Protein AF-A0A2D9HSD1-F1 (afdb_monomer)

Secondary structure (DSSP, 8-state):
-EEEE-SSTTSEEEESSTT---SEE--HHHHHHTHHHHS-EEEE-TTSEEEEE--S-EEE-HHHHSS-SEEE---TTSSS-S-EEEEEETTEEEEESTT--SS-TTEETTEE-SSGGG--SEEEEEEEEE-SS-EEEEEE-SSSEEEEEEEETT-PPPEEEEEEEEE-TTSPPPTT-EEEEETTTEEEEEEE-B-SSSSSEEEEEEEEETT--EEEEEEES-SSTT-GGGBPP-TT-TTEETTTTTEEEEPP-SS-EEEEEETTS--SSS--PPPPPEEEEEEEEE-TT--S--S-EEEEEGGGTT-TTTSEEB-SSSSSEEEEEEEEESEEEEEEEEETTTTEE----S--TTEEEETTEEEEEEEE-SSEE---EETT-SSPP-S-------EEEEEEEE-TTSPPPTT-EEEESGGG-STTSEE-B-SSSSSEEEEEEEE-TTEEEEEEEEES-SSTT-GGGB---TTSTTEETTTTTEEEEEEE-S-EEEEEETTS--SBSPPPPPPPEEEEEEEEE-TT--S--S-EEEEEGGGTT-SSSSEEB-SSSSSEEEEEEEEESEEEEEEEEETTTTEE----S-STTEEEETTEEEEEEEESS-EEPPPEETT-SS----PPP-BSB--TTBTTB-TT-SB--S---SB--BS---TTSTT--TT-SB--S-------S--S-TT--S-SSS--HHHHHHHHHHTT----

Nearest PDB structures (foldseek):
  5e70-assembly4_D  TM=7.218E-01  e=6.177E-03  Escherichia coli O139:H28 str. E24377A
  5e6z-assembly2_B  TM=7.765E-01  e=8.114E-03  Escherichia coli O139:H28 str. E24377A
  5e70-assembly2_B  TM=7.273E-01  e=8.114E-03  Escherichia coli O139:H28 str. E24377A
  8sdb-assembly2_B  TM=6.905E-01  e=9.557E-03  Escherichia coli
  4lq1-assembly3_C  TM=7.064E-01  e=5.186E-02  Escherichia coli

Radius of gyration: 46.59 Å; Cα contacts (8 Å, |Δi|>4): 1641; chains: 1; bounding box: 74×150×89 Å

Mean predicted aligned error: 21.26 Å

Structure (mmCIF, N/CA/C/O backbone):
data_AF-A0A2D9HSD1-F1
#
_entry.id   AF-A0A2D9HSD1-F1
#
loop_
_atom_site.group_PDB
_atom_site.id
_atom_site.type_symbol
_atom_site.label_atom_id
_atom_site.label_alt_id
_atom_site.label_comp_id
_atom_site.label_asym_id
_atom_site.label_entity_id
_atom_site.label_seq_id
_atom_site.pdbx_PDB_ins_code
_atom_site.Cartn_x
_atom_site.Cartn_y
_atom_site.Cartn_z
_atom_site.occupancy
_atom_site.B_iso_or_equiv
_atom_site.auth_seq_id
_atom_site.auth_comp_id
_atom_site.auth_asym_id
_atom_site.auth_atom_id
_atom_site.pdbx_PDB_model_num
ATOM 1 N N . THR A 1 1 ? 32.152 8.184 -34.944 1.00 89.69 1 THR A N 1
ATOM 2 C CA . THR A 1 1 ? 30.687 8.361 -34.969 1.00 89.69 1 THR A CA 1
ATOM 3 C C . THR A 1 1 ? 30.385 9.836 -35.128 1.00 89.69 1 THR A C 1
ATOM 5 O O . THR A 1 1 ? 31.214 10.651 -34.737 1.00 89.69 1 THR A O 1
ATOM 8 N N . GLN A 1 2 ? 29.280 10.183 -35.784 1.00 95.25 2 GLN A N 1
ATOM 9 C CA . GLN A 1 2 ? 28.873 11.572 -36.008 1.00 95.25 2 GLN A CA 1
ATOM 10 C C . GLN A 1 2 ? 27.472 11.755 -35.446 1.00 95.25 2 GLN A C 1
ATOM 12 O O . GLN A 1 2 ? 26.580 10.975 -35.777 1.00 95.25 2 GLN A O 1
ATOM 17 N N . TRP A 1 3 ? 27.314 12.775 -34.617 1.00 96.62 3 TRP A N 1
ATOM 18 C CA . TRP A 1 3 ? 26.069 13.106 -33.940 1.00 96.62 3 TRP A CA 1
ATOM 19 C C . TRP A 1 3 ? 25.623 14.505 -34.337 1.00 96.62 3 TRP A C 1
ATOM 21 O O . TRP A 1 3 ? 26.462 15.348 -34.635 1.00 96.62 3 TRP A O 1
ATOM 31 N N . GLN A 1 4 ? 24.323 14.745 -34.305 1.00 95.06 4 GLN A N 1
ATOM 32 C CA . GLN A 1 4 ? 23.706 16.066 -34.410 1.00 95.06 4 GLN A CA 1
ATOM 33 C C . GLN A 1 4 ? 22.711 16.220 -33.260 1.00 95.06 4 GLN A C 1
ATOM 35 O O . GLN A 1 4 ? 22.277 15.211 -32.691 1.00 95.06 4 GLN A O 1
ATOM 40 N N . LEU A 1 5 ? 22.361 17.453 -32.890 1.00 94.31 5 LEU A N 1
ATOM 41 C CA . LEU A 1 5 ? 21.257 17.662 -31.951 1.00 94.31 5 LEU A CA 1
ATOM 42 C C . LEU A 1 5 ? 19.981 17.030 -32.517 1.00 94.31 5 LEU A C 1
ATOM 44 O O . LEU A 1 5 ? 19.735 17.080 -33.721 1.00 94.31 5 LEU A O 1
ATOM 48 N N . TYR A 1 6 ? 19.176 16.423 -31.647 1.00 90.56 6 TYR A N 1
ATOM 49 C CA . TYR A 1 6 ? 17.875 15.887 -32.030 1.00 90.56 6 TYR A CA 1
ATOM 50 C C . TYR A 1 6 ? 17.036 17.004 -32.689 1.00 90.56 6 TYR A C 1
ATOM 52 O O . TYR A 1 6 ? 16.837 18.039 -32.059 1.00 90.56 6 TYR A O 1
ATOM 60 N N . PRO A 1 7 ? 16.556 16.860 -33.939 1.00 87.62 7 PRO A N 1
ATOM 61 C CA . PRO A 1 7 ? 15.889 17.947 -34.660 1.00 87.62 7 PRO A CA 1
ATOM 62 C C . PRO A 1 7 ? 14.401 18.085 -34.279 1.00 87.62 7 PRO A C 1
ATOM 64 O O . PRO A 1 7 ? 13.531 18.138 -35.145 1.00 87.62 7 PRO A O 1
ATOM 67 N N . GLY A 1 8 ? 14.099 18.145 -32.980 1.00 83.25 8 GLY A N 1
ATOM 68 C CA . GLY A 1 8 ? 12.735 18.252 -32.456 1.00 83.25 8 GLY A CA 1
ATOM 69 C C . GLY A 1 8 ? 12.652 18.989 -31.118 1.00 83.25 8 GLY A C 1
ATOM 70 O O . GLY A 1 8 ? 13.670 19.370 -30.529 1.00 83.25 8 GLY A O 1
ATOM 71 N N . ALA A 1 9 ? 11.429 19.220 -30.637 1.00 81.75 9 ALA A N 1
ATOM 72 C CA . ALA A 1 9 ? 11.192 19.760 -29.299 1.00 81.75 9 ALA A CA 1
ATOM 73 C C . ALA A 1 9 ? 11.883 18.922 -28.203 1.00 81.75 9 ALA A C 1
ATOM 75 O O . ALA A 1 9 ? 11.996 17.699 -28.302 1.00 81.75 9 ALA A O 1
ATOM 76 N N . GLY A 1 10 ? 12.361 19.581 -27.146 1.00 82.94 10 GLY A N 1
ATOM 77 C CA . GLY A 1 10 ? 13.025 18.912 -26.023 1.00 82.94 10 GLY A CA 1
ATOM 78 C C . GLY A 1 10 ? 14.460 18.444 -26.290 1.00 82.94 10 GLY A C 1
ATOM 79 O O . GLY A 1 10 ? 15.041 17.750 -25.457 1.00 82.94 10 GLY A O 1
ATOM 80 N N . ALA A 1 11 ? 15.047 18.790 -27.435 1.00 89.81 11 ALA A N 1
ATOM 81 C CA . ALA A 1 11 ? 16.431 18.484 -27.781 1.00 89.81 11 ALA A CA 1
ATOM 82 C C . ALA A 1 11 ? 17.465 19.171 -26.882 1.00 89.81 11 ALA A C 1
ATOM 84 O O . ALA A 1 11 ? 18.555 18.639 -26.678 1.00 89.81 11 ALA A O 1
ATOM 85 N N . LEU A 1 12 ? 17.141 20.347 -26.352 1.00 93.44 12 LEU A N 1
ATOM 86 C CA . LEU A 1 12 ? 17.951 21.064 -25.383 1.00 93.44 12 LEU A CA 1
ATOM 87 C C . LEU A 1 12 ? 17.064 21.764 -24.353 1.00 93.44 12 LEU A C 1
ATOM 89 O O . LEU A 1 12 ? 15.993 22.287 -24.673 1.00 93.44 12 LEU A O 1
ATOM 93 N N . GLY A 1 13 ? 17.519 21.798 -23.107 1.00 92.00 13 GLY A N 1
ATOM 94 C CA . GLY A 1 13 ? 16.798 22.468 -22.034 1.00 92.00 13 GLY A CA 1
ATOM 95 C C . GLY A 1 13 ? 17.646 22.681 -20.794 1.00 92.00 13 GLY A C 1
ATOM 96 O O . GLY A 1 13 ? 18.751 22.151 -20.685 1.00 92.00 13 GLY A O 1
ATOM 97 N N . VAL A 1 14 ? 17.128 23.494 -19.883 1.00 93.81 14 VAL A N 1
ATOM 98 C CA . VAL A 1 14 ? 17.807 23.910 -18.660 1.00 93.81 14 VAL A CA 1
ATOM 99 C C . VAL A 1 14 ? 16.863 23.801 -17.469 1.00 93.81 14 VAL A C 1
ATOM 101 O O . VAL A 1 14 ? 15.684 24.145 -17.574 1.00 93.81 14 VAL A O 1
ATOM 104 N N . GLY A 1 15 ? 17.386 23.341 -16.337 1.00 88.31 15 GLY A N 1
ATOM 105 C CA . GLY A 1 15 ? 16.628 23.151 -15.106 1.00 88.31 15 GLY A CA 1
ATOM 106 C C . GLY A 1 15 ? 17.496 23.215 -13.844 1.00 88.31 15 GLY A C 1
ATOM 107 O O . GLY A 1 15 ? 18.726 23.317 -13.925 1.00 88.31 15 GLY A O 1
ATOM 108 N N . PRO A 1 16 ? 16.866 23.193 -12.657 1.00 83.81 16 PRO A N 1
ATOM 109 C CA . PRO A 1 16 ? 17.561 23.269 -11.374 1.00 83.81 16 PRO A CA 1
ATOM 110 C C . PRO A 1 16 ? 18.386 22.013 -11.051 1.00 83.81 16 PRO A C 1
ATOM 112 O O . PRO A 1 16 ? 19.430 22.128 -10.408 1.00 83.81 16 PRO A O 1
ATOM 115 N N . ASN A 1 17 ? 17.960 20.833 -11.516 1.00 86.69 17 ASN A N 1
ATOM 116 C CA . ASN A 1 17 ? 18.566 19.537 -11.195 1.00 86.69 17 ASN A CA 1
ATOM 117 C C . ASN A 1 17 ? 19.080 18.801 -12.437 1.00 86.69 17 ASN A C 1
ATOM 119 O O . ASN A 1 17 ? 18.717 19.123 -13.566 1.00 86.69 17 ASN A O 1
ATOM 123 N N . GLN A 1 18 ? 19.932 17.795 -12.222 1.00 86.62 18 GLN A N 1
ATOM 124 C CA . GLN A 1 18 ? 20.390 16.922 -13.297 1.00 86.62 18 GLN A CA 1
ATOM 125 C C . GLN A 1 18 ? 19.183 16.221 -13.917 1.00 86.62 18 GLN A C 1
ATOM 127 O O . GLN A 1 18 ? 18.313 15.714 -13.215 1.00 86.62 18 GLN A O 1
ATOM 132 N N . GLY A 1 19 ? 19.128 16.246 -15.238 1.00 80.75 19 GLY A N 1
ATOM 133 C CA . GLY A 1 19 ? 18.027 15.746 -16.035 1.00 80.75 19 GLY A CA 1
ATOM 134 C C . GLY A 1 19 ? 16.763 16.591 -16.131 1.00 80.75 19 GLY A C 1
ATOM 135 O O . GLY A 1 19 ? 15.842 16.204 -16.854 1.00 80.75 19 GLY A O 1
ATOM 136 N N . ASP A 1 20 ? 16.746 17.753 -15.488 1.00 75.69 20 ASP A N 1
ATOM 137 C CA . ASP A 1 20 ? 15.633 18.695 -15.498 1.00 75.69 20 ASP A CA 1
ATOM 138 C C . ASP A 1 20 ? 15.766 19.708 -16.658 1.00 75.69 20 ASP A C 1
ATOM 140 O O . ASP A 1 20 ? 16.851 20.216 -16.951 1.00 75.69 20 ASP A O 1
ATOM 144 N N . ILE A 1 21 ? 14.645 20.013 -17.318 1.00 81.31 21 ILE A N 1
ATOM 145 C CA . ILE A 1 21 ? 14.522 21.009 -18.401 1.00 81.31 21 ILE A CA 1
ATOM 146 C C . ILE A 1 21 ? 13.423 22.057 -18.127 1.00 81.31 21 ILE A C 1
ATOM 148 O O . ILE A 1 21 ? 12.955 22.740 -19.038 1.00 81.31 21 ILE A O 1
ATOM 152 N N . GLY A 1 22 ? 12.980 22.169 -16.876 1.00 71.94 22 GLY A N 1
ATOM 153 C CA . GLY A 1 22 ? 11.792 22.900 -16.445 1.00 71.94 22 GLY A CA 1
ATOM 154 C C . GLY A 1 22 ? 11.944 24.418 -16.362 1.00 71.94 22 GLY A C 1
ATOM 155 O O . GLY A 1 22 ? 10.933 25.116 -16.345 1.00 71.94 22 GLY A O 1
ATOM 156 N N . TRP A 1 23 ? 13.163 24.974 -16.351 1.00 83.38 23 TRP A N 1
ATOM 157 C CA . TRP A 1 23 ? 13.321 26.430 -16.491 1.00 83.38 23 TRP A CA 1
ATOM 158 C C . TRP A 1 23 ? 13.066 26.883 -17.925 1.00 83.38 23 TRP A C 1
ATOM 160 O O . TRP A 1 23 ? 12.459 27.934 -18.134 1.00 83.38 23 TRP A O 1
ATOM 170 N N . TRP A 1 24 ? 13.540 26.115 -18.908 1.00 89.88 24 TRP A N 1
ATOM 171 C CA . TRP A 1 24 ? 13.263 26.337 -20.325 1.00 89.88 24 TRP A CA 1
ATOM 172 C C . TRP A 1 24 ? 13.675 25.120 -21.161 1.00 89.88 24 TRP A C 1
ATOM 174 O O . TRP A 1 24 ? 14.740 24.547 -20.937 1.00 89.88 24 TRP A O 1
ATOM 184 N N . SER A 1 25 ? 12.902 24.799 -22.199 1.00 86.56 25 SER A N 1
ATOM 185 C CA . SER A 1 25 ? 13.274 23.827 -23.228 1.00 86.56 25 SER A CA 1
ATOM 186 C C . SER A 1 25 ? 12.844 24.300 -24.615 1.00 86.56 25 SER A C 1
ATOM 188 O O . SER A 1 25 ? 11.896 25.078 -24.745 1.00 86.56 25 SER A O 1
ATOM 190 N N . ASN A 1 26 ? 13.551 23.852 -25.655 1.00 89.00 26 ASN A N 1
ATOM 191 C CA . ASN A 1 26 ? 13.215 24.213 -27.026 1.00 89.00 26 ASN A CA 1
ATOM 192 C C . ASN A 1 26 ? 11.896 23.562 -27.474 1.00 89.00 26 ASN A C 1
ATOM 194 O O . ASN A 1 26 ? 11.638 22.390 -27.203 1.00 89.00 26 ASN A O 1
ATOM 198 N N . ASN A 1 27 ? 11.104 24.304 -28.244 1.00 81.12 27 ASN A N 1
ATOM 199 C CA . ASN A 1 27 ? 9.927 23.792 -28.950 1.00 81.12 27 ASN A CA 1
ATOM 200 C C . ASN A 1 27 ? 10.206 23.622 -30.458 1.00 81.12 27 ASN A C 1
ATOM 202 O O . ASN A 1 27 ? 11.275 23.983 -30.954 1.00 81.12 27 ASN A O 1
ATOM 206 N N . ASP A 1 28 ? 9.231 23.115 -31.216 1.00 79.31 28 ASP A N 1
ATOM 207 C CA . ASP A 1 28 ? 9.358 22.928 -32.673 1.00 79.31 28 ASP A CA 1
ATOM 208 C C . ASP A 1 28 ? 9.589 24.243 -33.442 1.00 79.31 28 ASP A C 1
ATOM 210 O O . ASP A 1 28 ? 10.241 24.271 -34.489 1.00 79.31 28 ASP A O 1
ATOM 214 N N . GLY A 1 29 ? 9.088 25.367 -32.922 1.00 83.06 29 GLY A N 1
ATOM 215 C CA . GLY A 1 29 ? 9.357 26.696 -33.471 1.00 83.06 29 GLY A CA 1
ATOM 216 C C . GLY A 1 29 ? 10.818 27.120 -33.292 1.00 83.06 29 GLY A C 1
ATOM 217 O O . GLY A 1 29 ? 11.398 27.742 -34.188 1.00 83.06 29 GLY A O 1
ATOM 218 N N . ASP A 1 30 ? 11.442 26.743 -32.177 1.00 90.25 30 ASP A N 1
ATOM 219 C CA . ASP A 1 30 ? 12.869 26.967 -31.940 1.00 90.25 30 ASP A CA 1
ATOM 220 C C . ASP A 1 30 ? 13.730 26.146 -32.905 1.00 90.25 30 ASP A C 1
ATOM 222 O O . ASP A 1 30 ? 14.718 26.664 -33.421 1.00 90.25 30 ASP A O 1
ATOM 226 N N . VAL A 1 31 ? 13.323 24.914 -33.234 1.00 89.19 31 VAL A N 1
ATOM 227 C CA . VAL A 1 31 ? 14.009 24.090 -34.249 1.00 89.19 31 VAL A CA 1
ATOM 228 C C . VAL A 1 31 ? 14.040 24.807 -35.599 1.00 89.19 31 VAL A C 1
ATOM 230 O O . VAL A 1 31 ? 15.085 24.902 -36.241 1.00 89.19 31 VAL A O 1
ATOM 233 N N . ALA A 1 32 ? 12.913 25.394 -36.009 1.00 87.81 32 ALA A N 1
ATOM 234 C CA . ALA A 1 32 ? 12.827 26.130 -37.266 1.00 87.81 32 ALA A CA 1
ATOM 235 C C . ALA A 1 32 ? 13.625 27.446 -37.253 1.00 87.81 32 ALA A C 1
ATOM 237 O O . ALA A 1 32 ? 14.250 27.807 -38.251 1.00 87.81 32 ALA A O 1
ATOM 238 N N . THR A 1 33 ? 13.595 28.191 -36.144 1.00 91.75 33 THR A N 1
ATOM 239 C CA . THR A 1 33 ? 14.277 29.495 -36.042 1.00 91.75 33 THR A CA 1
ATOM 240 C C . THR A 1 33 ? 15.782 29.371 -35.819 1.00 91.75 33 THR A C 1
ATOM 242 O O . THR A 1 33 ? 16.523 30.272 -36.213 1.00 91.75 33 THR A O 1
ATOM 245 N N . ARG A 1 34 ? 16.239 28.249 -35.253 1.00 94.19 34 ARG A N 1
ATOM 246 C CA . ARG A 1 34 ? 17.646 27.937 -34.975 1.00 94.19 34 ARG A CA 1
ATOM 247 C C . ARG A 1 34 ? 18.162 26.793 -35.845 1.00 94.19 34 ARG A C 1
ATOM 249 O O . ARG A 1 34 ? 18.997 26.025 -35.393 1.00 94.19 34 ARG A O 1
ATOM 256 N N . ALA A 1 35 ? 17.679 26.660 -37.081 1.00 92.62 35 ALA A N 1
ATOM 257 C CA . ALA A 1 35 ? 17.976 25.505 -37.936 1.00 92.62 35 ALA A CA 1
ATOM 258 C C . ALA A 1 35 ? 19.483 25.196 -38.081 1.00 92.62 35 ALA A C 1
ATOM 260 O O . ALA A 1 35 ? 19.854 24.029 -38.067 1.00 92.62 35 ALA A O 1
ATOM 261 N N . CYS A 1 36 ? 20.331 26.231 -38.126 1.00 94.50 36 CYS A N 1
ATOM 262 C CA . CYS A 1 36 ? 21.797 26.121 -38.171 1.00 94.50 36 CYS A CA 1
ATOM 263 C C . CYS A 1 36 ? 22.452 25.538 -36.898 1.00 94.50 36 CYS A C 1
ATOM 265 O O . CYS A 1 36 ? 23.649 25.316 -36.867 1.00 94.50 36 CYS A O 1
ATOM 267 N N . LEU A 1 37 ? 21.712 25.400 -35.792 1.00 95.88 37 LEU A N 1
ATOM 268 C CA . LEU A 1 37 ? 22.176 24.697 -34.590 1.00 95.88 37 LEU A CA 1
ATOM 269 C C . LEU A 1 37 ? 21.938 23.189 -34.715 1.00 95.88 37 LEU A C 1
ATOM 271 O O . LEU A 1 37 ? 22.661 22.382 -34.142 1.00 95.88 37 LEU A O 1
ATOM 275 N N . PHE A 1 38 ? 20.865 22.812 -35.410 1.00 94.00 38 PHE A N 1
ATOM 276 C CA . PHE A 1 38 ? 20.400 21.430 -35.499 1.00 94.00 38 PHE A CA 1
ATOM 277 C C . PHE A 1 38 ? 21.046 20.659 -36.657 1.00 94.00 38 PHE A C 1
ATOM 279 O O . PHE A 1 38 ? 20.952 19.435 -36.682 1.00 94.00 38 PHE A O 1
ATOM 286 N N . ASP A 1 39 ? 21.717 21.344 -37.589 1.00 92.69 39 ASP A N 1
ATOM 287 C CA . ASP A 1 39 ? 22.549 20.730 -38.631 1.00 92.69 39 ASP A CA 1
ATOM 288 C C . ASP A 1 39 ? 24.050 20.685 -38.278 1.00 92.69 39 ASP A C 1
ATOM 290 O O . ASP A 1 39 ? 24.836 20.095 -39.028 1.00 92.69 39 ASP A O 1
ATOM 294 N N . ASP A 1 40 ? 24.441 21.234 -37.122 1.00 96.56 40 ASP A N 1
ATOM 295 C CA . ASP A 1 40 ? 25.794 21.134 -36.582 1.00 96.56 40 ASP A CA 1
ATOM 296 C C . ASP A 1 40 ? 26.145 19.677 -36.242 1.00 96.56 40 ASP A C 1
ATOM 298 O O . ASP A 1 40 ? 25.386 18.948 -35.592 1.00 96.56 40 ASP A O 1
ATOM 302 N N . ILE A 1 41 ? 27.342 19.247 -36.654 1.00 97.12 41 ILE A N 1
ATOM 303 C CA . ILE A 1 41 ? 27.808 17.869 -36.472 1.00 97.12 41 ILE A CA 1
ATOM 304 C C . ILE A 1 41 ? 28.935 17.804 -35.438 1.00 97.12 41 ILE A C 1
ATOM 306 O O . ILE A 1 41 ? 29.953 18.490 -35.535 1.00 97.12 41 ILE A O 1
ATOM 310 N N . TYR A 1 42 ? 28.801 16.871 -34.501 1.00 97.56 42 TYR A 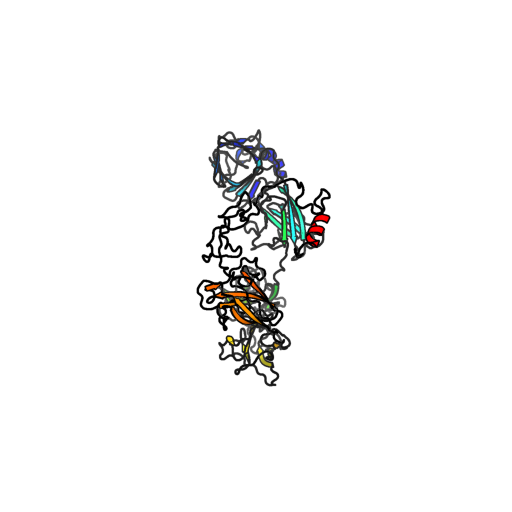N 1
ATOM 311 C CA . TYR A 1 42 ? 29.787 16.536 -33.479 1.00 97.56 42 TYR A CA 1
ATOM 312 C C . TYR A 1 42 ? 30.430 15.188 -33.823 1.00 97.56 42 TYR A C 1
ATOM 314 O O . TYR A 1 42 ? 29.800 14.126 -33.738 1.00 97.56 42 TYR A O 1
ATOM 322 N N . ALA A 1 43 ? 31.684 15.218 -34.276 1.00 97.06 43 ALA A N 1
ATOM 323 C CA . ALA A 1 43 ? 32.379 14.046 -34.798 1.00 97.06 43 ALA A CA 1
ATOM 324 C C . ALA A 1 43 ? 33.409 13.489 -33.806 1.00 97.06 43 ALA A C 1
ATOM 326 O O . ALA A 1 43 ? 34.393 14.144 -33.464 1.00 97.06 43 ALA A O 1
ATOM 327 N N . PHE A 1 44 ? 33.214 12.227 -33.423 1.00 96.81 44 PHE A N 1
ATOM 328 C CA . PHE A 1 44 ? 34.133 11.430 -32.614 1.00 96.81 44 PHE A CA 1
ATOM 329 C C . PHE A 1 44 ? 34.911 10.484 -33.529 1.00 96.81 44 PHE A C 1
ATOM 331 O O . PHE A 1 44 ? 34.369 9.493 -34.038 1.00 96.81 44 PHE A O 1
ATOM 338 N N . ASN A 1 45 ? 36.179 10.791 -33.781 1.00 95.81 45 ASN A N 1
ATOM 339 C CA . ASN A 1 45 ? 37.005 10.014 -34.697 1.00 95.81 45 ASN A CA 1
ATOM 340 C C . ASN A 1 45 ? 37.685 8.842 -33.982 1.00 95.81 45 ASN A C 1
ATOM 342 O O . ASN A 1 45 ? 38.027 8.913 -32.802 1.00 95.81 45 ASN A O 1
ATOM 346 N N . ALA A 1 46 ? 37.918 7.756 -34.724 1.00 92.19 46 ALA A N 1
ATOM 347 C CA . ALA A 1 46 ? 38.530 6.533 -34.198 1.00 92.19 46 ALA A CA 1
ATOM 348 C C . ALA A 1 46 ? 39.993 6.713 -33.746 1.00 92.19 46 ALA A C 1
ATOM 350 O O . ALA A 1 46 ? 40.528 5.858 -33.046 1.00 92.19 46 ALA A O 1
ATOM 351 N N . ASP A 1 47 ? 40.645 7.804 -34.151 1.00 95.06 47 ASP A N 1
ATOM 352 C CA . ASP A 1 47 ? 41.994 8.174 -33.715 1.00 95.06 47 ASP A CA 1
ATOM 353 C C . ASP A 1 47 ? 42.014 8.967 -32.393 1.00 95.06 47 ASP A C 1
ATOM 355 O O . ASP A 1 47 ? 43.087 9.363 -31.940 1.00 95.06 47 ASP A O 1
ATOM 359 N N . GLY A 1 48 ? 40.847 9.182 -31.773 1.00 95.19 48 GLY A N 1
ATOM 360 C CA . GLY A 1 48 ? 40.681 9.935 -30.529 1.00 95.19 48 GLY A CA 1
ATOM 361 C C . GLY A 1 48 ? 40.499 11.442 -30.721 1.00 95.19 48 GLY A C 1
ATOM 362 O O . GLY A 1 48 ? 40.348 12.157 -29.732 1.00 95.19 48 GLY A O 1
ATOM 363 N N . SER A 1 49 ? 40.496 11.948 -31.960 1.00 97.56 49 SER A N 1
ATOM 364 C CA . SER A 1 49 ? 40.204 13.361 -32.229 1.00 97.56 49 SER A CA 1
ATOM 365 C C . SER A 1 49 ? 38.701 13.664 -32.182 1.00 97.56 49 SER A C 1
ATOM 367 O O . SER A 1 49 ? 37.867 12.822 -32.528 1.00 97.56 49 SER A O 1
ATOM 369 N N . PHE A 1 50 ? 38.366 14.881 -31.756 1.00 98.19 50 PHE A N 1
ATOM 370 C CA . PHE A 1 50 ? 37.013 15.436 -31.720 1.00 98.19 50 PHE A CA 1
ATOM 371 C C . PHE A 1 50 ? 36.917 16.657 -32.642 1.00 98.19 50 PHE A C 1
ATOM 373 O O . PHE A 1 50 ? 37.884 17.414 -32.758 1.00 98.19 50 PHE A O 1
ATOM 380 N N . GLN A 1 51 ? 35.773 16.848 -33.303 1.00 97.50 51 GLN A N 1
ATOM 381 C CA . GLN A 1 51 ? 35.526 18.000 -34.177 1.00 97.50 51 GLN A CA 1
ATOM 382 C C . GLN A 1 51 ? 34.083 18.496 -34.065 1.00 97.50 51 GLN A C 1
ATOM 384 O O . GLN A 1 51 ? 33.146 17.709 -34.199 1.00 97.50 51 GLN A O 1
ATOM 389 N N . ASN A 1 52 ? 33.928 19.813 -33.929 1.00 97.88 52 ASN A N 1
ATOM 390 C CA . ASN A 1 52 ? 32.697 20.525 -34.262 1.00 97.88 52 ASN A CA 1
ATOM 391 C C . ASN A 1 52 ? 32.723 20.862 -35.761 1.00 97.88 52 ASN A C 1
ATOM 393 O O . ASN A 1 52 ? 33.638 21.541 -36.227 1.00 97.88 52 ASN A O 1
ATOM 397 N N . ILE A 1 53 ? 31.754 20.372 -36.528 1.00 97.00 53 ILE A N 1
ATOM 398 C CA . ILE A 1 53 ? 31.622 20.603 -37.970 1.00 97.00 53 ILE A CA 1
ATOM 399 C C . ILE A 1 53 ? 30.357 21.441 -38.176 1.00 97.00 53 ILE A C 1
ATOM 401 O O . ILE A 1 53 ? 29.256 20.903 -38.155 1.00 97.00 53 ILE A O 1
ATOM 405 N N . LEU A 1 54 ? 30.544 22.750 -38.359 1.00 95.06 54 LEU A N 1
ATOM 406 C CA . LEU A 1 54 ? 29.495 23.771 -38.204 1.00 95.06 54 LEU A CA 1
ATOM 407 C C . LEU A 1 54 ? 29.013 24.409 -39.524 1.00 95.06 54 LEU A C 1
ATOM 409 O O . LEU A 1 54 ? 28.402 25.469 -39.535 1.00 95.06 54 LEU A O 1
ATOM 413 N N . GLY A 1 55 ? 29.398 23.841 -40.671 1.00 91.44 55 GLY A N 1
ATOM 414 C CA . GLY A 1 55 ? 29.041 24.393 -41.984 1.00 91.44 55 GLY A CA 1
ATOM 415 C C . GLY A 1 55 ? 29.498 25.845 -42.225 1.00 91.44 55 GLY A C 1
ATOM 416 O O . GLY A 1 55 ? 30.561 26.268 -41.764 1.00 91.44 55 GLY A O 1
ATOM 417 N N . ASP A 1 56 ? 28.709 26.584 -43.017 1.00 94.25 56 ASP A N 1
ATOM 418 C CA . ASP A 1 56 ? 28.912 28.018 -43.291 1.00 94.25 56 ASP A CA 1
ATOM 419 C C . ASP A 1 56 ? 28.281 28.915 -42.201 1.00 94.25 56 ASP A C 1
ATOM 421 O O . ASP A 1 56 ? 28.699 30.066 -42.033 1.00 94.25 56 ASP A O 1
ATOM 425 N N . GLU A 1 57 ? 27.285 28.402 -41.469 1.00 96.06 57 GLU A N 1
ATOM 426 C CA . GLU A 1 57 ? 26.541 29.097 -40.417 1.00 96.06 57 GLU A CA 1
ATOM 427 C C . GLU A 1 57 ? 26.248 28.146 -39.248 1.00 96.06 57 GLU A C 1
ATOM 429 O O . GLU A 1 57 ? 25.860 27.013 -39.483 1.00 96.06 57 GLU A O 1
ATOM 434 N N . THR A 1 58 ? 26.351 28.650 -38.018 1.00 96.31 58 THR A N 1
ATOM 435 C CA . THR A 1 58 ? 25.921 28.004 -36.761 1.00 96.31 58 THR A CA 1
ATOM 436 C C . THR A 1 58 ? 25.109 29.006 -35.937 1.00 96.31 58 THR A C 1
ATOM 438 O O . THR A 1 58 ? 25.013 30.187 -36.301 1.00 96.31 58 THR A O 1
ATOM 441 N N . TRP A 1 59 ? 24.523 28.582 -34.818 1.00 96.31 59 TRP A N 1
ATOM 442 C CA . TRP A 1 59 ? 23.860 29.503 -33.899 1.00 96.31 59 TRP A CA 1
ATOM 443 C C . TRP A 1 59 ? 24.879 30.340 -33.132 1.00 96.31 59 TRP A C 1
ATOM 445 O O . TRP A 1 59 ? 25.625 29.844 -32.289 1.00 96.31 59 TRP A O 1
ATOM 455 N N . VAL A 1 60 ? 24.894 31.638 -33.426 1.00 94.88 60 VAL A N 1
ATOM 456 C CA . VAL A 1 60 ? 25.800 32.605 -32.815 1.00 94.88 60 VAL A CA 1
ATOM 457 C C . VAL A 1 60 ? 25.012 33.521 -31.892 1.00 94.88 60 VAL A C 1
ATOM 459 O O . VAL A 1 60 ? 24.025 34.144 -32.288 1.00 94.88 60 VAL A O 1
ATOM 462 N N . GLU A 1 61 ? 25.485 33.652 -30.657 1.00 94.69 61 GLU A N 1
ATOM 463 C CA . GLU A 1 61 ? 24.883 34.514 -29.641 1.00 94.69 61 GLU A CA 1
ATOM 464 C C . GLU A 1 61 ? 25.671 35.826 -29.469 1.00 94.69 61 GLU A C 1
ATOM 466 O O . GLU A 1 61 ? 26.830 35.979 -29.879 1.00 94.69 61 GLU A O 1
ATOM 471 N N . GLY A 1 62 ? 25.053 36.809 -28.809 1.00 92.94 62 GLY A N 1
ATOM 472 C CA . GLY A 1 62 ? 25.646 38.140 -28.667 1.00 92.94 62 GLY A CA 1
ATOM 473 C C . GLY A 1 62 ? 26.925 38.201 -27.841 1.00 92.94 62 GLY A C 1
ATOM 474 O O . GLY A 1 62 ? 27.725 39.116 -28.035 1.00 92.94 62 GLY A O 1
ATOM 475 N N . TRP A 1 63 ? 27.184 37.214 -26.985 1.00 94.19 63 TRP A N 1
ATOM 476 C CA . TRP A 1 63 ? 28.453 37.123 -26.263 1.00 94.19 63 TRP A CA 1
ATOM 477 C C . TRP A 1 63 ? 29.641 36.836 -27.201 1.00 94.19 63 TRP A C 1
ATOM 479 O O . TRP A 1 63 ? 30.760 37.237 -26.889 1.00 94.19 63 TRP A O 1
ATOM 489 N N . GLN A 1 64 ? 29.415 36.225 -28.374 1.00 94.75 64 GLN A N 1
ATOM 490 C CA . GLN A 1 64 ? 30.472 35.926 -29.351 1.00 94.75 64 GLN A CA 1
ATOM 491 C C . GLN A 1 64 ? 30.811 37.117 -30.250 1.00 94.75 64 GLN A C 1
ATOM 493 O O . GLN A 1 64 ? 31.981 37.361 -30.545 1.00 94.75 64 GLN A O 1
ATOM 498 N N . THR A 1 65 ? 29.797 37.853 -30.714 1.00 89.94 65 THR A N 1
ATOM 499 C CA . THR A 1 65 ? 29.961 38.863 -31.781 1.00 89.94 65 THR A CA 1
ATOM 500 C C . THR A 1 65 ? 29.526 40.273 -31.394 1.00 89.94 65 THR A C 1
ATOM 502 O O . THR A 1 65 ? 29.809 41.225 -32.123 1.00 89.94 65 THR A O 1
ATOM 505 N N . GLY A 1 66 ? 28.818 40.433 -30.274 1.00 84.00 66 GLY A N 1
ATOM 506 C CA . GLY A 1 66 ? 28.125 41.668 -29.907 1.00 84.00 66 GLY A CA 1
ATOM 507 C C . GLY A 1 66 ? 26.866 41.961 -30.738 1.00 84.00 66 GLY A C 1
ATOM 508 O O . GLY A 1 66 ? 26.238 42.998 -30.518 1.00 84.00 66 GLY A O 1
ATOM 509 N N . ALA A 1 67 ? 26.504 41.095 -31.692 1.00 81.50 67 ALA A N 1
ATOM 510 C CA . ALA A 1 67 ? 25.244 41.159 -32.433 1.00 81.50 67 ALA A CA 1
ATOM 511 C C . ALA A 1 67 ? 24.111 40.439 -31.668 1.00 81.50 67 ALA A C 1
ATOM 513 O O . ALA A 1 67 ? 24.342 39.863 -30.614 1.00 81.50 67 ALA A O 1
ATOM 514 N N . GLY A 1 68 ? 22.870 40.509 -32.154 1.00 87.12 68 GLY A N 1
ATOM 515 C CA . GLY A 1 68 ? 21.784 39.682 -31.605 1.00 87.12 68 GLY A CA 1
ATOM 516 C C . GLY A 1 68 ? 21.974 38.195 -31.932 1.00 87.12 68 GLY A C 1
ATOM 517 O O . GLY A 1 68 ? 22.822 37.854 -32.753 1.00 87.12 68 GLY A O 1
ATOM 518 N N . GLU A 1 69 ? 21.177 37.328 -31.309 1.00 93.44 69 GLU A N 1
ATOM 519 C CA . GLU A 1 69 ? 21.206 35.882 -31.564 1.00 93.44 69 GLU A CA 1
ATOM 520 C C . GLU A 1 69 ? 20.668 35.554 -32.964 1.00 93.44 69 GLU A C 1
ATOM 522 O O . GLU A 1 69 ? 19.585 36.016 -33.339 1.00 93.44 69 GLU A O 1
ATOM 527 N N . MET A 1 70 ? 21.436 34.799 -33.751 1.00 94.38 70 MET A N 1
ATOM 528 C CA . MET A 1 70 ? 21.068 34.416 -35.115 1.00 94.38 70 MET A CA 1
ATOM 529 C C . MET A 1 70 ? 21.935 33.271 -35.644 1.00 94.38 70 MET A C 1
ATOM 531 O O . MET A 1 70 ? 23.037 33.033 -35.156 1.00 94.38 70 MET A O 1
ATOM 535 N N . CYS A 1 71 ? 21.482 32.642 -36.728 1.00 96.25 71 CYS A N 1
ATOM 536 C CA . CYS A 1 71 ? 22.375 31.879 -37.593 1.00 96.25 71 CYS A CA 1
ATOM 537 C C . CYS A 1 71 ? 23.412 32.806 -38.237 1.00 96.25 71 CYS A C 1
ATOM 539 O O . CYS A 1 71 ? 23.058 33.850 -38.794 1.00 96.25 71 CYS A O 1
ATOM 541 N N . GLY A 1 72 ? 24.689 32.447 -38.137 1.00 95.56 72 GLY A N 1
ATOM 542 C CA . GLY A 1 72 ? 25.785 33.232 -38.690 1.00 95.56 72 GLY A CA 1
ATOM 543 C C . GLY A 1 72 ? 27.113 32.483 -38.693 1.00 95.56 72 GLY A C 1
ATOM 544 O O . GLY A 1 72 ? 27.217 31.369 -38.194 1.00 95.56 72 GLY A O 1
ATOM 545 N N . ALA A 1 73 ? 28.144 33.104 -39.269 1.00 96.31 73 ALA A N 1
ATOM 546 C CA . ALA A 1 73 ? 29.450 32.468 -39.432 1.00 96.31 73 ALA A CA 1
ATOM 547 C C . ALA A 1 73 ? 30.061 32.038 -38.077 1.00 96.31 73 ALA A C 1
ATOM 549 O O . ALA A 1 73 ? 30.093 32.867 -37.158 1.00 96.31 73 ALA A O 1
ATOM 550 N N . PRO A 1 74 ? 30.602 30.808 -37.960 1.00 96.75 74 PRO A N 1
ATOM 551 C CA . PRO A 1 74 ? 31.221 30.324 -36.728 1.00 96.75 74 PRO A CA 1
ATOM 552 C C . PRO A 1 74 ? 32.350 31.232 -36.209 1.00 96.75 74 PRO A C 1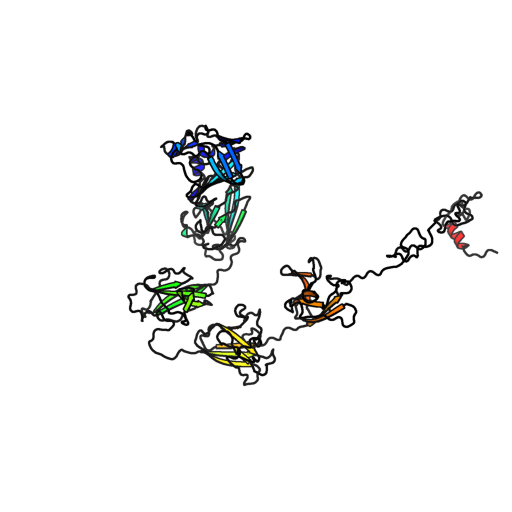
ATOM 554 O O . PRO A 1 74 ? 33.111 31.819 -36.984 1.00 96.75 74 PRO A O 1
ATOM 557 N N . VAL A 1 75 ? 32.468 31.353 -34.880 1.00 95.81 75 VAL A N 1
ATOM 558 C CA . VAL A 1 75 ? 33.370 32.313 -34.215 1.00 95.81 75 VAL A CA 1
ATOM 559 C C . VAL A 1 75 ? 34.395 31.603 -33.335 1.00 95.81 75 VAL A C 1
ATOM 561 O O . VAL A 1 75 ? 34.034 30.939 -32.363 1.00 95.81 75 VAL A O 1
ATOM 564 N N . ALA A 1 76 ? 35.683 31.812 -33.627 1.00 95.38 76 ALA A N 1
ATOM 565 C CA . ALA A 1 76 ? 36.788 31.289 -32.826 1.00 95.38 76 ALA A CA 1
ATOM 566 C C . ALA A 1 76 ? 36.677 31.707 -31.338 1.00 95.38 76 ALA A C 1
ATOM 568 O O . ALA A 1 76 ? 36.386 32.874 -31.054 1.00 95.38 76 ALA A O 1
ATOM 569 N N . PRO A 1 77 ? 36.959 30.805 -30.377 1.00 95.75 77 PRO A N 1
ATOM 570 C CA . PRO A 1 77 ? 37.512 29.461 -30.572 1.00 95.75 77 PRO A CA 1
ATOM 571 C C . PRO A 1 77 ? 36.469 28.359 -30.839 1.00 95.75 77 PRO A C 1
ATOM 573 O O . PRO A 1 77 ? 36.857 27.218 -31.050 1.00 95.75 77 PRO A O 1
ATOM 576 N N . HIS A 1 78 ? 35.174 28.680 -30.871 1.00 96.75 78 HIS A N 1
ATOM 577 C CA . HIS A 1 78 ? 34.075 27.723 -31.069 1.00 96.75 78 HIS A CA 1
ATOM 578 C C . HIS A 1 78 ? 33.719 27.521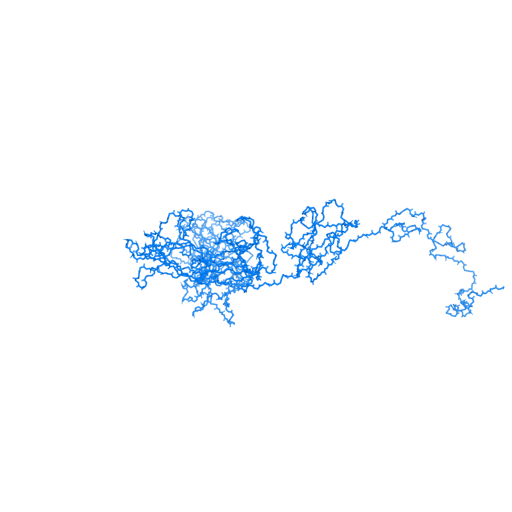 -32.551 1.00 96.75 78 HIS A C 1
ATOM 580 O O . HIS A 1 78 ? 32.592 27.174 -32.877 1.00 96.75 78 HIS A O 1
ATOM 586 N N . ASP A 1 79 ? 34.654 27.778 -33.468 1.00 95.69 79 ASP A N 1
ATOM 587 C CA . ASP A 1 79 ? 34.447 27.664 -34.919 1.00 95.69 79 ASP A CA 1
ATOM 588 C C . ASP A 1 79 ? 34.831 26.289 -35.488 1.00 95.69 79 ASP A C 1
ATOM 590 O O . ASP A 1 79 ? 34.885 26.108 -36.704 1.00 95.69 79 ASP A O 1
ATOM 594 N N . GLY A 1 80 ? 35.155 25.330 -34.615 1.00 93.88 80 GLY A N 1
ATOM 595 C CA . GLY A 1 80 ? 35.620 23.998 -35.000 1.00 93.88 80 GLY A CA 1
ATOM 596 C C . GLY A 1 80 ? 37.047 23.958 -35.558 1.00 93.88 80 GLY A C 1
ATOM 597 O O . GLY A 1 80 ? 37.508 22.897 -35.978 1.00 93.88 80 GLY A O 1
ATOM 598 N N . SER A 1 81 ? 37.778 25.082 -35.568 1.00 93.44 81 SER A N 1
ATOM 599 C CA . SER A 1 81 ? 39.143 25.131 -36.112 1.00 93.44 81 SER A CA 1
ATOM 600 C C . SER A 1 81 ? 40.218 24.633 -35.136 1.00 93.44 81 SER A C 1
ATOM 602 O O . SER A 1 81 ? 41.328 24.284 -35.558 1.00 93.44 81 SER A O 1
ATOM 604 N N . ALA A 1 82 ? 39.913 24.604 -33.835 1.00 90.44 82 ALA A N 1
ATOM 605 C CA . ALA A 1 82 ? 40.824 24.147 -32.794 1.00 90.44 82 ALA A CA 1
ATOM 606 C C . ALA A 1 82 ? 40.969 22.617 -32.797 1.00 90.44 82 ALA A C 1
ATOM 608 O O . ALA A 1 82 ? 40.008 21.877 -32.993 1.00 90.44 82 ALA A O 1
ATOM 609 N N . ALA A 1 83 ? 42.187 22.127 -32.547 1.00 94.44 83 ALA A N 1
ATOM 610 C CA . ALA A 1 83 ? 42.409 20.699 -32.355 1.00 94.44 83 ALA A CA 1
ATOM 611 C C . ALA A 1 83 ? 41.824 20.263 -31.005 1.00 94.44 83 ALA A C 1
ATOM 613 O O . ALA A 1 83 ? 42.205 20.821 -29.973 1.00 94.44 83 ALA A O 1
ATOM 614 N N . ALA A 1 84 ? 40.956 19.253 -31.028 1.00 97.75 84 ALA A N 1
ATOM 615 C CA . ALA A 1 84 ? 40.352 18.676 -29.838 1.00 97.75 84 ALA A CA 1
ATOM 616 C C . ALA A 1 84 ? 40.428 17.142 -29.841 1.00 97.75 84 ALA A C 1
ATOM 618 O O . ALA A 1 84 ? 40.571 16.503 -30.889 1.00 97.75 84 ALA A O 1
ATOM 619 N N . SER A 1 85 ? 40.328 16.550 -28.659 1.00 98.06 85 SER A N 1
ATOM 620 C CA . SER A 1 85 ? 40.226 15.109 -28.426 1.00 98.06 85 SER A CA 1
ATOM 621 C C . SER A 1 85 ? 39.088 14.798 -27.468 1.00 98.06 85 SER A C 1
ATOM 623 O O . SER A 1 85 ? 38.594 15.686 -26.779 1.00 98.06 85 SER A O 1
ATOM 625 N N . TRP A 1 86 ? 38.682 13.534 -27.412 1.00 97.94 86 TRP A N 1
ATOM 626 C CA . TRP A 1 86 ? 37.632 13.076 -26.508 1.00 97.94 86 TRP A CA 1
ATOM 627 C C . TRP A 1 86 ? 38.073 11.844 -25.720 1.00 97.94 86 TRP A C 1
ATOM 629 O O . TRP A 1 86 ? 38.894 11.047 -26.182 1.00 97.94 86 TRP A O 1
ATOM 639 N N . SER A 1 87 ? 37.506 11.672 -24.530 1.00 96.69 87 SER A N 1
ATOM 640 C CA . SER A 1 87 ? 37.644 10.453 -23.734 1.00 96.69 87 SER A CA 1
ATOM 641 C C . SER A 1 87 ? 36.372 10.175 -22.939 1.00 96.69 87 SER A C 1
ATOM 643 O O . SER A 1 87 ? 35.611 11.092 -22.642 1.00 96.69 87 SER A O 1
ATOM 645 N N . VAL A 1 88 ? 36.132 8.901 -22.622 1.00 96.00 88 VAL A N 1
ATOM 646 C CA . VAL A 1 88 ? 35.002 8.470 -21.790 1.00 96.00 88 VAL A CA 1
ATOM 647 C C . VAL A 1 88 ? 35.538 7.689 -20.598 1.00 96.00 88 VAL A C 1
ATOM 649 O O . VAL A 1 88 ? 36.326 6.754 -20.772 1.00 96.00 88 VAL A O 1
ATOM 652 N N . ALA A 1 89 ? 35.105 8.060 -19.396 1.00 95.56 89 ALA A N 1
ATOM 653 C CA . ALA A 1 89 ? 35.429 7.375 -18.152 1.00 95.56 89 ALA A CA 1
ATOM 654 C C . ALA A 1 89 ? 34.151 7.179 -17.325 1.00 95.56 89 ALA A C 1
ATOM 656 O O . ALA A 1 89 ? 33.595 8.128 -16.786 1.00 95.56 89 ALA A O 1
ATOM 657 N N . GLY A 1 90 ? 33.667 5.936 -17.221 1.00 93.94 90 GLY A N 1
ATOM 658 C CA . GLY A 1 90 ? 32.380 5.666 -16.574 1.00 93.94 90 GLY A CA 1
ATOM 659 C C . GLY A 1 90 ? 31.233 6.348 -17.325 1.00 93.94 90 GLY A C 1
ATOM 660 O O . GLY A 1 90 ? 31.065 6.107 -18.518 1.00 93.94 90 GLY A O 1
ATOM 661 N N . SER A 1 91 ? 30.477 7.193 -16.626 1.00 94.38 91 SER A N 1
ATOM 662 C CA . SER A 1 91 ? 29.394 8.016 -17.177 1.00 94.38 91 SER A CA 1
ATOM 663 C C . SER A 1 91 ? 29.843 9.437 -17.538 1.00 94.38 91 SER A C 1
ATOM 665 O O . SER A 1 91 ? 29.000 10.308 -17.685 1.00 94.38 91 SER A O 1
ATOM 667 N N . GLU A 1 92 ? 31.144 9.714 -17.652 1.00 97.56 92 GLU A N 1
ATOM 668 C CA . GLU A 1 92 ? 31.650 11.043 -18.013 1.00 97.56 92 GLU A CA 1
ATOM 669 C C . GLU A 1 92 ? 32.245 11.045 -19.425 1.00 97.56 92 GLU A C 1
ATOM 671 O O . GLU A 1 92 ? 33.118 10.232 -19.744 1.00 97.56 92 GLU A O 1
ATOM 676 N N . LEU A 1 93 ? 31.793 11.984 -20.259 1.00 98.00 93 LEU A N 1
ATOM 677 C CA . LEU A 1 93 ? 32.391 12.333 -21.547 1.00 98.00 93 LEU A CA 1
ATOM 678 C C . LEU A 1 93 ? 33.213 13.613 -21.385 1.00 98.00 93 LEU A C 1
ATOM 680 O O . LEU A 1 93 ? 32.648 14.671 -21.124 1.00 98.00 93 LEU A O 1
ATOM 684 N N . THR A 1 94 ? 34.523 13.551 -21.615 1.00 98.25 94 THR A N 1
ATOM 685 C CA . THR A 1 94 ? 35.409 14.724 -21.579 1.00 98.25 94 THR A CA 1
ATOM 686 C C . THR A 1 94 ? 35.874 15.098 -22.979 1.00 98.25 94 THR A C 1
ATOM 688 O O . THR A 1 94 ? 36.373 14.249 -23.722 1.00 98.25 94 THR A O 1
ATOM 691 N N . LEU A 1 95 ? 35.744 16.381 -23.319 1.00 98.38 95 LEU A N 1
ATOM 692 C CA . LEU A 1 95 ? 36.305 17.007 -24.510 1.00 98.38 95 LEU A CA 1
ATOM 693 C C . LEU A 1 95 ? 37.497 17.880 -24.115 1.00 98.38 95 LEU A C 1
ATOM 695 O O . LEU A 1 95 ? 37.338 18.843 -23.372 1.00 98.38 95 LEU A O 1
ATOM 699 N N . ASP A 1 96 ? 38.678 17.574 -24.646 1.00 97.81 96 ASP A N 1
ATOM 700 C CA . ASP A 1 96 ? 39.906 18.341 -24.429 1.00 97.81 96 ASP A CA 1
ATOM 701 C C . ASP A 1 96 ? 40.247 19.150 -25.681 1.00 97.81 96 ASP A C 1
ATOM 703 O O . ASP A 1 96 ? 40.601 18.589 -26.716 1.00 97.81 96 ASP A O 1
ATOM 707 N N . GLY A 1 97 ? 40.168 20.474 -25.586 1.00 97.00 97 GLY A N 1
ATOM 708 C CA . GLY A 1 97 ? 40.412 21.409 -26.681 1.00 97.00 97 GLY A CA 1
ATOM 709 C C . GLY A 1 97 ? 39.670 22.724 -26.454 1.00 97.00 97 GLY A C 1
ATOM 710 O O . GLY A 1 97 ? 38.464 22.729 -26.225 1.00 97.00 97 GLY A O 1
ATOM 711 N N . VAL A 1 98 ? 40.382 23.855 -26.521 1.00 97.00 98 VAL A N 1
ATOM 712 C CA . VAL A 1 98 ? 39.769 25.178 -26.313 1.00 97.00 98 VAL A CA 1
ATOM 713 C C . VAL A 1 98 ? 38.716 25.432 -27.389 1.00 97.00 98 VAL A C 1
ATOM 715 O O . VAL A 1 98 ? 39.054 25.481 -28.571 1.00 97.00 98 VAL A O 1
ATOM 718 N N . GLY A 1 99 ? 37.470 25.628 -26.959 1.00 95.38 99 GLY A N 1
ATOM 719 C CA . GLY A 1 99 ? 36.328 25.882 -27.835 1.00 95.38 99 GLY A CA 1
ATOM 720 C C . GLY A 1 99 ? 35.618 24.633 -28.366 1.00 95.38 99 GLY A C 1
ATOM 721 O O . GLY A 1 99 ? 34.706 24.782 -29.173 1.00 95.38 99 GLY A O 1
ATOM 722 N N . ALA A 1 100 ? 35.997 23.427 -27.928 1.00 97.69 100 ALA A N 1
ATOM 723 C CA . ALA A 1 100 ? 35.234 22.208 -28.197 1.00 97.69 100 ALA A CA 1
ATOM 724 C C . ALA A 1 100 ? 33.987 22.138 -27.302 1.00 97.69 100 ALA A C 1
ATOM 726 O O . ALA A 1 100 ? 34.080 22.397 -26.104 1.00 97.69 100 ALA A O 1
ATOM 727 N N . PHE A 1 101 ? 32.836 21.767 -27.866 1.00 97.62 101 PHE A N 1
ATOM 728 C CA . PHE A 1 101 ? 31.568 21.688 -27.129 1.00 97.62 101 PHE A CA 1
ATOM 729 C C . PHE A 1 101 ? 30.612 20.645 -27.720 1.00 97.62 101 PHE A C 1
ATOM 731 O O . PHE A 1 101 ? 30.733 20.269 -28.885 1.00 97.62 101 PHE A O 1
ATOM 738 N N . MET A 1 102 ? 29.627 20.227 -26.927 1.00 97.12 102 MET A N 1
ATOM 739 C CA . MET A 1 102 ? 28.419 19.513 -27.354 1.00 97.12 102 MET A CA 1
ATOM 740 C C . MET A 1 102 ? 27.199 20.405 -27.098 1.00 97.12 102 MET A C 1
ATOM 742 O O . MET A 1 102 ? 27.070 20.976 -26.014 1.00 97.12 102 MET A O 1
ATOM 746 N N . GLY A 1 103 ? 26.296 20.520 -28.074 1.00 95.69 103 GLY A N 1
ATOM 747 C CA . GLY A 1 103 ? 25.079 21.324 -27.946 1.00 95.69 103 GLY A CA 1
ATOM 748 C C . GLY A 1 103 ? 25.358 22.821 -28.080 1.00 95.69 103 GLY A C 1
ATOM 749 O O . GLY A 1 103 ? 25.525 23.319 -29.187 1.00 95.69 103 GLY A O 1
ATOM 750 N N . LEU A 1 104 ? 25.427 23.550 -26.963 1.00 96.25 104 LEU A N 1
ATOM 751 C CA . LEU A 1 104 ? 25.634 25.004 -26.957 1.00 96.25 104 LEU A CA 1
ATOM 752 C C . LEU A 1 104 ? 27.081 25.397 -26.638 1.00 96.25 104 LEU A C 1
ATOM 754 O O . LEU A 1 104 ? 27.632 24.997 -25.615 1.00 96.25 104 LEU A O 1
ATOM 758 N N . ALA A 1 105 ? 27.653 26.288 -27.453 1.00 95.94 105 ALA A N 1
ATOM 759 C CA . ALA A 1 105 ? 29.033 26.764 -27.310 1.00 95.94 105 ALA A CA 1
ATOM 760 C C . ALA A 1 105 ? 29.309 27.543 -26.011 1.00 95.94 105 ALA A C 1
ATOM 762 O O . ALA A 1 105 ? 30.455 27.640 -25.583 1.00 95.94 105 ALA A O 1
ATOM 763 N N . LYS A 1 106 ? 28.281 28.123 -25.380 1.00 95.44 106 LYS A N 1
ATOM 764 C CA . LYS A 1 106 ? 28.455 28.930 -24.164 1.00 95.44 106 LYS A CA 1
ATOM 765 C C . LYS A 1 106 ? 28.641 28.106 -22.893 1.00 95.44 106 LYS A C 1
ATOM 767 O O . LYS A 1 106 ? 29.133 28.649 -21.909 1.00 95.44 106 LYS A O 1
ATOM 772 N N . VAL A 1 107 ? 28.185 26.855 -22.866 1.00 97.12 107 VAL A N 1
ATOM 773 C CA . VAL A 1 107 ? 27.994 26.113 -21.612 1.00 97.12 107 VAL A CA 1
ATOM 774 C C . VAL A 1 107 ? 29.266 25.354 -21.247 1.00 97.12 107 VAL A C 1
ATOM 776 O O . VAL A 1 107 ? 29.812 24.623 -22.070 1.00 97.12 107 VAL A O 1
ATOM 779 N N . PHE A 1 108 ? 29.732 25.500 -20.006 1.00 97.31 108 PHE A N 1
ATOM 780 C CA . PHE A 1 108 ? 30.881 24.760 -19.482 1.00 97.31 108 PHE A CA 1
ATOM 781 C C . PHE A 1 108 ? 30.682 24.366 -18.012 1.00 97.31 108 PHE A C 1
ATOM 783 O O . PHE A 1 108 ? 29.763 24.837 -17.340 1.00 97.31 108 PHE A O 1
ATOM 790 N N . ASN A 1 109 ? 31.557 23.504 -17.480 1.00 97.69 109 ASN A N 1
ATOM 791 C CA . ASN A 1 109 ? 31.467 23.079 -16.083 1.00 97.69 109 ASN A CA 1
ATOM 792 C C . ASN A 1 109 ? 31.613 24.276 -15.133 1.00 97.69 109 ASN A C 1
ATOM 794 O O . ASN A 1 109 ? 32.694 24.851 -14.996 1.00 97.69 109 ASN A O 1
ATOM 798 N N . GLY A 1 110 ? 30.523 24.620 -14.447 1.00 95.62 110 GLY A N 1
ATOM 799 C CA . GLY A 1 110 ? 30.475 25.715 -13.479 1.00 95.62 110 GLY A CA 1
ATOM 800 C C . GLY A 1 110 ? 30.155 27.105 -14.041 1.00 95.62 110 GLY A C 1
ATOM 801 O O . GLY A 1 110 ? 30.223 28.058 -13.263 1.00 95.62 110 GLY A O 1
ATOM 802 N N . GLY A 1 111 ? 29.799 27.254 -15.326 1.00 96.69 111 GLY A N 1
ATOM 803 C CA . GLY A 1 111 ? 29.313 28.542 -15.834 1.00 96.69 111 GLY A CA 1
ATOM 804 C C . GLY A 1 111 ? 28.809 28.564 -17.280 1.00 96.69 111 GLY A C 1
ATOM 805 O O . GLY A 1 111 ? 28.821 27.566 -17.997 1.00 96.69 111 GLY A O 1
ATOM 806 N N . GLU A 1 112 ? 28.406 29.761 -17.711 1.00 96.75 112 GLU A N 1
ATOM 807 C CA . GLU A 1 112 ? 28.131 30.107 -19.109 1.00 96.75 112 GLU A CA 1
ATOM 808 C C . GLU A 1 112 ? 29.066 31.242 -19.554 1.00 96.75 112 GLU A C 1
ATOM 810 O O . GLU A 1 112 ? 29.333 32.184 -18.800 1.00 96.75 112 GLU A O 1
ATOM 815 N N . LEU A 1 113 ? 29.608 31.148 -20.768 1.00 96.25 113 LEU A N 1
ATOM 816 C CA . LEU A 1 113 ? 30.581 32.100 -21.292 1.00 96.25 113 LEU A CA 1
ATOM 817 C C . LEU A 1 113 ? 29.935 33.453 -21.607 1.00 96.25 113 LEU A C 1
ATOM 819 O O . LEU A 1 113 ? 28.958 33.548 -22.344 1.00 96.25 113 LEU A O 1
ATOM 823 N N . GLY A 1 114 ? 30.558 34.524 -21.112 1.00 94.81 114 GLY A N 1
ATOM 824 C CA . GLY A 1 114 ? 30.261 35.902 -21.521 1.00 94.81 114 GLY A CA 1
ATOM 825 C C . GLY A 1 114 ? 31.235 36.464 -22.563 1.00 94.81 114 GLY A C 1
ATOM 826 O O . GLY A 1 114 ? 31.015 37.561 -23.076 1.00 94.81 114 GLY A O 1
ATOM 827 N N . ASN A 1 115 ? 32.332 35.754 -22.852 1.00 93.25 115 ASN A N 1
ATOM 828 C CA . ASN A 1 115 ? 33.380 36.177 -23.781 1.00 93.25 115 ASN A CA 1
ATOM 829 C C . ASN A 1 115 ? 34.101 34.948 -24.380 1.00 93.25 115 ASN A C 1
ATOM 831 O O . ASN A 1 115 ? 34.521 34.076 -23.618 1.00 93.25 115 ASN A O 1
ATOM 835 N N . PRO A 1 116 ? 34.328 34.882 -25.708 1.00 93.94 116 PRO A N 1
ATOM 836 C CA . PRO A 1 116 ? 35.049 33.779 -26.353 1.00 93.94 116 PRO A CA 1
ATOM 837 C C . PRO A 1 116 ? 36.458 33.520 -25.813 1.00 93.94 116 PRO A C 1
ATOM 839 O O . PRO A 1 116 ? 36.942 32.395 -25.889 1.00 93.94 116 PRO A O 1
ATOM 842 N N . ALA A 1 117 ? 37.129 34.542 -25.274 1.00 93.50 117 ALA A N 1
ATOM 843 C CA . ALA A 1 117 ? 38.477 34.404 -24.725 1.00 93.50 117 ALA A CA 1
ATOM 844 C C . ALA A 1 117 ? 38.533 33.584 -23.424 1.00 93.50 117 ALA A C 1
ATOM 846 O O . ALA A 1 117 ? 39.612 33.115 -23.063 1.00 93.50 117 ALA A O 1
ATOM 847 N N . ASP A 1 118 ? 37.395 33.410 -22.748 1.00 95.75 118 ASP A N 1
ATOM 848 C CA . ASP A 1 118 ? 37.294 32.692 -21.474 1.00 95.75 118 ASP A CA 1
ATOM 849 C C . ASP A 1 118 ? 36.976 31.196 -21.665 1.00 95.75 118 ASP A C 1
ATOM 851 O O . ASP A 1 118 ? 36.777 30.480 -20.685 1.00 95.75 118 ASP A O 1
ATOM 855 N N . ALA A 1 119 ? 36.945 30.712 -22.915 1.00 96.38 119 ALA A N 1
ATOM 856 C CA . ALA A 1 119 ? 36.681 29.313 -23.231 1.00 96.38 119 ALA A CA 1
ATOM 857 C C . ALA A 1 119 ? 37.678 28.380 -22.509 1.00 96.38 119 ALA A C 1
ATOM 859 O O . ALA A 1 119 ? 38.899 28.550 -22.652 1.00 96.38 119 ALA A O 1
ATOM 860 N N . PRO A 1 120 ? 37.196 27.390 -21.735 1.00 96.62 120 PRO A N 1
ATOM 861 C CA . PRO A 1 120 ? 38.067 26.482 -21.003 1.00 96.62 120 PRO A CA 1
ATOM 862 C C . PRO A 1 120 ? 38.824 25.552 -21.955 1.00 96.62 120 PRO A C 1
ATOM 864 O O . PRO A 1 120 ? 38.435 25.328 -23.099 1.00 96.62 120 PRO A O 1
ATOM 867 N N . ALA A 1 121 ? 39.927 24.983 -21.467 1.00 96.50 121 ALA A N 1
ATOM 868 C CA . ALA A 1 121 ? 40.716 24.018 -22.232 1.00 96.50 121 ALA A CA 1
ATOM 869 C C . ALA A 1 121 ? 40.087 22.617 -22.288 1.00 96.50 121 ALA A C 1
ATOM 871 O O . ALA A 1 121 ? 40.528 21.803 -23.095 1.00 96.50 121 ALA A O 1
ATOM 872 N N . SER A 1 122 ? 39.115 22.332 -21.419 1.00 97.31 122 SER A N 1
ATOM 873 C CA . SER A 1 122 ? 38.454 21.034 -21.302 1.00 97.31 122 SER A CA 1
ATOM 874 C C . SER A 1 122 ? 37.045 21.213 -20.729 1.00 97.31 122 SER A C 1
ATOM 876 O O . SER A 1 122 ? 36.843 22.102 -19.895 1.00 97.31 122 SER A O 1
ATOM 878 N N . ILE A 1 123 ? 36.093 20.397 -21.186 1.00 97.69 123 ILE A N 1
ATOM 879 C CA . ILE A 1 123 ? 34.695 20.364 -20.729 1.00 97.69 123 ILE A CA 1
ATOM 880 C C . ILE A 1 123 ? 34.273 18.903 -20.540 1.00 97.69 123 ILE A C 1
ATOM 882 O O . ILE A 1 123 ? 34.576 18.058 -21.380 1.00 97.69 123 ILE A O 1
ATOM 886 N N . THR A 1 124 ? 33.548 18.613 -19.462 1.00 98.19 124 THR A N 1
ATOM 887 C CA . THR A 1 124 ? 33.012 17.286 -19.140 1.00 98.19 124 THR A CA 1
ATOM 888 C C . THR A 1 124 ? 31.485 17.305 -19.099 1.00 98.19 124 THR A C 1
ATOM 890 O O . THR A 1 124 ? 30.884 18.184 -18.484 1.00 98.19 124 THR A O 1
ATOM 893 N N . TYR A 1 125 ? 30.864 16.305 -19.713 1.00 98.50 125 TYR A N 1
ATOM 894 C CA . TYR A 1 125 ? 29.428 16.041 -19.693 1.00 98.50 125 TYR A CA 1
ATOM 895 C C . TYR A 1 125 ? 29.152 14.737 -18.949 1.00 98.50 125 TYR A C 1
ATOM 897 O O . TYR A 1 125 ? 29.929 13.787 -19.062 1.00 98.50 125 TYR A O 1
ATOM 905 N N . THR A 1 126 ? 28.021 14.663 -18.257 1.00 97.88 126 THR A N 1
ATOM 906 C CA . THR A 1 126 ? 27.486 13.399 -17.757 1.00 97.88 126 THR A CA 1
ATOM 907 C C . THR A 1 126 ? 26.679 12.723 -18.861 1.00 97.88 126 THR A C 1
ATOM 909 O O . THR A 1 126 ? 25.791 13.332 -19.451 1.00 97.88 126 THR A O 1
ATOM 912 N N . ILE A 1 127 ? 26.999 11.468 -19.157 1.00 96.56 127 ILE A N 1
ATOM 913 C CA . ILE A 1 127 ? 26.265 10.603 -20.076 1.00 96.56 127 ILE A CA 1
ATOM 914 C C . ILE A 1 127 ? 25.103 9.984 -19.302 1.00 96.56 127 ILE A C 1
ATOM 916 O O . ILE A 1 127 ? 25.300 9.066 -18.507 1.00 96.56 127 ILE A O 1
ATOM 920 N N . GLU A 1 128 ? 23.900 10.477 -19.565 1.00 92.56 128 GLU A N 1
ATOM 921 C CA . GLU A 1 128 ? 22.663 9.970 -18.962 1.00 92.56 128 GLU A CA 1
ATOM 922 C C . GLU A 1 128 ? 22.182 8.706 -19.665 1.00 92.56 128 GLU A C 1
ATOM 924 O O . GLU A 1 128 ? 21.790 7.721 -19.045 1.00 92.56 128 GLU A O 1
ATOM 929 N N . SER A 1 129 ? 22.239 8.724 -20.994 1.00 87.69 129 SER A N 1
ATOM 930 C CA . SER A 1 129 ? 21.946 7.559 -21.818 1.00 87.69 129 SER A CA 1
ATOM 931 C C . SER A 1 129 ? 22.762 7.606 -23.101 1.00 87.69 129 SER A C 1
ATOM 933 O O . SER A 1 129 ? 23.050 8.676 -23.641 1.00 87.69 129 SER A O 1
ATOM 935 N N . LEU A 1 130 ? 23.152 6.426 -23.572 1.00 89.50 130 LEU A N 1
ATOM 936 C CA . LEU A 1 130 ? 23.850 6.238 -24.834 1.00 89.50 130 LEU A CA 1
ATOM 937 C C . LEU A 1 130 ? 23.401 4.910 -25.442 1.00 89.50 130 LEU A C 1
ATOM 939 O O . LEU A 1 130 ? 23.681 3.844 -24.893 1.00 89.50 130 LEU A O 1
ATOM 943 N N . THR A 1 131 ? 22.709 4.992 -26.571 1.00 86.38 131 THR A N 1
ATOM 944 C CA . THR A 1 131 ? 22.299 3.862 -27.407 1.00 86.38 131 THR A CA 1
ATOM 945 C C . THR A 1 131 ? 22.911 4.012 -28.802 1.00 86.38 131 THR A C 1
ATOM 947 O O . THR A 1 131 ? 23.638 4.971 -29.074 1.00 86.38 131 THR A O 1
ATOM 950 N N . ASP A 1 132 ? 22.643 3.061 -29.698 1.00 82.31 132 ASP A N 1
ATOM 951 C CA . ASP A 1 132 ? 23.072 3.180 -31.098 1.00 82.31 132 ASP A CA 1
ATOM 952 C C . ASP A 1 132 ? 22.347 4.330 -31.830 1.00 82.31 132 ASP A C 1
ATOM 954 O O . ASP A 1 132 ? 22.895 4.888 -32.783 1.00 82.31 132 ASP A O 1
ATOM 958 N N . ASP A 1 133 ? 21.162 4.718 -31.344 1.00 81.25 133 ASP A N 1
ATOM 959 C CA . ASP A 1 133 ? 20.245 5.650 -32.009 1.00 81.25 133 ASP A CA 1
ATOM 960 C C . ASP A 1 133 ? 20.090 6.997 -31.277 1.00 81.25 133 ASP A C 1
ATOM 962 O O . ASP A 1 133 ? 19.595 7.963 -31.860 1.00 81.25 133 ASP A O 1
ATOM 966 N N . ALA A 1 134 ? 20.530 7.100 -30.018 1.00 87.56 134 ALA A N 1
ATOM 967 C CA . ALA A 1 134 ? 20.362 8.300 -29.203 1.00 87.56 134 ALA A CA 1
ATOM 968 C C . ALA A 1 134 ? 21.482 8.488 -28.169 1.00 87.56 134 ALA A C 1
ATOM 970 O O . ALA A 1 134 ? 22.062 7.532 -27.655 1.00 87.56 134 ALA A O 1
ATOM 971 N N . MET A 1 135 ? 21.751 9.742 -27.814 1.00 91.56 135 MET A N 1
ATOM 972 C CA . MET A 1 135 ? 22.641 10.100 -26.709 1.00 91.56 135 MET A CA 1
ATOM 973 C C . MET A 1 135 ? 22.074 11.294 -25.942 1.00 91.56 135 MET A C 1
ATOM 975 O O . MET A 1 135 ? 21.783 12.323 -26.547 1.00 91.56 135 MET A O 1
ATOM 979 N N . THR A 1 136 ? 21.977 11.185 -24.617 1.00 94.00 136 THR A N 1
ATOM 980 C CA . THR A 1 136 ? 21.569 12.288 -23.732 1.00 94.00 136 THR A CA 1
ATOM 981 C C . THR A 1 136 ? 22.731 12.678 -22.832 1.00 94.00 136 THR A C 1
ATOM 983 O O . THR A 1 136 ? 23.296 11.827 -22.141 1.00 94.00 136 THR A O 1
ATOM 986 N N . LEU A 1 137 ? 23.085 13.961 -22.858 1.00 96.75 137 LEU A N 1
ATOM 987 C CA . LEU A 1 137 ? 24.193 14.538 -22.108 1.00 96.75 137 LEU A CA 1
ATOM 988 C C . LEU A 1 137 ? 23.712 15.668 -21.203 1.00 96.75 137 LEU A C 1
ATOM 990 O O . LEU A 1 137 ? 23.036 16.581 -21.678 1.00 96.75 137 LEU A O 1
ATOM 994 N N . ASP A 1 138 ? 24.172 15.661 -19.956 1.00 97.12 138 ASP A N 1
ATOM 995 C CA . ASP A 1 138 ? 23.910 16.716 -18.980 1.00 97.12 138 ASP A CA 1
ATOM 996 C C . ASP A 1 138 ? 25.209 17.436 -18.584 1.00 97.12 138 ASP A C 1
ATOM 998 O O . ASP A 1 138 ? 26.288 16.841 -18.531 1.00 97.12 138 ASP A O 1
ATOM 1002 N N . ILE A 1 139 ? 25.132 18.735 -18.295 1.00 98.06 139 ILE A N 1
ATOM 1003 C CA . ILE A 1 139 ? 26.270 19.532 -17.822 1.00 98.06 139 ILE A CA 1
ATOM 1004 C C . ILE A 1 139 ? 25.844 20.530 -16.743 1.00 98.06 139 ILE A C 1
ATOM 1006 O O . ILE A 1 139 ? 24.961 21.366 -16.941 1.00 98.06 139 ILE A O 1
ATOM 1010 N N . HIS A 1 140 ? 26.510 20.465 -15.588 1.00 96.75 140 HIS A N 1
ATOM 1011 C CA . HIS A 1 140 ? 26.293 21.394 -14.481 1.00 96.75 140 HIS A C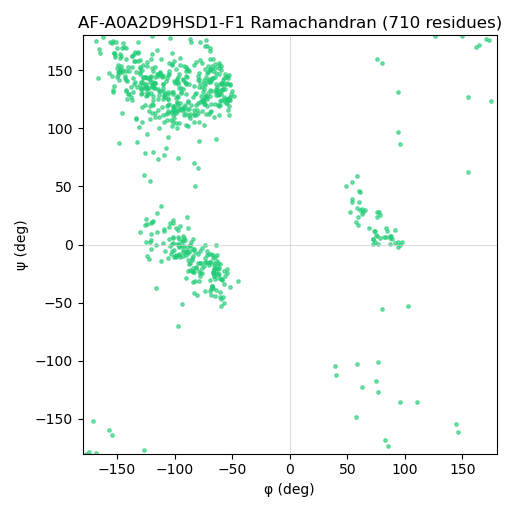A 1
ATOM 1012 C C . HIS A 1 140 ? 27.024 22.718 -14.731 1.00 96.75 140 HIS A C 1
ATOM 1014 O O . HIS A 1 140 ? 28.259 22.782 -14.685 1.00 96.75 140 HIS A O 1
ATOM 1020 N N . PHE A 1 141 ? 26.270 23.798 -14.921 1.00 96.25 141 PHE A N 1
ATOM 1021 C CA . PHE A 1 141 ? 26.814 25.131 -15.207 1.00 96.25 141 PHE A CA 1
ATOM 1022 C C . PHE A 1 141 ? 26.885 26.033 -13.962 1.00 96.25 141 PHE A C 1
ATOM 1024 O O . PHE A 1 141 ? 27.083 27.240 -14.059 1.00 96.25 141 PHE A O 1
ATOM 1031 N N . GLY A 1 142 ? 26.745 25.471 -12.759 1.00 94.38 142 GLY A N 1
ATOM 1032 C CA . GLY A 1 142 ? 26.915 26.194 -11.495 1.00 94.38 142 GLY A CA 1
ATOM 1033 C C . GLY A 1 142 ? 25.594 26.560 -10.827 1.00 94.38 142 GLY A C 1
ATOM 1034 O O . GLY A 1 142 ? 25.417 26.240 -9.657 1.00 94.38 142 GLY A O 1
ATOM 1035 N N . ALA A 1 143 ? 24.686 27.216 -11.555 1.00 91.69 143 ALA A N 1
ATOM 1036 C CA . ALA A 1 143 ? 23.360 27.570 -11.037 1.00 91.69 143 ALA A CA 1
ATOM 1037 C C . ALA A 1 143 ? 22.310 26.468 -11.258 1.00 91.69 143 ALA A C 1
ATOM 1039 O O . ALA A 1 143 ? 21.328 26.431 -10.528 1.00 91.69 143 ALA A O 1
ATOM 1040 N N . GLY A 1 144 ? 22.528 25.589 -12.237 1.00 93.19 144 GLY A N 1
ATOM 1041 C CA . GLY A 1 144 ? 21.654 24.470 -12.578 1.00 93.19 144 GLY A CA 1
ATOM 1042 C C . GLY A 1 144 ? 22.323 23.555 -13.604 1.00 93.19 144 GLY A C 1
ATOM 1043 O O . GLY A 1 144 ? 23.558 23.502 -13.696 1.00 93.19 144 GLY A O 1
ATOM 1044 N N . TRP A 1 145 ? 21.506 22.881 -14.407 1.00 95.88 145 TRP A N 1
ATOM 1045 C CA . TRP A 1 145 ? 21.935 21.901 -15.398 1.00 95.88 145 TRP A CA 1
ATOM 1046 C C . TRP A 1 145 ? 21.380 22.213 -16.779 1.00 95.88 145 TRP A C 1
ATOM 1048 O O . TRP A 1 145 ? 20.212 22.563 -16.918 1.00 95.88 145 TRP A O 1
ATOM 1058 N N . TRP A 1 146 ? 22.224 22.055 -17.795 1.00 97.38 146 TRP A N 1
ATOM 1059 C CA . TRP A 1 146 ? 21.789 21.942 -19.183 1.00 97.38 146 TRP A CA 1
ATOM 1060 C C . TRP A 1 146 ? 21.721 20.469 -19.572 1.00 97.38 146 TRP A C 1
ATOM 1062 O O . TRP A 1 146 ? 22.633 19.713 -19.241 1.00 97.38 146 TRP A O 1
ATOM 1072 N N . ARG A 1 147 ? 20.687 20.101 -20.326 1.00 95.69 147 ARG A N 1
ATOM 1073 C CA . ARG A 1 147 ? 20.500 18.787 -20.945 1.00 95.69 147 ARG A CA 1
ATOM 1074 C C . ARG A 1 147 ? 20.460 18.927 -22.462 1.00 95.69 147 ARG A C 1
ATOM 1076 O O . ARG A 1 147 ? 19.826 19.844 -22.983 1.00 95.69 147 ARG A O 1
ATOM 1083 N N . PHE A 1 148 ? 21.103 17.995 -23.160 1.00 96.12 148 PHE A N 1
ATOM 1084 C CA . PHE A 1 148 ? 21.159 17.913 -24.619 1.00 96.12 148 PHE A CA 1
ATOM 1085 C C . PHE A 1 148 ? 20.874 16.489 -25.096 1.00 96.12 148 PHE A C 1
ATOM 1087 O O . PHE A 1 148 ? 21.440 15.533 -24.569 1.00 96.12 148 PHE A O 1
ATOM 1094 N N . ARG A 1 149 ? 20.046 16.347 -26.131 1.00 91.75 149 ARG A N 1
ATOM 1095 C CA . ARG A 1 149 ? 19.729 15.075 -26.791 1.00 91.75 149 ARG A CA 1
ATOM 1096 C C . ARG A 1 149 ? 20.278 15.088 -28.208 1.00 91.75 149 ARG A C 1
ATOM 1098 O O . ARG A 1 149 ? 20.057 16.035 -28.961 1.00 91.75 149 ARG A O 1
ATOM 1105 N N . PHE A 1 150 ? 20.964 14.019 -28.576 1.00 93.75 150 PHE A N 1
ATOM 1106 C CA . PHE A 1 150 ? 21.604 13.846 -29.870 1.00 93.75 150 PHE A CA 1
ATOM 1107 C C . PHE A 1 150 ? 21.121 12.576 -30.555 1.00 93.75 150 PHE A C 1
ATOM 1109 O O . PHE A 1 150 ? 20.781 11.591 -29.902 1.00 93.75 150 PHE A O 1
ATOM 1116 N N . VAL A 1 151 ? 21.183 12.601 -31.882 1.00 91.75 151 VAL A N 1
ATOM 1117 C CA . VAL A 1 151 ? 20.936 11.459 -32.768 1.00 91.75 151 VAL A CA 1
ATOM 1118 C C . VAL A 1 151 ? 22.106 11.273 -33.729 1.00 91.75 151 VAL A C 1
ATOM 1120 O O . VAL A 1 151 ? 22.811 12.248 -34.027 1.00 91.75 151 VAL A O 1
ATOM 1123 N N . PRO A 1 152 ? 22.344 10.058 -34.252 1.00 93.00 152 PRO A N 1
ATOM 1124 C CA . PRO A 1 152 ? 23.283 9.869 -35.343 1.00 93.00 152 PRO A CA 1
ATOM 1125 C C . PRO A 1 152 ? 22.870 10.715 -36.550 1.00 93.00 152 PRO A C 1
ATOM 1127 O O . PRO A 1 152 ? 21.689 10.788 -36.897 1.00 93.00 152 PRO A O 1
ATOM 1130 N N . VAL A 1 153 ? 23.843 11.340 -37.217 1.00 91.31 153 VAL A N 1
ATOM 1131 C CA . VAL A 1 153 ? 23.578 12.203 -38.383 1.00 91.31 153 VAL A CA 1
ATOM 1132 C C . VAL A 1 153 ? 22.737 11.466 -39.430 1.00 91.31 153 VAL A C 1
ATOM 1134 O O . VAL A 1 153 ? 23.111 10.388 -39.894 1.00 91.31 153 VAL A O 1
ATOM 1137 N N . GLY A 1 154 ? 21.616 12.076 -39.824 1.00 80.19 154 GLY A N 1
ATOM 1138 C CA . GLY A 1 154 ? 20.684 11.519 -40.810 1.00 80.19 154 GLY A CA 1
ATOM 1139 C C . GLY A 1 154 ? 19.652 10.532 -40.252 1.00 80.19 154 GLY A C 1
ATOM 1140 O O . GLY A 1 154 ? 18.988 9.864 -41.045 1.00 80.19 154 GLY A O 1
ATOM 1141 N N . THR A 1 155 ? 19.518 10.445 -38.926 1.00 74.00 155 THR A N 1
ATOM 1142 C CA . THR A 1 155 ? 18.531 9.605 -38.231 1.00 74.00 155 THR A CA 1
ATOM 1143 C C . THR A 1 155 ? 17.472 10.480 -37.563 1.00 74.00 155 THR A C 1
ATOM 1145 O O . THR A 1 155 ? 17.802 11.501 -36.964 1.00 74.00 155 THR A O 1
ATOM 1148 N N . GLU A 1 156 ? 16.208 10.070 -37.663 1.00 66.19 156 GLU A N 1
ATOM 1149 C CA . GLU A 1 156 ? 15.088 10.613 -36.884 1.00 66.19 156 GLU A CA 1
ATOM 1150 C C . GLU A 1 156 ? 14.813 9.656 -35.715 1.00 66.19 156 GLU A C 1
ATOM 1152 O O . GLU A 1 156 ? 14.854 8.440 -35.919 1.00 66.19 156 GLU A O 1
ATOM 1157 N N . LEU A 1 157 ? 14.532 10.170 -34.510 1.00 65.00 157 LEU A N 1
ATOM 1158 C CA . LEU A 1 157 ? 14.131 9.307 -33.390 1.00 65.00 157 LEU A CA 1
ATOM 1159 C C . LEU A 1 157 ? 12.769 8.670 -33.662 1.00 65.00 157 LEU A C 1
ATOM 1161 O O . LEU A 1 157 ? 11.853 9.318 -34.175 1.00 65.00 157 LEU A O 1
ATOM 1165 N N . SER A 1 158 ? 12.618 7.420 -33.227 1.00 71.19 158 SER A N 1
ATOM 1166 C CA . SER A 1 158 ? 11.312 6.812 -32.991 1.00 71.19 158 SER A CA 1
ATOM 1167 C C . SER A 1 158 ? 10.483 7.730 -32.093 1.00 71.19 158 SER A C 1
ATOM 1169 O O . SER A 1 158 ? 10.990 8.259 -31.102 1.00 71.19 158 SER A O 1
ATOM 1171 N N . SER A 1 159 ? 9.200 7.897 -32.398 1.00 79.62 159 SER A N 1
ATOM 1172 C CA . SER A 1 159 ? 8.234 8.411 -31.429 1.00 79.62 159 SER A CA 1
ATOM 1173 C C . SER A 1 159 ? 7.494 7.242 -30.790 1.00 79.62 159 SER A C 1
ATOM 1175 O O . SER A 1 159 ? 7.082 6.320 -31.500 1.00 79.62 159 SER A O 1
ATOM 1177 N N . TYR A 1 160 ? 7.289 7.310 -29.482 1.00 87.62 160 TYR A N 1
ATOM 1178 C CA . TYR A 1 160 ? 6.453 6.384 -28.732 1.00 87.62 160 TYR A CA 1
ATOM 1179 C C . TYR A 1 160 ? 5.200 7.089 -28.234 1.00 87.62 160 TYR A C 1
ATOM 1181 O O . TYR A 1 160 ? 5.237 8.265 -27.866 1.00 87.62 160 TYR A O 1
ATOM 1189 N N . ASP A 1 161 ? 4.095 6.356 -28.213 1.00 93.94 161 ASP A N 1
ATOM 1190 C CA . ASP A 1 161 ? 2.844 6.854 -27.658 1.00 93.94 161 ASP A CA 1
ATOM 1191 C C . ASP A 1 161 ? 2.883 6.732 -26.132 1.00 93.94 161 ASP A C 1
ATOM 1193 O O . ASP A 1 161 ? 3.055 5.637 -25.589 1.00 93.94 161 ASP A O 1
ATOM 1197 N N . LEU A 1 162 ? 2.720 7.865 -25.451 1.00 95.62 162 LEU A N 1
ATOM 1198 C CA . LEU A 1 162 ? 2.467 7.945 -24.019 1.00 95.62 162 LEU A CA 1
ATOM 1199 C C . LEU A 1 162 ? 0.966 8.145 -23.812 1.00 95.62 162 LEU A C 1
ATOM 1201 O O . LEU A 1 162 ? 0.423 9.188 -24.175 1.00 95.62 162 LEU A O 1
ATOM 1205 N N . THR A 1 163 ? 0.305 7.146 -23.235 1.00 96.75 163 THR A N 1
ATOM 1206 C CA . THR A 1 163 ? -1.099 7.231 -22.819 1.00 96.75 163 THR A CA 1
ATOM 1207 C C . THR A 1 163 ? -1.155 7.551 -21.332 1.00 96.75 163 THR A C 1
ATOM 1209 O O . THR A 1 163 ? -0.578 6.833 -20.518 1.00 96.75 163 THR A O 1
ATOM 1212 N N . LEU A 1 164 ? -1.810 8.654 -20.993 1.00 96.81 164 LEU A N 1
ATOM 1213 C CA . LEU A 1 164 ? -1.985 9.152 -19.636 1.00 96.81 164 LEU A CA 1
ATOM 1214 C C . LEU A 1 164 ? -3.430 8.913 -19.223 1.00 96.81 164 LEU A C 1
ATOM 1216 O O . LEU A 1 164 ? -4.341 9.447 -19.850 1.00 96.81 164 LEU A O 1
ATOM 1220 N N . GLU A 1 165 ? -3.613 8.132 -18.170 1.00 97.12 165 GLU A N 1
ATOM 1221 C CA . GLU A 1 165 ? -4.900 7.806 -17.575 1.00 97.12 165 GLU A CA 1
ATOM 1222 C C . GLU A 1 165 ? -4.926 8.307 -16.133 1.00 97.12 165 GLU A C 1
ATOM 1224 O O . GLU A 1 165 ? -4.028 8.011 -15.336 1.00 97.12 165 GLU A O 1
ATOM 1229 N N . VAL A 1 166 ? -5.962 9.071 -15.795 1.00 96.88 166 VAL A N 1
ATOM 1230 C CA . VAL A 1 166 ? -6.180 9.568 -14.439 1.00 96.88 166 VAL A CA 1
ATOM 1231 C C . VAL A 1 166 ? -7.588 9.238 -13.971 1.00 96.88 166 VAL A C 1
ATOM 1233 O O . VAL A 1 166 ? -8.584 9.679 -14.543 1.00 96.88 166 VAL A O 1
ATOM 1236 N N . ASN A 1 167 ? -7.666 8.453 -12.905 1.00 96.19 167 ASN A N 1
ATOM 1237 C CA . ASN A 1 167 ? -8.903 8.139 -12.219 1.00 96.19 167 ASN A CA 1
ATOM 1238 C C . ASN A 1 167 ? -9.330 9.337 -11.361 1.00 96.19 167 ASN A C 1
ATOM 1240 O O . ASN A 1 167 ? -8.567 9.827 -10.521 1.00 96.19 167 ASN A O 1
ATOM 1244 N N . THR A 1 168 ? -10.551 9.816 -11.586 1.00 95.00 168 THR A N 1
ATOM 1245 C CA . THR A 1 168 ? -11.113 10.998 -10.924 1.00 95.00 168 THR A CA 1
ATOM 1246 C C . THR A 1 168 ? -12.139 10.659 -9.843 1.00 95.00 168 THR A C 1
ATOM 1248 O O . THR A 1 168 ? -12.857 11.548 -9.403 1.00 95.00 168 THR A O 1
ATOM 1251 N N . ALA A 1 169 ? -12.215 9.407 -9.375 1.00 91.19 169 ALA A N 1
ATOM 1252 C CA . ALA A 1 169 ? -13.216 8.965 -8.392 1.00 91.19 169 ALA A CA 1
ATOM 1253 C C . ALA A 1 169 ? -13.261 9.799 -7.092 1.00 91.19 169 ALA A C 1
ATOM 1255 O O . ALA A 1 169 ? -14.301 9.857 -6.439 1.00 91.19 169 ALA A O 1
ATOM 1256 N N . ASN A 1 170 ? -12.156 10.463 -6.736 1.00 87.19 170 ASN A N 1
ATOM 1257 C CA . ASN A 1 170 ? -12.018 11.257 -5.512 1.00 87.19 170 ASN A CA 1
ATOM 1258 C C . ASN A 1 170 ? -12.280 12.763 -5.695 1.00 87.19 170 ASN A C 1
ATOM 1260 O O . ASN A 1 170 ? -12.150 13.521 -4.735 1.00 87.19 170 ASN A O 1
ATOM 1264 N N . ILE A 1 171 ? -12.610 13.219 -6.906 1.00 91.25 171 ILE A N 1
ATOM 1265 C CA . ILE A 1 171 ? -12.829 14.637 -7.208 1.00 91.25 171 ILE A CA 1
ATOM 1266 C C . ILE A 1 171 ? -14.079 14.847 -8.064 1.00 91.25 171 ILE A C 1
ATOM 1268 O O . ILE A 1 171 ? -14.518 13.968 -8.800 1.00 91.25 171 ILE A O 1
ATOM 1272 N N . GLU A 1 172 ? -14.630 16.058 -8.021 1.00 92.94 172 GLU A N 1
ATOM 1273 C CA . GLU A 1 172 ? -15.574 16.516 -9.039 1.00 92.94 172 GLU A CA 1
ATOM 1274 C C . GLU A 1 172 ? -14.793 17.165 -10.191 1.00 92.94 172 GLU A C 1
ATOM 1276 O O . GLU A 1 172 ? -14.025 18.112 -9.984 1.00 92.94 172 GLU A O 1
ATOM 1281 N N . VAL A 1 173 ? -14.969 16.654 -11.413 1.00 95.94 173 VAL A N 1
ATOM 1282 C CA . VAL A 1 173 ? -14.330 17.226 -12.606 1.00 95.94 173 VAL A CA 1
ATOM 1283 C C . VAL A 1 173 ? -15.043 18.516 -12.995 1.00 95.94 173 VAL A C 1
ATOM 1285 O O . VAL A 1 173 ? -16.251 18.539 -13.242 1.00 95.94 173 VAL A O 1
ATOM 1288 N N . GLY A 1 174 ? -14.285 19.609 -13.047 1.00 93.50 174 GLY A N 1
ATOM 1289 C CA . GLY A 1 174 ? -14.812 20.926 -13.366 1.00 93.50 174 GLY A CA 1
ATOM 1290 C C . GLY A 1 174 ? -15.205 21.085 -14.844 1.00 93.50 174 GLY A C 1
ATOM 1291 O O . GLY A 1 174 ? -14.903 20.246 -15.696 1.00 93.50 174 GLY A O 1
ATOM 1292 N N . PRO A 1 175 ? -15.873 22.198 -15.191 1.00 95.19 175 PRO A N 1
ATOM 1293 C CA . PRO A 1 175 ? -16.529 22.378 -16.486 1.00 95.19 175 PRO A CA 1
ATOM 1294 C C . PRO A 1 175 ? -15.588 22.423 -17.699 1.00 95.19 175 PRO A C 1
ATOM 1296 O O . PRO A 1 175 ? -16.069 22.256 -18.820 1.00 95.19 175 PRO A O 1
ATOM 1299 N N . ASN A 1 176 ? -14.286 22.665 -17.508 1.00 95.19 176 ASN A N 1
ATOM 1300 C CA . ASN A 1 176 ? -13.317 22.692 -18.609 1.00 95.19 176 ASN A CA 1
ATOM 1301 C C . ASN A 1 176 ? -12.684 21.315 -18.891 1.00 95.19 176 ASN A C 1
ATOM 1303 O O . ASN A 1 176 ? -11.990 21.190 -19.899 1.00 95.19 176 ASN A O 1
ATOM 1307 N N . GLY A 1 177 ? -12.951 20.295 -18.062 1.00 95.62 177 GLY A N 1
ATOM 1308 C CA . GLY A 1 177 ? -12.440 18.927 -18.222 1.00 95.62 177 GLY A CA 1
ATOM 1309 C C . GLY A 1 177 ? -11.048 18.695 -17.625 1.00 95.62 177 GLY A C 1
ATOM 1310 O O . GLY A 1 177 ? -10.495 19.567 -16.952 1.00 95.62 177 GLY A O 1
ATOM 1311 N N . MET A 1 178 ? -10.490 17.507 -17.873 1.00 98.25 178 MET A N 1
ATOM 1312 C CA . MET A 1 178 ? -9.174 17.091 -17.374 1.00 98.25 178 MET A CA 1
ATOM 1313 C C . MET A 1 178 ? -8.071 17.285 -18.417 1.00 98.25 178 MET A C 1
ATOM 1315 O O . MET A 1 178 ? -8.274 17.030 -19.605 1.00 98.25 178 MET A O 1
ATOM 1319 N N . TYR A 1 179 ? -6.889 17.697 -17.957 1.00 98.44 179 TYR A N 1
ATOM 1320 C CA . TYR A 1 179 ? -5.698 17.865 -18.792 1.00 98.44 179 TYR A CA 1
ATOM 1321 C C . TYR A 1 179 ? -4.466 17.266 -18.118 1.00 98.44 179 TYR A C 1
ATOM 1323 O O . TYR A 1 179 ? -4.411 17.146 -16.894 1.00 98.44 179 TYR A O 1
ATOM 1331 N N . ALA A 1 180 ? -3.459 16.944 -18.922 1.00 97.38 180 ALA A N 1
ATOM 1332 C CA . ALA A 1 180 ? -2.094 16.742 -18.468 1.00 97.38 180 ALA A CA 1
ATOM 1333 C C . ALA A 1 180 ? -1.173 17.792 -19.102 1.00 97.38 180 ALA A C 1
ATOM 1335 O O . ALA A 1 180 ? -1.297 18.124 -20.284 1.00 97.38 180 ALA A O 1
ATOM 1336 N N . GLY A 1 181 ? -0.252 18.318 -18.303 1.00 93.94 181 GLY A N 1
ATOM 1337 C CA . GLY A 1 181 ? 0.669 19.381 -18.693 1.00 93.94 181 GLY A CA 1
ATOM 1338 C C . GLY A 1 181 ? 1.950 19.346 -17.870 1.00 93.94 181 GLY A C 1
ATOM 1339 O O . GLY A 1 181 ? 2.244 18.352 -17.209 1.00 93.94 181 GLY A O 1
ATOM 1340 N N . GLY A 1 182 ? 2.708 20.439 -17.898 1.00 85.06 182 GLY A N 1
ATOM 1341 C CA . GLY A 1 182 ? 3.938 20.585 -17.120 1.00 85.06 182 GLY A CA 1
ATOM 1342 C C . GLY A 1 182 ? 5.143 19.895 -17.761 1.00 85.06 182 GLY A C 1
ATOM 1343 O O . GLY A 1 182 ? 5.001 18.984 -18.578 1.00 85.06 182 GLY A O 1
ATOM 1344 N N . GLY A 1 183 ? 6.337 20.384 -17.411 1.00 83.94 183 GLY A N 1
ATOM 1345 C CA . GLY A 1 183 ? 7.638 19.866 -17.849 1.00 83.94 183 GLY A CA 1
ATOM 1346 C C . GLY A 1 183 ? 7.684 19.423 -19.314 1.00 83.94 183 GLY A C 1
ATOM 1347 O O . GLY A 1 183 ? 7.748 20.254 -20.220 1.00 83.94 183 GLY A O 1
ATOM 1348 N N . VAL A 1 184 ? 7.671 18.106 -19.539 1.00 83.94 184 VAL A N 1
ATOM 1349 C CA . VAL A 1 184 ? 7.831 17.488 -20.870 1.00 83.94 184 VAL A CA 1
ATOM 1350 C C . VAL A 1 184 ? 6.607 17.607 -21.779 1.00 83.94 184 VAL A C 1
ATOM 1352 O O . VAL A 1 184 ? 6.742 17.426 -22.988 1.00 83.94 184 VAL A O 1
ATOM 1355 N N . LEU A 1 185 ? 5.424 17.880 -21.222 1.00 87.81 185 LEU A N 1
ATOM 1356 C CA . LEU A 1 185 ? 4.172 17.976 -21.978 1.00 87.81 185 LEU A CA 1
ATOM 1357 C C . LEU A 1 185 ? 3.903 19.402 -22.465 1.00 87.81 185 LEU A C 1
ATOM 1359 O O . LEU A 1 185 ? 3.303 19.582 -23.520 1.00 87.81 185 LEU A O 1
ATOM 1363 N N . GLY A 1 186 ? 4.387 20.411 -21.738 1.00 86.00 186 GLY A N 1
ATOM 1364 C CA . GLY A 1 186 ? 4.210 21.821 -22.078 1.00 86.00 186 GLY A CA 1
ATOM 1365 C C . GLY A 1 186 ? 3.285 22.549 -21.107 1.00 86.00 186 GLY A C 1
ATOM 1366 O O . GLY A 1 186 ? 3.441 22.441 -19.892 1.00 86.00 186 GLY A O 1
ATOM 1367 N N . ASP A 1 187 ? 2.370 23.357 -21.641 1.00 90.94 187 ASP A N 1
ATOM 1368 C CA . ASP A 1 187 ? 1.493 24.220 -20.847 1.00 90.94 187 ASP A CA 1
ATOM 1369 C C . ASP A 1 187 ? 0.382 23.450 -20.093 1.00 90.94 187 ASP A C 1
ATOM 1371 O O . ASP A 1 187 ? 0.254 22.231 -20.208 1.00 90.94 187 ASP A O 1
ATOM 1375 N N . ALA A 1 188 ? -0.413 24.158 -19.285 1.00 91.31 188 ALA A N 1
ATOM 1376 C CA . ALA A 1 188 ? -1.471 23.584 -18.446 1.00 91.31 188 ALA A CA 1
ATOM 1377 C C . ALA A 1 188 ? -2.613 22.899 -19.234 1.00 91.31 188 ALA A C 1
ATOM 1379 O O . ALA A 1 188 ? -3.419 22.180 -18.647 1.00 91.31 188 ALA A O 1
ATOM 1380 N N . GLN A 1 189 ? -2.708 23.119 -20.548 1.00 94.69 189 GLN A N 1
ATOM 1381 C CA . GLN A 1 189 ? -3.714 22.535 -21.440 1.00 94.69 189 GLN A CA 1
ATOM 1382 C C . GLN A 1 189 ? -3.075 21.686 -22.556 1.00 94.69 189 GLN A C 1
ATOM 1384 O O . GLN A 1 189 ? -3.720 21.419 -23.572 1.00 94.69 189 GLN A O 1
ATOM 1389 N N . ALA A 1 190 ? -1.823 21.247 -22.374 1.00 92.62 190 ALA A N 1
ATOM 1390 C CA . ALA A 1 190 ? -1.041 20.580 -23.410 1.00 92.62 190 ALA A CA 1
ATOM 1391 C C . ALA A 1 190 ? -1.678 19.288 -23.944 1.00 92.62 190 ALA A C 1
ATOM 1393 O O . ALA A 1 190 ? -1.749 19.089 -25.159 1.00 92.62 190 ALA A O 1
ATOM 1394 N N . VAL A 1 191 ? -2.152 18.414 -23.052 1.00 96.56 191 VAL A N 1
ATOM 1395 C CA . VAL A 1 191 ? -2.812 17.154 -23.410 1.00 96.56 191 VAL A CA 1
ATOM 1396 C C . VAL A 1 191 ? -4.214 17.151 -22.814 1.00 96.56 191 VAL A C 1
ATOM 1398 O O . VAL A 1 191 ? -4.378 17.022 -21.605 1.00 96.56 191 VAL A O 1
ATOM 1401 N N . ALA A 1 192 ? -5.234 17.299 -23.657 1.00 97.06 192 ALA A N 1
ATOM 1402 C CA . ALA A 1 192 ? -6.625 17.140 -23.241 1.00 97.06 192 ALA A CA 1
ATOM 1403 C C . ALA A 1 192 ? -6.949 15.656 -23.033 1.00 97.06 192 ALA A C 1
ATOM 1405 O O . ALA A 1 192 ? -6.620 14.831 -23.889 1.00 97.06 192 ALA A O 1
ATOM 1406 N N . LEU A 1 193 ? -7.604 15.333 -21.920 1.00 98.25 193 LEU A N 1
ATOM 1407 C CA . LEU A 1 193 ? -8.042 13.977 -21.597 1.00 98.25 193 LEU A CA 1
ATOM 1408 C C . LEU A 1 193 ? -9.557 13.853 -21.815 1.00 98.25 193 LEU A C 1
ATOM 1410 O O . LEU A 1 193 ? -10.289 14.845 -21.748 1.00 98.25 193 LEU A O 1
ATOM 1414 N N . SER A 1 194 ? -10.038 12.635 -22.048 1.00 96.69 194 SER A N 1
ATOM 1415 C CA . SER A 1 194 ? -11.459 12.317 -22.228 1.00 96.69 194 SER A CA 1
ATOM 1416 C C . SER A 1 194 ? -11.854 11.056 -21.467 1.00 96.69 194 SER A C 1
ATOM 1418 O O . SER A 1 194 ? -11.092 10.094 -21.442 1.00 96.69 194 SER A O 1
ATOM 1420 N N . ASP A 1 195 ? -13.063 11.059 -20.915 1.00 95.88 195 ASP A N 1
ATOM 1421 C CA . ASP A 1 195 ? -13.749 9.903 -20.326 1.00 95.88 195 ASP A CA 1
ATOM 1422 C C . ASP A 1 195 ? -14.909 9.508 -21.260 1.00 95.88 195 ASP A C 1
ATOM 1424 O O . ASP A 1 195 ? -16.062 9.917 -21.091 1.00 95.88 195 ASP A O 1
ATOM 1428 N N . ASP A 1 196 ? -14.564 8.840 -22.363 1.00 93.56 196 ASP A N 1
ATOM 1429 C CA . ASP A 1 196 ? -15.505 8.538 -23.451 1.00 93.56 196 ASP A CA 1
ATOM 1430 C C . ASP A 1 196 ? -16.466 7.382 -23.107 1.00 93.56 196 ASP A C 1
ATOM 1432 O O . ASP A 1 196 ? -17.557 7.291 -23.685 1.00 93.56 196 ASP A O 1
ATOM 1436 N N . ASP A 1 197 ? -16.077 6.487 -22.198 1.00 91.69 197 ASP A N 1
ATOM 1437 C CA . ASP A 1 197 ? -16.877 5.349 -21.736 1.00 91.69 197 ASP A CA 1
ATOM 1438 C C . ASP A 1 197 ? -17.602 5.602 -20.405 1.00 91.69 197 ASP A C 1
ATOM 1440 O O . ASP A 1 197 ? -18.548 4.869 -20.088 1.00 91.69 197 ASP A O 1
ATOM 1444 N N . GLY A 1 198 ? -17.281 6.696 -19.711 1.00 91.38 198 GLY A N 1
ATOM 1445 C CA . GLY A 1 198 ? -17.990 7.172 -18.528 1.00 91.38 198 GLY A CA 1
ATOM 1446 C C . GLY A 1 198 ? -17.670 6.361 -17.278 1.00 91.38 198 GLY A C 1
ATOM 1447 O O . GLY A 1 198 ? -18.541 6.226 -16.411 1.00 91.38 198 GLY A O 1
ATOM 1448 N N . ASP A 1 199 ? -16.480 5.765 -17.214 1.00 90.62 199 ASP A N 1
ATOM 1449 C CA . ASP A 1 199 ? -16.032 4.956 -16.081 1.00 90.62 199 ASP A CA 1
ATOM 1450 C C . ASP A 1 199 ? -15.318 5.782 -14.993 1.00 90.62 199 ASP A C 1
ATOM 1452 O O . ASP A 1 199 ? -15.062 5.272 -13.898 1.00 90.62 199 ASP A O 1
ATOM 1456 N N . GLY A 1 200 ? -15.086 7.075 -15.253 1.00 90.75 200 GLY A N 1
ATOM 1457 C CA . GLY A 1 200 ? -14.405 7.996 -14.348 1.00 90.75 200 GLY A CA 1
ATOM 1458 C C . GLY A 1 200 ? -12.882 8.014 -14.501 1.00 90.75 200 GLY A C 1
ATOM 1459 O O . GLY A 1 200 ? -12.212 8.673 -13.699 1.00 90.75 200 GLY A O 1
ATOM 1460 N N . ILE A 1 201 ? -12.329 7.330 -15.506 1.00 95.50 201 ILE A N 1
ATOM 1461 C CA . ILE A 1 201 ? -10.917 7.369 -15.885 1.00 95.50 201 ILE A CA 1
ATOM 1462 C C . ILE A 1 201 ? -10.767 8.234 -17.137 1.00 95.50 201 ILE A C 1
ATOM 1464 O O . ILE A 1 201 ? -11.199 7.905 -18.237 1.00 95.50 201 ILE A O 1
ATOM 1468 N N . TRP A 1 202 ? -10.093 9.367 -16.976 1.00 97.88 202 TRP A N 1
ATOM 1469 C CA . TRP A 1 202 ? -9.827 10.286 -18.074 1.00 97.88 202 TRP A CA 1
ATOM 1470 C C . TRP A 1 202 ? -8.531 9.892 -18.772 1.00 97.88 202 TRP A C 1
ATOM 1472 O O . TRP A 1 202 ? -7.481 9.845 -18.133 1.00 97.88 202 TRP A O 1
ATOM 1482 N N . SER A 1 203 ? -8.596 9.645 -20.080 1.00 97.38 203 SER A N 1
ATOM 1483 C CA . SER A 1 203 ? -7.469 9.159 -20.881 1.00 97.38 203 SER A CA 1
ATOM 1484 C C . SER A 1 203 ? -7.101 10.116 -22.014 1.00 97.38 203 SER A C 1
ATOM 1486 O O . SER A 1 203 ? -7.965 10.747 -22.626 1.00 97.38 203 SER A O 1
ATOM 1488 N N . GLY A 1 204 ? -5.811 10.222 -22.321 1.00 96.94 204 GLY A N 1
ATOM 1489 C CA . GLY A 1 204 ? -5.303 10.968 -23.468 1.00 96.94 204 GLY A CA 1
ATOM 1490 C C . GLY A 1 204 ? -3.925 10.477 -23.891 1.00 96.94 204 GLY A C 1
ATOM 1491 O O . GLY A 1 204 ? -3.126 10.040 -23.067 1.00 96.94 204 GLY A O 1
ATOM 1492 N N . THR A 1 205 ? -3.635 10.548 -25.190 1.00 96.06 205 THR A N 1
ATOM 1493 C CA . THR A 1 205 ? -2.377 10.049 -25.761 1.00 96.06 205 THR A CA 1
ATOM 1494 C C . THR A 1 205 ? -1.596 11.174 -26.425 1.00 96.06 205 THR A C 1
ATOM 1496 O O . THR A 1 205 ? -2.146 11.953 -27.204 1.00 96.06 205 THR A O 1
ATOM 1499 N N . VAL A 1 206 ? -0.291 11.214 -26.165 1.00 93.75 206 VAL A N 1
ATOM 1500 C CA . VAL A 1 206 ? 0.666 12.104 -26.826 1.00 93.75 206 VAL A CA 1
ATOM 1501 C C . VAL A 1 206 ? 1.832 11.286 -27.378 1.00 93.75 206 VAL A C 1
ATOM 1503 O O . VAL A 1 206 ? 2.364 10.409 -26.701 1.00 93.75 206 VAL A O 1
ATOM 1506 N N . SER A 1 207 ? 2.242 11.557 -28.618 1.00 90.50 207 SER A N 1
ATOM 1507 C CA . SER A 1 207 ? 3.421 10.920 -29.210 1.00 90.50 207 SER A CA 1
ATOM 1508 C C . SER A 1 207 ? 4.666 11.730 -28.854 1.00 90.50 207 SER A C 1
ATOM 1510 O O . SER A 1 207 ? 4.795 12.885 -29.262 1.00 90.50 207 SER A O 1
ATOM 1512 N N . LEU A 1 208 ? 5.584 11.124 -28.104 1.00 84.50 208 LEU A N 1
ATOM 1513 C CA . LEU A 1 208 ? 6.816 11.759 -27.639 1.00 84.50 208 LEU A CA 1
ATOM 1514 C C . LEU A 1 208 ? 8.048 11.029 -28.192 1.00 84.50 208 LEU A C 1
ATOM 1516 O O . LEU A 1 208 ? 8.002 9.817 -28.402 1.00 84.50 208 LEU A O 1
ATOM 1520 N N . PRO A 1 209 ? 9.173 11.724 -28.423 1.00 79.12 209 PRO A N 1
ATOM 1521 C CA . PRO A 1 209 ? 10.387 11.080 -28.919 1.00 79.12 209 PRO A CA 1
ATOM 1522 C C . PRO A 1 209 ? 10.954 10.060 -27.923 1.00 79.12 209 PRO A C 1
ATOM 1524 O O . PRO A 1 209 ? 10.887 10.267 -26.707 1.00 79.12 209 PRO A O 1
ATOM 1527 N N . GLU A 1 210 ? 11.581 9.001 -28.427 1.00 79.19 210 GLU A N 1
ATOM 1528 C CA . GLU A 1 210 ? 12.294 7.998 -27.631 1.00 79.19 210 GLU A CA 1
ATOM 1529 C C . GLU A 1 210 ? 13.286 8.631 -26.644 1.00 79.19 210 GLU A C 1
ATOM 1531 O O . GLU A 1 210 ? 14.069 9.516 -26.992 1.00 79.19 210 GLU A O 1
ATOM 1536 N N . GLY A 1 211 ? 13.246 8.178 -25.392 1.00 72.56 211 GLY A N 1
ATOM 1537 C CA . GLY A 1 211 ? 14.073 8.669 -24.293 1.00 72.56 211 GLY A CA 1
ATOM 1538 C C . GLY A 1 211 ? 13.534 9.923 -23.601 1.00 72.56 211 GLY A C 1
ATOM 1539 O O . GLY A 1 211 ? 14.223 10.473 -22.746 1.00 72.56 211 GLY A O 1
ATOM 1540 N N . THR A 1 212 ? 12.331 10.399 -23.942 1.00 79.56 212 THR A N 1
ATOM 1541 C CA . THR A 1 212 ? 11.712 11.531 -23.229 1.00 79.56 212 THR A CA 1
ATOM 1542 C C . THR A 1 212 ? 11.463 11.161 -21.765 1.00 79.56 212 THR A C 1
ATOM 1544 O O . THR A 1 212 ? 10.883 10.117 -21.486 1.00 79.56 212 THR A O 1
ATOM 1547 N N . SER A 1 213 ? 11.927 12.012 -20.849 1.00 82.56 213 SER A N 1
ATOM 1548 C CA . SER A 1 213 ? 11.819 11.889 -19.388 1.00 82.56 213 SER A CA 1
ATOM 1549 C C . SER A 1 213 ? 11.758 13.283 -18.767 1.00 82.56 213 SER A C 1
ATOM 1551 O O . SER A 1 213 ? 12.336 14.207 -19.343 1.00 82.56 213 SER A O 1
ATOM 1553 N N . GLY A 1 214 ? 11.161 13.433 -17.589 1.00 83.44 214 GLY A N 1
ATOM 1554 C CA . GLY A 1 214 ? 11.071 14.713 -16.872 1.00 83.44 214 GLY A CA 1
ATOM 1555 C C . GLY A 1 214 ? 9.760 14.828 -16.103 1.00 83.44 214 GLY A C 1
ATOM 1556 O O . GLY A 1 214 ? 9.120 13.813 -15.858 1.00 83.44 214 GLY A O 1
ATOM 1557 N N . ASN A 1 215 ? 9.344 16.033 -15.718 1.00 89.62 215 ASN A N 1
ATOM 1558 C CA . ASN A 1 215 ? 8.139 16.210 -14.904 1.00 89.62 215 ASN A CA 1
ATOM 1559 C C . ASN A 1 215 ? 6.865 16.395 -15.747 1.00 89.62 215 ASN A C 1
ATOM 1561 O O . ASN A 1 215 ? 6.929 16.874 -16.883 1.00 89.62 215 ASN A O 1
ATOM 1565 N N . TYR A 1 216 ? 5.716 16.019 -15.186 1.00 93.94 216 TYR A N 1
ATOM 1566 C CA . TYR A 1 216 ? 4.374 16.276 -15.717 1.00 93.94 216 TYR A CA 1
ATOM 1567 C C . TYR A 1 216 ? 3.352 16.340 -14.569 1.00 93.94 216 TYR A C 1
ATOM 1569 O O . TYR A 1 216 ? 3.641 15.919 -13.452 1.00 93.94 216 TYR A O 1
ATOM 1577 N N . ILE A 1 217 ? 2.150 16.855 -14.817 1.00 96.50 217 ILE A N 1
ATOM 1578 C CA . ILE A 1 217 ? 1.106 16.992 -13.795 1.00 96.50 217 ILE A CA 1
ATOM 1579 C C . ILE A 1 217 ? -0.293 16.866 -14.405 1.00 96.50 217 ILE A C 1
ATOM 1581 O O . ILE A 1 217 ? -0.494 17.259 -15.558 1.00 96.50 217 ILE A O 1
ATOM 1585 N N . PHE A 1 218 ? -1.262 16.342 -13.645 1.00 97.69 218 PHE A N 1
ATOM 1586 C CA . PHE A 1 218 ? -2.678 16.390 -14.022 1.00 97.69 218 PHE A CA 1
ATOM 1587 C C . PHE A 1 218 ? -3.354 17.660 -13.498 1.00 97.69 218 PHE A C 1
ATOM 1589 O O . PHE A 1 218 ? -3.062 18.144 -12.402 1.00 97.69 218 PHE A O 1
ATOM 1596 N N . LEU A 1 219 ? -4.286 18.200 -14.283 1.00 98.00 219 LEU A N 1
ATOM 1597 C CA . LEU A 1 219 ? -5.012 19.425 -13.974 1.00 98.00 219 LEU A CA 1
ATOM 1598 C C . LEU A 1 219 ? -6.519 19.221 -14.120 1.00 98.00 219 LEU A C 1
ATOM 1600 O O . LEU A 1 219 ? -6.990 18.687 -15.127 1.00 98.00 219 LEU A O 1
ATOM 1604 N N . ASN A 1 220 ? -7.271 19.700 -13.130 1.00 97.88 220 ASN A N 1
ATOM 1605 C CA . ASN A 1 220 ? -8.727 19.685 -13.125 1.00 97.88 220 ASN A CA 1
ATOM 1606 C C . ASN A 1 220 ? -9.276 21.065 -13.507 1.00 97.88 220 ASN A C 1
ATOM 1608 O O . ASN A 1 220 ? -9.238 22.015 -12.727 1.00 97.88 220 ASN A O 1
ATOM 1612 N N . SER A 1 221 ? -9.840 21.156 -14.709 1.00 97.31 221 SER A N 1
ATOM 1613 C CA . SER A 1 221 ? -10.551 22.322 -15.230 1.00 97.31 221 SER A CA 1
ATOM 1614 C C . SER A 1 221 ? -9.738 23.636 -15.361 1.00 97.31 221 SER A C 1
ATOM 1616 O O . SER A 1 221 ? -10.287 24.704 -15.054 1.00 97.31 221 SER A O 1
ATOM 1618 N N . PRO A 1 222 ? -8.493 23.624 -15.889 1.00 97.31 222 PRO A N 1
ATOM 1619 C CA . PRO A 1 222 ? -7.718 24.845 -16.138 1.00 97.31 222 PRO A CA 1
ATOM 1620 C C . PRO A 1 222 ? -8.438 25.794 -17.110 1.00 97.31 222 PRO A C 1
ATOM 1622 O O . PRO A 1 222 ? -9.021 25.363 -18.109 1.00 97.31 222 PRO A O 1
ATOM 1625 N N . ASN A 1 223 ? -8.402 27.099 -16.827 1.00 95.00 223 ASN A N 1
ATOM 1626 C CA . ASN A 1 223 ? -9.059 28.126 -17.647 1.00 95.00 223 ASN A CA 1
ATOM 1627 C C . ASN A 1 223 ? -8.269 28.494 -18.913 1.00 95.00 223 ASN A C 1
ATOM 1629 O O . ASN A 1 223 ? -8.865 28.861 -19.929 1.00 95.00 223 ASN A O 1
ATOM 1633 N N . ASP A 1 224 ? -6.942 28.409 -18.850 1.00 94.06 224 ASP A N 1
ATOM 1634 C CA . ASP A 1 224 ? -6.011 28.660 -19.948 1.00 94.06 224 ASP A CA 1
ATOM 1635 C C . ASP A 1 224 ? -4.682 27.914 -19.711 1.00 94.06 224 ASP A C 1
ATOM 1637 O O . ASP A 1 224 ? -4.478 27.310 -18.658 1.00 94.06 224 ASP A O 1
ATOM 1641 N N . GLY A 1 225 ? -3.766 27.948 -20.685 1.00 87.75 225 GLY A N 1
ATOM 1642 C CA . GLY A 1 225 ? -2.463 27.273 -20.601 1.00 87.75 225 GLY A CA 1
ATOM 1643 C C . GLY A 1 225 ? -1.527 27.777 -19.486 1.00 87.75 225 GLY A C 1
ATOM 1644 O O . GLY A 1 225 ? -0.493 27.163 -19.239 1.00 87.75 225 GLY A O 1
ATOM 1645 N N . GLY A 1 226 ? -1.853 28.876 -18.797 1.00 90.38 226 GLY A N 1
ATOM 1646 C CA . GLY A 1 226 ? -1.096 29.385 -17.650 1.00 90.38 226 GLY A CA 1
ATOM 1647 C C . GLY A 1 226 ? -1.720 29.072 -16.287 1.00 90.38 226 GLY A C 1
ATOM 1648 O O . GLY A 1 226 ? -1.165 29.490 -15.267 1.00 90.38 226 GLY A O 1
ATOM 1649 N N . ASP A 1 227 ? -2.861 28.380 -16.245 1.00 93.12 227 ASP A N 1
ATOM 1650 C CA . ASP A 1 227 ? -3.644 28.158 -15.027 1.00 93.12 227 ASP A CA 1
ATOM 1651 C C . ASP A 1 227 ? -3.123 26.983 -14.182 1.00 93.12 227 ASP A C 1
ATOM 1653 O O . ASP A 1 227 ? -3.752 25.935 -14.041 1.00 93.12 227 ASP A O 1
ATOM 1657 N N . TRP A 1 228 ? -1.950 27.172 -13.576 1.00 92.44 228 TRP A N 1
ATOM 1658 C CA . TRP A 1 228 ? -1.330 26.182 -12.687 1.00 92.44 228 TRP A CA 1
ATOM 1659 C C . TRP A 1 228 ? -2.035 26.033 -11.332 1.00 92.44 228 TRP A C 1
ATOM 1661 O O . TRP A 1 228 ? -1.672 25.156 -10.554 1.00 92.44 228 TRP A O 1
ATOM 1671 N N . GLY A 1 229 ? -3.045 26.862 -11.035 1.00 90.75 229 GLY A N 1
ATOM 1672 C CA . GLY A 1 229 ? -3.887 26.703 -9.846 1.00 90.75 229 GLY A CA 1
ATOM 1673 C C . GLY A 1 229 ? -4.833 25.501 -9.932 1.00 90.75 229 GLY A C 1
ATOM 1674 O O . GLY A 1 229 ? -5.352 25.069 -8.908 1.00 90.75 229 GLY A O 1
ATOM 1675 N N . ALA A 1 230 ? -5.032 24.952 -11.134 1.00 94.19 230 ALA A N 1
ATOM 1676 C CA . ALA A 1 230 ? -5.870 23.784 -11.398 1.00 94.19 230 ALA A CA 1
ATOM 1677 C C . ALA A 1 230 ? -5.158 22.437 -11.179 1.00 94.19 230 ALA A C 1
ATOM 1679 O O . ALA A 1 230 ? -5.769 21.381 -11.359 1.00 94.19 230 ALA A O 1
ATOM 1680 N N . LYS A 1 231 ? -3.860 22.454 -10.858 1.00 94.50 231 LYS A N 1
ATOM 1681 C CA . LYS A 1 231 ? -3.065 21.234 -10.727 1.00 94.50 231 LYS A CA 1
ATOM 1682 C C . LYS A 1 231 ? -3.479 20.401 -9.514 1.00 94.50 231 LYS A C 1
ATOM 1684 O O . LYS A 1 231 ? -3.930 20.936 -8.502 1.00 94.50 231 LYS A O 1
ATOM 1689 N N . GLU A 1 232 ? -3.290 19.092 -9.609 1.00 94.56 232 GLU A N 1
ATOM 1690 C CA . GLU A 1 232 ? -3.418 18.200 -8.457 1.00 94.56 232 GLU A CA 1
ATOM 1691 C C . GLU A 1 232 ? -2.402 18.530 -7.347 1.00 94.56 232 GLU A C 1
ATOM 1693 O O . GLU A 1 232 ? -1.339 19.107 -7.592 1.00 94.56 232 GLU A O 1
ATOM 1698 N N . ASN A 1 233 ? -2.726 18.146 -6.110 1.00 91.69 233 ASN A N 1
ATOM 1699 C CA . ASN A 1 233 ? -1.833 18.313 -4.968 1.00 91.69 233 ASN A CA 1
ATOM 1700 C C . ASN A 1 233 ? -1.136 16.988 -4.640 1.00 91.69 233 ASN A C 1
ATOM 1702 O O . ASN A 1 233 ? -1.804 16.028 -4.265 1.00 91.69 233 ASN A O 1
ATOM 1706 N N . LEU A 1 234 ? 0.192 16.962 -4.754 1.00 92.12 234 LEU A N 1
ATOM 1707 C CA . LEU A 1 234 ? 1.026 15.801 -4.429 1.00 92.12 234 LEU A CA 1
ATOM 1708 C C . LEU A 1 234 ? 2.048 16.109 -3.323 1.00 92.12 234 LEU A C 1
ATOM 1710 O O . LEU A 1 234 ? 3.042 15.399 -3.191 1.00 92.12 234 LEU A O 1
ATOM 1714 N N . ASP A 1 235 ? 1.846 17.180 -2.550 1.00 88.12 235 ASP A N 1
ATOM 1715 C CA . ASP A 1 235 ? 2.796 17.599 -1.518 1.00 88.12 235 ASP A CA 1
ATOM 1716 C C . ASP A 1 235 ? 3.069 16.485 -0.496 1.00 88.12 235 ASP A C 1
ATOM 1718 O O . ASP A 1 235 ? 2.152 15.893 0.074 1.00 88.12 235 ASP A O 1
ATOM 1722 N N . GLY A 1 236 ? 4.352 16.178 -0.294 1.00 81.62 236 GLY A N 1
ATOM 1723 C CA . GLY A 1 236 ? 4.804 15.115 0.606 1.00 81.62 236 GLY A CA 1
ATOM 1724 C C . GLY A 1 236 ? 4.593 13.681 0.104 1.00 81.62 236 GLY A C 1
ATOM 1725 O O . GLY A 1 236 ? 4.938 12.748 0.830 1.00 81.62 236 GLY A O 1
ATOM 1726 N N . LEU A 1 237 ? 4.064 13.476 -1.108 1.00 86.75 237 LEU A N 1
ATOM 1727 C CA . LEU A 1 237 ? 3.851 12.139 -1.665 1.00 86.75 237 LEU A CA 1
ATOM 1728 C C . LEU A 1 237 ? 5.076 11.627 -2.442 1.00 86.75 237 LEU A C 1
ATOM 1730 O O . LEU A 1 237 ? 5.814 12.400 -3.049 1.00 86.75 237 LEU A O 1
ATOM 1734 N N . GLU A 1 238 ? 5.275 10.306 -2.476 1.00 89.06 238 GLU A N 1
ATOM 1735 C CA . GLU A 1 238 ? 6.483 9.675 -3.042 1.00 89.06 238 GLU A CA 1
ATOM 1736 C C . GLU A 1 238 ? 6.668 9.861 -4.557 1.00 89.06 238 GLU A C 1
ATOM 1738 O O . GLU A 1 238 ? 7.791 9.845 -5.051 1.00 89.06 238 GLU A O 1
ATOM 1743 N N . CYS A 1 239 ? 5.573 10.036 -5.299 1.00 87.31 239 CYS A N 1
ATOM 1744 C CA . CYS A 1 239 ? 5.590 10.248 -6.746 1.00 87.31 239 CYS A CA 1
ATOM 1745 C C . CYS A 1 239 ? 5.763 11.719 -7.137 1.00 87.31 239 CYS A C 1
ATOM 1747 O O . CYS A 1 239 ? 5.776 12.024 -8.331 1.00 87.31 239 CYS A O 1
ATOM 1749 N N . SER A 1 240 ? 5.851 12.612 -6.149 1.00 90.62 240 SER A N 1
ATOM 1750 C CA . SER A 1 240 ? 6.091 14.032 -6.357 1.00 90.62 240 SER A CA 1
ATOM 1751 C C . SER A 1 240 ? 7.585 14.338 -6.388 1.00 90.62 240 SER A C 1
ATOM 1753 O O . SER A 1 240 ? 8.386 13.672 -5.732 1.00 90.62 240 SER A O 1
ATOM 1755 N N . ASP A 1 241 ? 7.960 15.369 -7.138 1.00 87.06 241 ASP A N 1
ATOM 1756 C CA . ASP A 1 241 ? 9.292 15.963 -7.104 1.00 87.06 241 ASP A CA 1
ATOM 1757 C C . ASP A 1 241 ? 9.273 17.277 -6.299 1.00 87.06 241 ASP A C 1
ATOM 1759 O O . ASP A 1 241 ? 8.867 18.319 -6.833 1.00 87.06 241 ASP A O 1
ATOM 1763 N N . PRO A 1 242 ? 9.740 17.289 -5.033 1.00 83.50 242 PRO A N 1
ATOM 1764 C CA . PRO A 1 242 ? 9.737 18.493 -4.200 1.00 83.50 242 PRO A CA 1
ATOM 1765 C C . PRO A 1 242 ? 10.581 19.643 -4.744 1.00 83.50 242 PRO A C 1
ATOM 1767 O O . PRO A 1 242 ? 10.384 20.797 -4.358 1.00 83.50 242 PRO A O 1
ATOM 1770 N N . ALA A 1 243 ? 11.531 19.360 -5.639 1.00 81.12 243 ALA A N 1
ATOM 1771 C CA . ALA A 1 243 ? 12.326 20.394 -6.283 1.00 81.12 243 ALA A CA 1
ATOM 1772 C C . ALA A 1 243 ? 11.632 20.997 -7.515 1.00 81.12 243 ALA A C 1
ATOM 1774 O O . ALA A 1 243 ? 12.042 22.062 -7.980 1.00 81.12 243 ALA A O 1
ATOM 1775 N N . ASN A 1 244 ? 10.573 20.354 -8.010 1.00 79.25 244 ASN A N 1
ATOM 1776 C CA . ASN A 1 244 ? 9.819 20.764 -9.187 1.00 79.25 244 ASN A CA 1
ATOM 1777 C C . ASN A 1 244 ? 8.323 20.872 -8.859 1.00 79.25 244 ASN A C 1
ATOM 1779 O O . ASN A 1 244 ? 7.475 20.184 -9.413 1.00 79.25 244 ASN A O 1
ATOM 1783 N N . TYR A 1 245 ? 8.009 21.741 -7.894 1.00 88.31 245 TYR A N 1
ATOM 1784 C CA . TYR A 1 245 ? 6.640 22.078 -7.492 1.00 88.31 245 TYR A CA 1
ATOM 1785 C C . TYR A 1 245 ? 5.777 20.890 -7.030 1.00 88.31 245 TYR A C 1
ATOM 1787 O O . TYR A 1 245 ? 4.558 21.039 -6.981 1.00 88.31 245 TYR A O 1
ATOM 1795 N N . ASN A 1 246 ? 6.372 19.759 -6.641 1.00 89.56 246 ASN A N 1
ATOM 1796 C CA . ASN A 1 246 ? 5.680 18.500 -6.347 1.00 89.56 246 ASN A CA 1
ATOM 17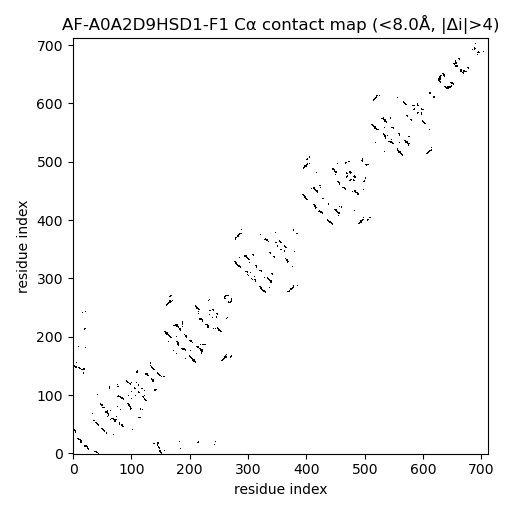97 C C . ASN A 1 246 ? 5.007 17.871 -7.584 1.00 89.56 246 ASN A C 1
ATOM 1799 O O . ASN A 1 246 ? 3.990 17.196 -7.450 1.00 89.56 246 ASN A O 1
ATOM 1803 N N . ASP A 1 247 ? 5.545 18.086 -8.787 1.00 93.25 247 ASP A N 1
ATOM 1804 C CA . ASP A 1 247 ? 5.010 17.483 -10.011 1.00 93.25 247 ASP A CA 1
ATOM 1805 C C . ASP A 1 247 ? 5.426 16.003 -10.157 1.00 93.25 247 ASP A C 1
ATOM 1807 O O . ASP A 1 247 ? 6.415 15.563 -9.564 1.00 93.25 247 ASP A O 1
ATOM 1811 N N . ARG A 1 248 ? 4.685 15.216 -10.950 1.00 92.81 248 ARG A N 1
ATOM 1812 C CA . ARG A 1 248 ? 4.978 13.790 -11.189 1.00 92.81 248 ARG A CA 1
ATOM 1813 C C . ARG A 1 248 ? 6.220 13.617 -12.052 1.00 92.81 248 ARG A C 1
ATOM 1815 O O . ARG A 1 248 ? 6.516 14.461 -12.891 1.00 92.81 248 ARG A O 1
ATOM 1822 N N . ILE A 1 249 ? 6.904 12.482 -11.910 1.00 89.31 249 ILE A N 1
ATOM 1823 C CA . ILE A 1 249 ? 8.127 12.155 -12.662 1.00 89.31 249 ILE A CA 1
ATOM 1824 C C . ILE A 1 249 ? 7.832 11.101 -13.742 1.00 89.31 249 ILE A C 1
ATOM 1826 O O . ILE A 1 249 ? 7.341 10.011 -13.454 1.00 89.31 249 ILE A O 1
ATOM 1830 N N . LEU A 1 250 ? 8.168 11.411 -14.995 1.00 89.50 250 LEU A N 1
ATOM 1831 C CA . LEU A 1 250 ? 8.149 10.507 -16.144 1.00 89.50 250 LEU A CA 1
ATOM 1832 C C . LEU A 1 250 ? 9.534 9.880 -16.343 1.00 89.50 250 LEU A C 1
ATOM 1834 O O . LEU A 1 250 ? 10.509 10.570 -16.660 1.00 89.50 250 LEU A O 1
ATOM 1838 N N . ALA A 1 251 ? 9.603 8.555 -16.219 1.00 87.00 251 ALA A N 1
ATOM 1839 C CA . ALA A 1 251 ? 10.789 7.785 -16.576 1.00 87.00 251 ALA A CA 1
ATOM 1840 C C . ALA A 1 251 ? 11.052 7.815 -18.101 1.00 87.00 251 ALA A C 1
ATOM 1842 O O . ALA A 1 251 ? 10.103 7.953 -18.875 1.00 87.00 251 ALA A O 1
ATOM 1843 N N . PRO A 1 252 ? 12.310 7.645 -18.560 1.00 80.75 252 PRO A N 1
ATOM 1844 C CA . PRO A 1 252 ? 12.642 7.648 -19.985 1.00 80.75 252 PRO A CA 1
ATOM 1845 C C . PRO A 1 252 ? 11.805 6.664 -20.811 1.00 80.75 252 PRO A C 1
ATOM 1847 O O . PRO A 1 252 ? 11.802 5.458 -20.551 1.00 80.75 252 PRO A O 1
ATOM 1850 N N . LEU A 1 253 ? 11.133 7.172 -21.847 1.00 83.81 253 LEU A N 1
ATOM 1851 C CA . LEU A 1 253 ? 10.341 6.347 -22.759 1.00 83.81 253 LEU A CA 1
ATOM 1852 C C . LEU A 1 253 ? 11.235 5.430 -23.601 1.00 83.81 253 LEU A C 1
ATOM 1854 O O . LEU A 1 253 ? 11.987 5.898 -24.451 1.00 83.81 253 LEU A O 1
ATOM 1858 N N . THR A 1 254 ? 11.111 4.120 -23.410 1.00 84.31 254 THR A N 1
ATOM 1859 C CA . THR A 1 254 ? 11.817 3.086 -24.200 1.00 84.31 254 THR A CA 1
ATOM 1860 C C . THR A 1 254 ? 10.880 2.297 -25.123 1.00 84.31 254 THR A C 1
ATOM 1862 O O . THR A 1 254 ? 11.308 1.382 -25.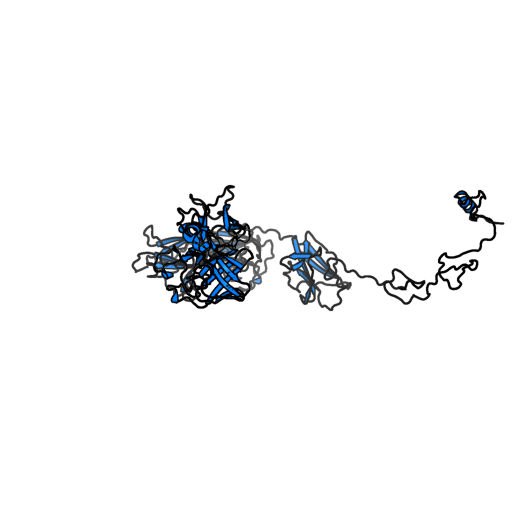822 1.00 84.31 254 THR A O 1
ATOM 1865 N N . GLY A 1 255 ? 9.596 2.653 -25.126 1.00 88.00 255 GLY A N 1
ATOM 1866 C CA . GLY A 1 255 ? 8.524 2.044 -25.904 1.00 88.00 255 GLY A CA 1
ATOM 1867 C C . GLY A 1 255 ? 7.208 2.788 -25.671 1.00 88.00 255 GLY A C 1
ATOM 1868 O O . GLY A 1 255 ? 7.170 3.749 -24.899 1.00 88.00 255 GLY A O 1
ATOM 1869 N N . ASN A 1 256 ? 6.131 2.334 -26.322 1.00 93.25 256 ASN A N 1
ATOM 1870 C CA . ASN A 1 256 ? 4.780 2.810 -26.012 1.00 93.25 256 ASN A CA 1
ATOM 1871 C C . ASN A 1 256 ? 4.458 2.499 -24.546 1.00 93.25 256 ASN A C 1
ATOM 1873 O O . ASN A 1 256 ? 4.612 1.355 -24.112 1.00 93.25 256 ASN A O 1
ATOM 1877 N N . THR A 1 257 ? 3.994 3.506 -23.815 1.00 94.50 257 THR A N 1
ATOM 1878 C CA . THR A 1 257 ? 3.818 3.452 -22.363 1.00 94.50 257 THR A CA 1
ATOM 1879 C C . THR A 1 257 ? 2.424 3.936 -22.003 1.00 94.50 257 THR A C 1
ATOM 1881 O O . THR A 1 257 ? 1.968 4.956 -22.518 1.00 94.50 257 THR A O 1
ATOM 1884 N N . THR A 1 258 ? 1.770 3.236 -21.081 1.00 95.25 258 THR A N 1
ATOM 1885 C CA . THR A 1 258 ? 0.540 3.702 -20.437 1.00 95.25 258 THR A CA 1
ATOM 1886 C C . THR A 1 258 ? 0.837 3.953 -18.968 1.00 95.25 258 THR A C 1
ATOM 1888 O O . THR A 1 258 ? 1.405 3.091 -18.298 1.00 95.25 258 THR A O 1
ATOM 1891 N N . ILE A 1 259 ? 0.478 5.137 -18.484 1.00 93.94 259 ILE A N 1
ATOM 1892 C CA . ILE A 1 259 ? 0.516 5.496 -17.069 1.00 93.94 259 ILE A CA 1
ATOM 1893 C C . ILE A 1 259 ? -0.923 5.605 -16.601 1.00 93.94 259 ILE A C 1
ATOM 1895 O O . ILE A 1 259 ? -1.679 6.376 -17.182 1.00 93.94 259 ILE A O 1
ATOM 1899 N N . SER A 1 260 ? -1.268 4.867 -15.549 1.00 94.31 260 SER A N 1
ATOM 1900 C CA . SER A 1 260 ? -2.597 4.887 -14.945 1.00 94.31 260 SER A CA 1
ATOM 1901 C C . SER A 1 260 ? -2.474 5.186 -13.455 1.00 94.31 260 SER A C 1
ATOM 1903 O O . SER A 1 260 ? -1.780 4.474 -12.728 1.00 94.31 260 SER A O 1
ATOM 1905 N N . THR A 1 261 ? -3.089 6.276 -13.001 1.00 94.19 261 THR A N 1
ATOM 1906 C CA . THR A 1 261 ? -2.965 6.785 -11.624 1.00 94.19 261 THR A CA 1
ATOM 1907 C C . THR A 1 261 ? -4.275 7.386 -11.125 1.00 94.19 261 THR A C 1
ATOM 1909 O O . THR A 1 261 ? -5.202 7.592 -11.902 1.00 94.19 261 THR A O 1
ATOM 1912 N N . CYS A 1 262 ? -4.365 7.688 -9.834 1.00 94.50 262 CYS A N 1
ATOM 1913 C CA . CYS A 1 262 ? -5.459 8.455 -9.250 1.00 94.50 262 CYS A CA 1
ATOM 1914 C C . CYS A 1 262 ? -5.068 9.927 -9.053 1.00 94.50 262 CYS A C 1
ATOM 1916 O O . CYS A 1 262 ? -3.945 10.244 -8.644 1.00 94.50 262 CYS A O 1
ATOM 1918 N N . PHE A 1 263 ? -6.011 10.835 -9.318 1.00 94.81 263 PHE A N 1
ATOM 1919 C CA . PHE A 1 263 ? -5.808 12.272 -9.136 1.00 94.81 263 PHE A CA 1
ATOM 1920 C C . PHE A 1 263 ? -5.462 12.603 -7.675 1.00 94.81 263 PHE A C 1
ATOM 1922 O O . PHE A 1 263 ? -6.208 12.256 -6.757 1.00 94.81 263 PHE A O 1
ATOM 1929 N N . GLY A 1 264 ? -4.334 13.281 -7.454 1.00 92.38 264 GLY A N 1
ATOM 1930 C CA . GLY A 1 264 ? -3.831 13.634 -6.122 1.00 92.38 264 GLY A CA 1
ATOM 1931 C C . GLY A 1 264 ? -3.221 12.472 -5.329 1.00 92.38 264 GLY A C 1
ATOM 1932 O O . GLY A 1 264 ? -2.987 12.617 -4.133 1.00 92.38 264 GLY A O 1
ATOM 1933 N N . GLN A 1 265 ? -2.978 11.313 -5.952 1.00 91.25 265 GLN A N 1
ATOM 1934 C CA . GLN A 1 265 ? -2.381 10.139 -5.303 1.00 91.25 265 GLN A CA 1
ATOM 1935 C C . GLN A 1 265 ? -1.269 9.511 -6.162 1.00 91.25 265 GLN A C 1
ATOM 1937 O O . GLN A 1 265 ? -1.123 9.791 -7.354 1.00 91.25 265 GLN A O 1
ATOM 1942 N N . CYS A 1 266 ? -0.467 8.637 -5.552 1.00 89.94 266 CYS A N 1
ATOM 1943 C CA . CYS A 1 266 ? 0.675 7.977 -6.194 1.00 89.94 266 CYS A CA 1
ATOM 1944 C C . CYS A 1 266 ? 0.405 6.537 -6.642 1.00 89.94 266 CYS A C 1
ATOM 1946 O O . CYS A 1 266 ? 1.349 5.772 -6.832 1.00 89.94 266 CYS A O 1
ATOM 1948 N N . SER A 1 267 ? -0.863 6.152 -6.822 1.00 86.75 267 SER A N 1
ATOM 1949 C CA . SER A 1 267 ? -1.179 4.831 -7.363 1.00 86.75 267 SER A CA 1
ATOM 1950 C C . SER A 1 267 ? -0.604 4.665 -8.773 1.00 86.75 267 SER A C 1
ATOM 1952 O O . SER A 1 267 ? -0.473 5.619 -9.539 1.00 86.75 267 SER A O 1
ATOM 1954 N N . THR A 1 268 ? -0.202 3.440 -9.099 1.00 83.25 268 THR A N 1
ATOM 1955 C CA . THR A 1 268 ? 0.426 3.099 -10.392 1.00 83.25 268 THR A CA 1
ATOM 1956 C C . THR A 1 268 ? -0.413 2.122 -11.213 1.00 83.25 268 THR A C 1
ATOM 1958 O O . THR A 1 268 ? -0.036 1.757 -12.325 1.00 83.25 268 THR A O 1
ATOM 1961 N N . ASP A 1 269 ? -1.555 1.705 -10.670 1.00 83.75 269 ASP A N 1
ATOM 1962 C CA . ASP A 1 269 ? -2.503 0.759 -11.254 1.00 83.75 269 ASP A CA 1
ATOM 1963 C C . ASP A 1 269 ? -3.870 1.398 -11.560 1.00 83.75 269 ASP A C 1
ATOM 1965 O O . ASP A 1 269 ? -4.835 0.689 -11.839 1.00 83.75 269 ASP A O 1
ATOM 1969 N N . GLY A 1 270 ? -3.968 2.731 -11.483 1.00 80.88 270 GLY A N 1
ATOM 1970 C CA . GLY A 1 270 ? -5.212 3.470 -11.713 1.00 80.88 270 GLY A CA 1
ATOM 1971 C C . GLY A 1 270 ? -6.256 3.344 -10.597 1.00 80.88 270 GLY A C 1
ATOM 1972 O O . GLY A 1 270 ? -7.363 3.871 -10.738 1.00 80.88 270 GLY A O 1
ATOM 1973 N N . THR A 1 271 ? -5.947 2.682 -9.476 1.00 87.19 271 THR A N 1
ATOM 1974 C CA . THR A 1 271 ? -6.871 2.611 -8.337 1.00 87.19 271 THR A CA 1
ATOM 1975 C C . THR A 1 271 ? -6.849 3.910 -7.535 1.00 87.19 271 THR A C 1
ATOM 1977 O O . THR A 1 271 ? -5.796 4.504 -7.302 1.00 87.19 271 THR A O 1
ATOM 1980 N N . CYS A 1 272 ? -8.024 4.372 -7.109 1.00 85.69 272 CYS A N 1
ATOM 1981 C CA . CYS A 1 272 ? -8.145 5.448 -6.132 1.00 85.69 272 CYS A CA 1
ATOM 1982 C C . CYS A 1 272 ? -8.388 4.831 -4.760 1.00 85.69 272 CYS A C 1
ATOM 1984 O O . CYS A 1 272 ? -9.440 4.228 -4.532 1.00 85.69 272 CYS A O 1
ATOM 1986 N N . ALA A 1 273 ? -7.439 4.996 -3.836 1.00 79.00 273 ALA A N 1
ATOM 1987 C CA . ALA A 1 273 ? -7.742 4.757 -2.434 1.00 79.00 273 ALA A CA 1
ATOM 1988 C C . ALA A 1 273 ? -8.807 5.775 -2.019 1.00 79.00 273 ALA A C 1
ATOM 1990 O O . ALA A 1 273 ? -8.699 6.956 -2.379 1.00 79.00 273 ALA A O 1
ATOM 1991 N N . ALA A 1 274 ? -9.834 5.323 -1.296 1.00 68.62 274 ALA A N 1
ATOM 1992 C CA . ALA A 1 274 ? -10.829 6.231 -0.744 1.00 68.62 274 ALA A CA 1
ATOM 1993 C C . ALA A 1 274 ? -10.099 7.346 0.031 1.00 68.62 274 ALA A C 1
ATOM 1995 O O . ALA A 1 274 ? -9.118 7.044 0.723 1.00 68.62 274 ALA A O 1
ATOM 1996 N N . PRO A 1 275 ? -10.508 8.621 -0.106 1.00 64.12 275 PRO A N 1
ATOM 1997 C CA . PRO A 1 275 ? -9.926 9.692 0.687 1.00 64.12 275 PRO A CA 1
ATOM 1998 C C . PRO A 1 275 ? -10.014 9.310 2.164 1.00 64.12 275 PRO A C 1
ATOM 2000 O O . PRO A 1 275 ? -10.996 8.687 2.572 1.00 64.12 275 PRO A O 1
ATOM 2003 N N . ALA A 1 276 ? -8.999 9.665 2.956 1.00 64.25 276 ALA A N 1
ATOM 2004 C CA . ALA A 1 276 ? -9.086 9.491 4.400 1.00 64.25 276 ALA A CA 1
ATOM 2005 C C . ALA A 1 276 ? -10.371 10.174 4.884 1.00 64.25 276 ALA A C 1
ATOM 2007 O O . ALA A 1 276 ? -10.589 11.346 4.566 1.00 64.25 276 ALA A O 1
ATOM 2008 N N . GLU A 1 277 ? -11.231 9.434 5.588 1.00 71.12 277 GLU A N 1
ATOM 2009 C CA . GLU A 1 277 ? -12.447 10.017 6.143 1.00 71.12 277 GLU A CA 1
ATOM 2010 C C . GLU A 1 277 ? -12.053 11.180 7.053 1.00 71.12 277 GLU A C 1
ATOM 2012 O O . GLU A 1 277 ? -11.231 11.034 7.965 1.00 71.12 277 GLU A O 1
ATOM 2017 N N . THR A 1 278 ? -12.599 12.353 6.750 1.00 83.56 278 THR A N 1
ATOM 2018 C CA . THR A 1 278 ? -12.480 13.530 7.595 1.00 83.56 278 THR A CA 1
ATOM 2019 C C . THR A 1 278 ? -13.794 13.764 8.313 1.00 83.56 278 THR A C 1
ATOM 2021 O O . THR A 1 278 ? -14.875 13.467 7.807 1.00 83.56 278 THR A O 1
ATOM 2024 N N . TYR A 1 279 ? -13.684 14.325 9.504 1.00 89.00 279 TYR A N 1
ATOM 2025 C CA . TYR A 1 279 ? -14.800 14.664 10.355 1.00 89.00 279 TYR A CA 1
ATOM 2026 C C . TYR A 1 279 ? -14.833 16.169 10.566 1.00 89.00 279 TYR A C 1
ATOM 2028 O O . TYR A 1 279 ? -13.800 16.783 10.843 1.00 89.00 279 TYR A O 1
ATOM 2036 N N . ASP A 1 280 ? -16.016 16.765 10.454 1.00 93.12 280 ASP A N 1
ATOM 2037 C CA . ASP A 1 280 ? -16.205 18.173 10.776 1.00 93.12 280 ASP A CA 1
ATOM 2038 C C . ASP A 1 280 ? -16.094 18.366 12.295 1.00 93.12 280 ASP A C 1
ATOM 2040 O O . ASP A 1 280 ? -16.935 17.903 13.072 1.00 93.12 280 ASP A O 1
ATOM 2044 N N . VAL A 1 281 ? -15.033 19.056 12.723 1.00 95.56 281 VAL A N 1
ATOM 2045 C CA . VAL A 1 281 ? -14.774 19.379 14.129 1.00 95.56 281 VAL A CA 1
ATOM 2046 C C . VAL A 1 281 ? -14.935 20.878 14.343 1.00 95.56 281 VAL A C 1
ATOM 2048 O O . VAL A 1 281 ? -14.210 21.688 13.765 1.00 95.56 281 VAL A O 1
ATOM 2051 N N . THR A 1 282 ? -15.882 21.261 15.195 1.00 95.62 282 THR A N 1
ATOM 2052 C CA . THR A 1 282 ? -16.127 22.658 15.571 1.00 95.62 282 THR A CA 1
ATOM 2053 C C . THR A 1 282 ? -15.352 23.013 16.833 1.00 95.62 282 THR A C 1
ATOM 2055 O O . THR A 1 282 ? -15.636 22.498 17.912 1.00 95.62 282 THR A O 1
ATOM 2058 N N . PHE A 1 283 ? -14.389 23.923 16.704 1.00 97.00 283 PHE A N 1
ATOM 2059 C CA . PHE A 1 283 ? -13.608 24.484 17.805 1.00 97.00 283 PHE A CA 1
ATOM 2060 C C . PHE A 1 283 ? -14.287 25.737 18.339 1.00 97.00 283 PHE A C 1
ATOM 2062 O O . PHE A 1 283 ? -14.763 26.553 17.549 1.00 97.00 283 PHE A O 1
ATOM 2069 N N . GLN A 1 284 ? -14.294 25.913 19.662 1.00 96.19 284 GLN A N 1
ATOM 2070 C CA . GLN A 1 284 ? -14.942 27.047 20.318 1.00 96.19 284 GLN A CA 1
ATOM 2071 C C . GLN A 1 284 ? -14.069 27.597 21.449 1.00 96.19 284 GLN A C 1
ATOM 2073 O O . GLN A 1 284 ? -13.538 26.829 22.250 1.00 96.19 284 GLN A O 1
ATOM 2078 N N . VAL A 1 285 ? -13.931 28.921 21.534 1.00 95.44 285 VAL A N 1
ATOM 2079 C CA . VAL A 1 285 ? -13.200 29.588 22.620 1.00 95.44 285 VAL A CA 1
ATOM 2080 C C . VAL A 1 285 ? -13.941 30.830 23.099 1.00 95.44 285 VAL A C 1
ATOM 2082 O O . VAL A 1 285 ? -14.288 31.710 22.314 1.00 95.44 285 VAL A O 1
ATOM 2085 N N . ASP A 1 286 ? -14.170 30.902 24.406 1.00 94.00 286 ASP A N 1
ATOM 2086 C CA . ASP A 1 286 ? -14.724 32.067 25.084 1.00 94.00 286 ASP A CA 1
ATOM 2087 C C . ASP A 1 286 ? -13.600 33.069 25.385 1.00 94.00 286 ASP A C 1
ATOM 2089 O O . ASP A 1 286 ? -12.671 32.806 26.160 1.00 94.00 286 ASP A O 1
ATOM 2093 N N . MET A 1 287 ? -13.693 34.239 24.754 1.00 93.00 287 MET A N 1
ATOM 2094 C CA . MET A 1 287 ? -12.730 35.330 24.885 1.00 93.00 287 MET A CA 1
ATOM 2095 C C . MET A 1 287 ? -13.170 36.391 25.909 1.00 93.00 287 MET A C 1
ATOM 2097 O O . MET A 1 287 ? -12.509 37.421 26.045 1.00 93.00 287 MET A O 1
ATOM 2101 N N . SER A 1 288 ? -14.262 36.179 26.652 1.00 86.38 288 SER A N 1
ATOM 2102 C CA . SER A 1 288 ? -14.850 37.162 27.580 1.00 86.38 288 SER A CA 1
ATOM 2103 C C . SER A 1 288 ? -13.927 37.574 28.734 1.00 86.38 288 SER A C 1
ATOM 2105 O O . SER A 1 288 ? -14.049 38.683 29.261 1.00 86.38 288 SER A O 1
ATOM 2107 N N . SER A 1 289 ? -12.976 36.716 29.108 1.00 83.81 289 SER A N 1
ATOM 2108 C CA . SER A 1 289 ? -11.961 36.989 30.134 1.00 83.81 289 SER A CA 1
ATOM 2109 C C . SER A 1 289 ? -10.695 37.668 29.588 1.00 83.81 289 SER A C 1
ATOM 2111 O O . SER A 1 289 ? -9.829 38.078 30.366 1.00 83.81 289 SER A O 1
ATOM 2113 N N . TYR A 1 290 ? -10.563 37.813 28.265 1.00 89.50 290 TYR A N 1
ATOM 2114 C CA . TYR A 1 290 ? -9.381 38.394 27.635 1.00 89.50 290 TYR A CA 1
ATOM 2115 C C . TYR A 1 290 ? -9.368 39.926 27.774 1.00 89.50 290 TYR A C 1
ATOM 2117 O O . TYR A 1 290 ? -10.196 40.635 27.210 1.00 89.50 290 TYR A O 1
ATOM 2125 N N . GLU A 1 291 ? -8.391 40.468 28.510 1.00 85.00 291 GLU A N 1
ATOM 2126 C CA . GLU A 1 291 ? -8.299 41.914 28.798 1.00 85.00 291 GLU A CA 1
ATOM 2127 C C . GLU A 1 291 ? -7.635 42.753 27.678 1.00 85.00 291 GLU A C 1
ATOM 2129 O O . GLU A 1 291 ? -7.537 43.980 27.790 1.00 85.00 291 GLU A O 1
ATOM 2134 N N . GLY A 1 292 ? -7.133 42.118 26.612 1.00 87.38 292 GLY A N 1
ATOM 2135 C CA . GLY A 1 292 ? -6.453 42.784 25.495 1.00 87.38 292 GLY A CA 1
ATOM 2136 C C . GLY A 1 292 ? -7.398 43.280 24.391 1.00 87.38 292 GLY A C 1
ATOM 2137 O O . GLY A 1 292 ? -8.604 43.057 24.422 1.00 87.38 292 GLY A O 1
ATOM 2138 N N . SER A 1 293 ? -6.850 43.958 23.376 1.00 89.75 293 SER A N 1
ATOM 2139 C CA . SER A 1 293 ? -7.603 44.258 22.150 1.00 89.75 293 SER A CA 1
ATOM 2140 C C . SER A 1 293 ? -7.595 43.048 21.221 1.00 89.75 293 SER A C 1
ATOM 2142 O O . SER A 1 293 ? -6.518 42.542 20.923 1.00 89.75 293 SER A O 1
ATOM 2144 N N . ILE A 1 294 ? -8.765 42.644 20.733 1.00 93.19 294 ILE A N 1
ATOM 2145 C CA . ILE A 1 294 ? -8.920 41.568 19.749 1.00 93.19 294 ILE A CA 1
ATOM 2146 C C . ILE A 1 294 ? -9.151 42.208 18.375 1.00 93.19 294 ILE A C 1
ATOM 2148 O O . ILE A 1 294 ? -10.114 42.960 18.210 1.00 93.19 294 ILE A O 1
ATOM 2152 N N . GLY A 1 295 ? -8.269 41.956 17.406 1.00 92.44 295 GLY A N 1
ATOM 2153 C CA . GLY A 1 295 ? -8.549 42.203 15.989 1.00 92.44 295 GLY A CA 1
ATOM 2154 C C . GLY A 1 295 ? -9.088 40.947 15.303 1.00 92.44 295 GLY A C 1
ATOM 2155 O O . GLY A 1 295 ? -10.144 41.006 14.683 1.00 92.44 295 GLY A O 1
ATOM 2156 N N . THR A 1 296 ? -8.391 39.822 15.464 1.00 94.88 296 THR A N 1
ATOM 2157 C CA . THR A 1 296 ? -8.752 38.487 14.953 1.00 94.88 296 THR A CA 1
ATOM 2158 C C . THR A 1 296 ? -8.451 37.413 15.996 1.00 94.88 296 THR A C 1
ATOM 2160 O O . THR A 1 296 ? -7.511 37.564 16.780 1.00 94.88 296 THR A O 1
ATOM 2163 N N . VAL A 1 297 ? -9.237 36.336 15.997 1.00 97.00 297 VAL A N 1
ATOM 2164 C CA . VAL A 1 297 ? -8.973 35.107 16.762 1.00 97.00 297 VAL A CA 1
ATOM 2165 C C . VAL A 1 297 ? -8.673 34.003 15.757 1.00 97.00 297 VAL A C 1
ATOM 2167 O O . VAL A 1 297 ? -9.394 33.867 14.771 1.00 97.00 297 VAL A O 1
ATOM 2170 N N . ASN A 1 298 ? -7.605 33.239 15.966 1.00 97.50 298 ASN A N 1
ATOM 2171 C CA . ASN A 1 298 ? -7.150 32.232 15.012 1.00 97.50 298 ASN A CA 1
ATOM 2172 C C . ASN A 1 298 ? -6.978 30.861 15.673 1.00 97.50 298 ASN A C 1
ATOM 2174 O O . ASN A 1 298 ? -6.513 30.759 16.810 1.00 97.50 298 ASN A O 1
ATOM 2178 N N . LEU A 1 299 ? -7.310 29.810 14.923 1.00 97.44 299 LEU A N 1
ATOM 2179 C CA . LEU A 1 299 ? -7.052 28.417 15.271 1.00 97.44 299 LEU A CA 1
ATOM 2180 C C . LEU A 1 299 ? -5.765 27.945 14.585 1.00 97.44 299 LEU A C 1
ATOM 2182 O O . LEU A 1 299 ? -5.611 28.050 13.371 1.00 97.44 299 LEU A O 1
ATOM 2186 N N . ASN A 1 300 ? -4.832 27.394 15.350 1.00 96.25 300 ASN A N 1
ATOM 2187 C CA . ASN A 1 300 ? -3.542 26.934 14.839 1.00 96.25 300 ASN A CA 1
ATOM 2188 C C . ASN A 1 300 ? -3.294 25.513 15.302 1.00 96.25 300 ASN A C 1
ATOM 2190 O O . ASN A 1 300 ? -3.463 25.258 16.487 1.00 96.25 300 ASN A O 1
ATOM 2194 N N . GLY A 1 301 ? -2.852 24.623 14.420 1.00 93.94 301 GLY A N 1
ATOM 2195 C CA . GLY A 1 301 ? -2.538 23.250 14.795 1.00 93.94 301 GLY A CA 1
ATOM 2196 C C . GLY A 1 301 ? -1.657 22.533 13.783 1.00 93.94 301 GLY A C 1
ATOM 2197 O O . GLY A 1 301 ? -1.305 23.079 12.733 1.00 93.94 301 GLY A O 1
ATOM 2198 N N . ASN A 1 302 ? -1.309 21.285 14.089 1.00 91.50 302 ASN A N 1
ATOM 2199 C CA . ASN A 1 302 ? -0.546 20.426 13.176 1.00 91.50 302 ASN A CA 1
ATOM 2200 C C . ASN A 1 302 ? -1.249 20.255 11.812 1.00 91.50 302 ASN A C 1
ATOM 2202 O O . ASN A 1 302 ? -0.586 20.257 10.778 1.00 91.50 302 ASN A O 1
ATOM 2206 N N . PHE A 1 303 ? -2.582 20.224 11.799 1.00 90.12 303 PHE A N 1
ATOM 2207 C CA . PHE A 1 303 ? -3.418 20.092 10.600 1.00 90.12 303 PHE A CA 1
ATOM 2208 C C . PHE A 1 303 ? -3.426 21.310 9.659 1.00 90.12 303 PHE A C 1
ATOM 2210 O O . PHE A 1 303 ? -3.869 21.192 8.521 1.00 90.12 303 PHE A O 1
ATOM 2217 N N . ASN A 1 304 ? -2.950 22.484 10.090 1.00 88.56 304 ASN A N 1
ATOM 2218 C CA . ASN A 1 304 ? -2.836 23.670 9.226 1.00 88.56 304 ASN A CA 1
ATOM 2219 C C . ASN A 1 304 ? -1.414 24.248 9.183 1.00 88.56 304 ASN A C 1
ATOM 2221 O O . ASN A 1 304 ? -1.221 25.429 8.880 1.00 88.56 304 ASN A O 1
ATOM 2225 N N . GLY A 1 305 ? -0.418 23.419 9.515 1.00 90.19 305 GLY A N 1
ATOM 2226 C CA . GLY A 1 305 ? 0.992 23.803 9.503 1.00 90.19 305 GLY A CA 1
ATOM 2227 C C . GLY A 1 305 ? 1.331 24.921 10.491 1.00 90.19 305 GLY A C 1
ATOM 2228 O O . GLY A 1 305 ? 2.275 25.674 10.252 1.00 90.19 305 GLY A O 1
ATOM 2229 N N . TRP A 1 306 ? 0.555 25.066 11.572 1.00 91.62 306 TRP A N 1
ATOM 2230 C CA . TRP A 1 306 ? 0.704 26.138 12.561 1.00 91.62 306 TRP A CA 1
ATOM 2231 C C . TRP A 1 306 ? 0.682 27.546 11.933 1.00 91.62 306 TRP A C 1
ATOM 2233 O O . TRP A 1 306 ? 1.439 28.449 12.316 1.00 91.62 306 TRP A O 1
ATOM 2243 N N . CYS A 1 307 ? -0.179 27.744 10.932 1.00 90.44 307 CYS A N 1
ATOM 2244 C CA . CYS A 1 307 ? -0.289 29.021 10.240 1.00 90.44 307 CYS A CA 1
ATOM 2245 C C . CYS A 1 307 ? -1.103 30.053 11.037 1.00 90.44 307 CYS A C 1
ATOM 2247 O O . CYS A 1 307 ? -2.335 30.055 10.993 1.00 90.44 307 CYS A O 1
ATOM 2249 N N . GLY A 1 308 ? -0.387 31.022 11.622 1.00 88.06 308 GLY A N 1
ATOM 2250 C CA . GLY A 1 308 ? -0.899 32.063 12.530 1.00 88.06 308 GLY A CA 1
ATOM 2251 C C . GLY A 1 308 ? -2.191 32.766 12.115 1.00 88.06 308 GLY A C 1
ATOM 2252 O O . GLY A 1 308 ? -2.946 33.194 12.978 1.00 88.06 308 GLY A O 1
ATOM 2253 N N . SER A 1 309 ? -2.435 32.924 10.813 1.00 90.06 309 SER A N 1
ATOM 2254 C CA . SER A 1 309 ? -3.558 33.699 10.271 1.00 90.06 309 SER A CA 1
ATOM 2255 C C . SER A 1 309 ? -4.376 32.963 9.204 1.00 90.06 309 SER A C 1
ATOM 2257 O O . SER A 1 309 ? -5.153 33.607 8.507 1.00 90.06 309 SER A O 1
ATOM 2259 N N . CYS A 1 310 ? -4.177 31.654 9.007 1.00 85.56 310 CYS A N 1
ATOM 2260 C CA . CYS A 1 310 ? -4.867 30.915 7.938 1.00 85.56 310 CYS A CA 1
ATOM 2261 C C . CYS A 1 310 ? -6.280 30.451 8.325 1.00 85.56 310 CYS A C 1
ATOM 2263 O O . CYS A 1 310 ? -7.103 30.232 7.441 1.00 85.56 310 CYS A O 1
ATOM 2265 N N . ALA A 1 311 ? -6.566 30.297 9.620 1.00 93.75 311 ALA A N 1
ATOM 2266 C CA . ALA A 1 311 ? -7.847 29.806 10.127 1.00 93.75 311 ALA A CA 1
ATOM 2267 C C . ALA A 1 311 ? -8.427 30.803 11.139 1.00 93.75 311 ALA A C 1
ATOM 2269 O O . ALA A 1 311 ? -8.271 30.664 12.350 1.00 93.75 311 ALA A O 1
ATOM 2270 N N . GLU A 1 312 ? -9.024 31.876 10.622 1.00 96.81 312 GLU A N 1
ATOM 2271 C CA . GLU A 1 312 ? -9.709 32.902 11.416 1.00 96.81 312 GLU A CA 1
ATOM 2272 C C . GLU A 1 312 ? -11.072 32.392 11.906 1.00 96.81 312 GLU A C 1
ATOM 2274 O O . GLU A 1 312 ? -11.857 31.844 11.134 1.00 96.81 312 GLU A O 1
ATOM 2279 N N . MET A 1 313 ? -11.335 32.565 13.199 1.00 97.31 313 MET A N 1
ATOM 2280 C CA . MET A 1 313 ? -12.574 32.171 13.868 1.00 97.31 313 MET A CA 1
ATOM 2281 C C . MET A 1 313 ? -13.549 33.348 13.936 1.00 97.31 313 MET A C 1
ATOM 2283 O O . MET A 1 313 ? -13.133 34.509 13.962 1.00 97.31 313 MET A O 1
ATOM 2287 N N . THR A 1 314 ? -14.849 33.063 14.023 1.00 95.19 314 THR A N 1
ATOM 2288 C CA . THR A 1 314 ? -15.894 34.101 14.022 1.00 95.19 314 THR A CA 1
ATOM 2289 C C . THR A 1 314 ? -16.762 34.072 15.276 1.00 95.19 314 THR A C 1
ATOM 2291 O O . THR A 1 314 ? -17.138 32.997 15.732 1.00 95.19 314 THR A O 1
ATOM 2294 N N . ASP A 1 315 ? -17.134 35.255 15.764 1.00 93.31 315 ASP A N 1
ATOM 2295 C CA . ASP A 1 315 ? -18.175 35.492 16.776 1.00 93.31 315 ASP A CA 1
ATOM 2296 C C . ASP A 1 315 ? -19.390 36.113 16.062 1.00 93.31 315 ASP A C 1
ATOM 2298 O O . ASP A 1 315 ? -19.505 37.332 15.896 1.00 93.31 315 ASP A O 1
ATOM 2302 N N . ALA A 1 316 ? -20.223 35.256 15.469 1.00 86.06 316 ALA A N 1
ATOM 2303 C CA . ALA A 1 316 ? -21.279 35.688 14.553 1.00 86.06 316 ALA A CA 1
ATOM 2304 C C . ALA A 1 316 ? -22.510 36.268 15.272 1.00 86.06 316 ALA A C 1
ATOM 2306 O O . ALA A 1 316 ? -23.232 37.086 14.689 1.00 86.06 316 ALA A O 1
ATOM 2307 N N . ASP A 1 317 ? -22.770 35.847 16.508 1.00 83.06 317 ASP A N 1
ATOM 2308 C CA . ASP A 1 317 ? -23.894 36.290 17.335 1.00 83.06 317 ASP A CA 1
ATOM 2309 C C . ASP A 1 317 ? -23.508 37.365 18.365 1.00 83.06 317 ASP A C 1
ATOM 2311 O O . ASP A 1 317 ? -24.397 38.044 18.896 1.00 83.06 317 ASP A O 1
ATOM 2315 N N . GLY A 1 318 ? -22.211 37.627 18.538 1.00 85.44 318 GLY A N 1
ATOM 2316 C CA . GLY A 1 318 ? -21.678 38.712 19.352 1.00 85.44 318 GLY A CA 1
ATOM 2317 C C . GLY A 1 318 ? -21.724 38.411 20.846 1.00 85.44 318 GLY A C 1
ATOM 2318 O O . GLY A 1 318 ? -21.879 39.349 21.638 1.00 85.44 318 GLY A O 1
ATOM 2319 N N . ASP A 1 319 ? -21.674 37.135 21.230 1.00 80.56 319 ASP A N 1
ATOM 2320 C CA . ASP A 1 319 ? -21.738 36.693 22.623 1.00 80.56 319 ASP A CA 1
ATOM 2321 C C . ASP A 1 319 ? -20.355 36.592 23.299 1.00 80.56 319 ASP A C 1
ATOM 2323 O O . ASP A 1 319 ? -20.279 36.498 24.528 1.00 80.56 319 ASP A O 1
ATOM 2327 N N . GLY A 1 320 ? -19.274 36.736 22.523 1.00 86.75 320 GLY A N 1
ATOM 2328 C CA . GLY A 1 320 ? -17.888 36.651 22.981 1.00 86.75 320 GLY A CA 1
ATOM 2329 C C . GLY A 1 320 ? -17.238 35.276 22.797 1.00 86.75 320 GLY A C 1
ATOM 2330 O O . GLY A 1 320 ? -16.051 35.139 23.117 1.00 86.75 320 GLY A O 1
ATOM 2331 N N . VAL A 1 321 ? -17.965 34.289 22.263 1.00 93.12 321 VAL A N 1
ATOM 2332 C CA . VAL A 1 321 ? -17.463 32.960 21.903 1.00 93.12 321 VAL A CA 1
ATOM 2333 C C . VAL A 1 321 ? -17.143 32.915 20.411 1.00 93.12 321 VAL A C 1
ATOM 2335 O O . VAL A 1 321 ? -17.981 33.147 19.544 1.00 93.12 321 VAL A O 1
ATOM 2338 N N . TYR A 1 322 ? -15.897 32.583 20.093 1.00 97.00 322 TYR A N 1
ATOM 2339 C CA . TYR A 1 322 ? -15.436 32.441 18.717 1.00 97.00 322 TYR A CA 1
ATOM 2340 C C . TYR A 1 322 ? -15.490 30.973 18.321 1.00 97.00 322 TYR A C 1
ATOM 2342 O O . TYR A 1 322 ? -15.019 30.119 19.073 1.00 97.00 322 TYR A O 1
ATOM 2350 N N . SER A 1 323 ? -16.013 30.682 17.128 1.00 96.19 323 SER A N 1
ATOM 2351 C CA . SER A 1 323 ? -16.121 29.319 16.603 1.00 96.19 323 SER A CA 1
ATOM 2352 C C . SER A 1 323 ? -15.572 29.175 15.182 1.00 96.19 323 SER A C 1
ATOM 2354 O O . SER A 1 323 ? -15.547 30.134 14.402 1.00 96.19 323 SER A O 1
ATOM 2356 N N . LEU A 1 324 ? -15.094 27.968 14.867 1.00 97.06 324 LEU A N 1
ATOM 2357 C CA . LEU A 1 324 ? -14.680 27.552 13.526 1.00 97.06 324 LEU A CA 1
ATOM 2358 C C . LEU A 1 324 ? -14.813 26.033 13.378 1.00 97.06 324 LEU A C 1
ATOM 2360 O O . LEU A 1 324 ? -14.300 25.289 14.212 1.00 97.06 324 LEU A O 1
ATOM 2364 N N . THR A 1 325 ? -15.446 25.585 12.296 1.00 96.00 325 THR A N 1
ATOM 2365 C CA . THR A 1 325 ? -15.510 24.169 11.911 1.00 96.00 325 THR A CA 1
ATOM 2366 C C . THR A 1 325 ? -14.403 23.847 10.912 1.00 96.00 325 THR A C 1
ATOM 2368 O O . THR A 1 325 ? -14.231 24.570 9.929 1.00 96.00 325 THR A O 1
ATOM 2371 N N . VAL A 1 326 ? -13.648 22.778 11.171 1.00 93.81 326 VAL A N 1
ATOM 2372 C CA . VAL A 1 326 ? -12.546 22.307 10.324 1.00 93.81 326 VAL A CA 1
ATOM 2373 C C . VAL A 1 326 ? -12.724 20.808 10.047 1.00 93.81 326 VAL A C 1
ATOM 2375 O O . VAL A 1 326 ? -12.878 20.055 11.008 1.00 93.81 326 VAL A O 1
ATOM 2378 N N . PRO A 1 327 ? -12.670 20.358 8.780 1.00 91.62 327 PRO A N 1
ATOM 2379 C CA . PRO A 1 327 ? -12.654 18.936 8.450 1.00 91.62 327 PRO A CA 1
ATOM 2380 C C . PRO A 1 327 ? -11.277 18.339 8.771 1.00 91.62 327 PRO A C 1
ATOM 2382 O O . PRO A 1 327 ? -10.264 18.785 8.225 1.00 91.62 327 PRO A O 1
ATOM 2385 N N . LEU A 1 328 ? -11.228 17.337 9.650 1.00 88.94 328 LEU A N 1
ATOM 2386 C CA . LEU A 1 328 ? -9.985 16.734 10.145 1.00 88.94 328 LEU A CA 1
ATOM 2387 C C . LEU A 1 328 ? -9.994 15.205 10.014 1.00 88.94 328 LEU A C 1
ATOM 2389 O O . LEU A 1 328 ? -11.024 14.595 10.289 1.00 88.94 328 LEU A O 1
ATOM 2393 N N . PRO A 1 329 ? -8.876 14.565 9.625 1.00 87.44 329 PRO A N 1
ATOM 2394 C CA . PRO A 1 329 ? -8.777 13.107 9.622 1.00 87.44 329 PRO A CA 1
ATOM 2395 C C . PRO A 1 329 ? -8.826 12.545 11.049 1.00 87.44 329 PRO A C 1
ATOM 2397 O O . PRO A 1 329 ? -8.519 13.258 12.007 1.00 87.44 329 PRO A O 1
ATOM 2400 N N . ALA A 1 330 ? -9.161 11.259 11.178 1.00 85.44 330 ALA A N 1
ATOM 2401 C CA . ALA A 1 330 ? -9.068 10.554 12.455 1.00 85.44 330 ALA A CA 1
ATOM 2402 C C . ALA A 1 330 ? -7.639 10.600 13.027 1.00 85.44 330 ALA A C 1
ATOM 2404 O O . ALA A 1 330 ? -6.665 10.474 12.278 1.00 85.44 330 ALA A O 1
ATOM 2405 N N . GLY A 1 331 ? -7.518 10.720 14.348 1.00 87.62 331 GLY A N 1
ATOM 2406 C CA . GLY A 1 331 ? -6.240 10.685 15.057 1.00 87.62 331 GLY A CA 1
ATOM 2407 C C . GLY A 1 331 ? -5.989 11.883 15.973 1.00 87.62 331 GLY A C 1
ATOM 2408 O O . GLY A 1 331 ? -6.790 12.819 16.071 1.00 87.62 331 GLY A O 1
ATOM 2409 N N . SER A 1 332 ? -4.832 11.864 16.635 1.00 91.38 332 SER A N 1
ATOM 2410 C CA . SER A 1 332 ? -4.425 12.913 17.568 1.00 91.38 332 SER A CA 1
ATOM 2411 C C . SER A 1 332 ? -4.018 14.198 16.851 1.00 91.38 332 SER A C 1
ATOM 2413 O O . SER A 1 332 ? -3.125 14.217 15.997 1.00 91.38 332 SER A O 1
ATOM 2415 N N . ILE A 1 333 ? -4.610 15.310 17.272 1.00 94.00 333 ILE A N 1
ATOM 2416 C CA . ILE A 1 333 ? -4.221 16.654 16.859 1.00 94.00 333 ILE A CA 1
ATOM 2417 C C . ILE A 1 333 ? -3.724 17.481 18.039 1.00 94.00 333 ILE A C 1
ATOM 2419 O O . ILE A 1 333 ? -4.153 17.321 19.185 1.00 94.00 333 ILE A O 1
ATOM 2423 N N . GLU A 1 334 ? -2.856 18.433 17.717 1.00 94.25 334 GLU A N 1
ATOM 2424 C CA . GLU A 1 334 ? -2.447 19.491 18.631 1.00 94.25 334 GLU A CA 1
ATOM 2425 C C . GLU A 1 334 ? -2.871 20.842 18.077 1.00 94.25 334 GLU A C 1
ATOM 2427 O O . GLU A 1 334 ? -2.736 21.092 16.876 1.00 94.25 334 GLU A O 1
ATOM 2432 N N . TYR A 1 335 ? -3.359 21.724 18.949 1.00 95.62 335 TYR A N 1
ATOM 2433 C CA . TYR A 1 335 ? -3.824 23.044 18.542 1.00 95.62 335 TYR A CA 1
ATOM 2434 C C . TYR A 1 335 ? -3.669 24.132 19.616 1.00 95.62 335 TYR A C 1
ATOM 2436 O O . TYR A 1 335 ? -3.367 23.864 20.782 1.00 95.62 335 TYR A O 1
ATOM 2444 N N . LYS A 1 336 ? -3.866 25.389 19.207 1.00 95.06 336 LYS A N 1
ATOM 2445 C CA . LYS A 1 336 ? -3.929 26.591 20.049 1.00 95.06 336 LYS A CA 1
ATOM 2446 C C . LYS A 1 336 ? -4.884 27.630 19.483 1.00 95.06 336 LYS A C 1
ATOM 2448 O O . LYS A 1 336 ? -4.977 27.799 18.264 1.00 95.06 336 LYS A O 1
ATOM 2453 N N . PHE A 1 337 ? -5.465 28.413 20.387 1.00 96.69 337 PHE A N 1
ATOM 2454 C CA . PHE A 1 337 ? -6.090 29.685 20.045 1.00 96.69 337 PHE A CA 1
ATOM 2455 C C . PHE A 1 337 ? -5.070 30.825 20.133 1.00 96.69 337 PHE A C 1
ATOM 2457 O O . PHE A 1 337 ? -4.250 30.894 21.056 1.00 96.69 337 PHE A O 1
ATOM 2464 N N . THR A 1 338 ? -5.102 31.737 19.166 1.00 96.00 338 THR A N 1
ATOM 2465 C CA . THR A 1 338 ? -4.227 32.915 19.137 1.00 96.00 338 THR A CA 1
ATOM 2466 C C . THR A 1 338 ? -5.007 34.177 18.782 1.00 96.00 338 THR A C 1
ATOM 2468 O O . THR A 1 338 ? -6.140 34.107 18.308 1.00 96.00 338 THR A O 1
ATOM 2471 N N . VAL A 1 339 ? -4.412 35.344 19.048 1.00 95.81 339 VAL A N 1
ATOM 2472 C CA . VAL A 1 339 ? -5.005 36.658 18.760 1.00 95.81 339 VAL A CA 1
ATOM 2473 C C . VAL A 1 339 ? -4.063 37.469 17.876 1.00 95.81 339 VAL A C 1
ATOM 2475 O O . VAL A 1 339 ? -2.878 37.625 18.196 1.00 95.81 339 VAL A O 1
ATOM 2478 N N . ASP A 1 340 ? -4.616 38.039 16.802 1.00 94.06 340 ASP A N 1
ATOM 2479 C CA . ASP A 1 340 ? -3.912 38.847 15.800 1.00 94.06 340 ASP A CA 1
ATOM 2480 C C . ASP A 1 340 ? -2.704 38.120 15.195 1.00 94.06 340 ASP A C 1
ATOM 2482 O O . ASP A 1 340 ? -1.572 38.620 15.212 1.00 94.06 340 ASP A O 1
ATOM 2486 N N . GLY A 1 341 ? -2.930 36.911 14.679 1.00 91.75 341 GLY A N 1
ATOM 2487 C CA . GLY A 1 341 ? -1.851 36.036 14.244 1.00 91.75 341 GLY A CA 1
ATOM 2488 C C . GLY A 1 341 ? -1.154 35.384 15.438 1.00 91.75 341 GLY A C 1
ATOM 2489 O O . GLY A 1 341 ? -1.797 34.807 16.305 1.00 91.75 341 GLY A O 1
ATOM 2490 N N . TRP A 1 342 ? 0.173 35.516 15.517 1.00 94.38 342 TRP A N 1
ATOM 2491 C CA . TRP A 1 342 ? 0.987 35.052 16.655 1.00 94.38 342 TRP A CA 1
ATOM 2492 C C . TRP A 1 342 ? 1.306 36.162 17.677 1.00 94.38 342 TRP A C 1
ATOM 2494 O O . TRP A 1 342 ? 2.179 35.987 18.529 1.00 94.38 342 TRP A O 1
ATOM 2504 N N . ASN A 1 343 ? 0.641 37.323 17.594 1.00 93.62 343 ASN A N 1
ATOM 2505 C CA . ASN A 1 343 ? 0.922 38.461 18.478 1.00 93.62 343 ASN A CA 1
ATOM 2506 C C . ASN A 1 343 ? 0.611 38.145 19.949 1.00 93.62 343 ASN A C 1
ATOM 2508 O O . ASN A 1 343 ? 1.378 38.539 20.829 1.00 93.62 343 ASN A O 1
ATOM 2512 N N . ASN A 1 344 ? -0.479 37.419 20.212 1.00 93.25 344 ASN A N 1
ATOM 2513 C CA . ASN A 1 344 ? -0.743 36.789 21.504 1.00 93.25 344 ASN A CA 1
ATOM 2514 C C . ASN A 1 344 ? -1.189 35.339 21.289 1.00 93.25 344 ASN A C 1
ATOM 2516 O O . ASN A 1 344 ? -1.827 35.022 20.291 1.00 93.25 344 ASN A O 1
ATOM 2520 N N . GLN A 1 345 ? -0.856 34.466 22.233 1.00 92.94 345 GLN A N 1
ATOM 2521 C CA . GLN A 1 345 ? -1.168 33.039 22.176 1.00 92.94 345 GLN A CA 1
ATOM 2522 C C . GLN A 1 345 ? -1.431 32.497 23.578 1.00 92.94 345 GLN A C 1
ATOM 2524 O O . GLN A 1 345 ? -1.011 33.104 24.571 1.00 92.94 345 GLN A O 1
ATOM 2529 N N . GLU A 1 346 ? -2.076 31.340 23.654 1.00 92.06 346 GLU A N 1
ATOM 2530 C CA . GLU A 1 346 ? -2.208 30.599 24.904 1.00 92.06 346 GLU A CA 1
ATOM 2531 C C . GLU A 1 346 ? -0.842 30.122 25.423 1.00 92.06 346 GLU A C 1
ATOM 2533 O O . GLU A 1 346 ? 0.019 29.646 24.673 1.00 92.06 346 GLU A O 1
ATOM 2538 N N . ASN A 1 347 ? -0.646 30.247 26.730 1.00 89.62 347 ASN A N 1
ATOM 2539 C CA . ASN A 1 347 ? 0.547 29.896 27.478 1.00 89.62 347 ASN A CA 1
ATOM 2540 C C . ASN A 1 347 ? 0.163 29.091 28.734 1.00 89.62 347 ASN A C 1
ATOM 2542 O O . ASN A 1 347 ? -0.056 29.655 29.811 1.00 89.62 347 ASN A O 1
ATOM 2546 N N . PHE A 1 348 ? 0.086 27.773 28.562 1.00 86.00 348 PHE A N 1
ATOM 2547 C CA . PHE A 1 348 ? -0.187 26.789 29.610 1.00 86.00 348 PHE A CA 1
ATOM 2548 C C . PHE A 1 348 ? 1.069 26.444 30.421 1.00 86.00 348 PHE A C 1
ATOM 2550 O O . PHE A 1 348 ? 2.194 26.622 29.948 1.00 86.00 348 PHE A O 1
ATOM 2557 N N . ALA A 1 349 ? 0.883 25.951 31.648 1.00 79.94 349 ALA A N 1
ATOM 2558 C CA . ALA A 1 349 ? 1.986 25.521 32.506 1.00 79.94 349 ALA A CA 1
ATOM 2559 C C . ALA A 1 349 ? 2.445 24.080 32.207 1.00 79.94 349 ALA A C 1
ATOM 2561 O O . ALA A 1 349 ? 3.585 23.741 32.537 1.00 79.94 349 ALA A O 1
ATOM 2562 N N . GLY A 1 350 ? 1.594 23.273 31.563 1.00 72.94 350 GLY A N 1
ATOM 2563 C CA . GLY A 1 350 ? 1.826 21.867 31.243 1.00 72.94 350 GLY A CA 1
ATOM 2564 C C . GLY A 1 350 ? 1.246 20.940 32.312 1.00 72.94 350 GLY A C 1
ATOM 2565 O O . GLY A 1 350 ? 1.511 21.107 33.505 1.00 72.94 350 GLY A O 1
ATOM 2566 N N . GLY A 1 351 ? 0.493 19.925 31.874 1.00 76.88 351 GLY A N 1
ATOM 2567 C CA . GLY A 1 351 ? -0.141 18.923 32.739 1.00 76.88 351 GLY A CA 1
ATOM 2568 C C . GLY A 1 351 ? -1.609 19.205 33.069 1.00 76.88 351 GLY A C 1
ATOM 2569 O O . GLY A 1 351 ? -2.220 18.441 33.816 1.00 76.88 351 GLY A O 1
ATOM 2570 N N . GLU A 1 352 ? -2.186 20.279 32.529 1.00 86.19 352 GLU A N 1
ATOM 2571 C CA . GLU A 1 352 ? -3.630 20.489 32.516 1.00 86.19 352 GLU A CA 1
ATOM 2572 C C . GLU A 1 352 ? -4.320 19.445 31.612 1.00 86.19 352 GLU A C 1
ATOM 2574 O O . GLU A 1 352 ? -3.738 18.993 30.626 1.00 86.19 352 GLU A O 1
ATOM 2579 N N . SER A 1 353 ? -5.564 19.066 31.928 1.00 83.06 353 SER A N 1
ATOM 2580 C CA . SER A 1 353 ? -6.274 17.929 31.304 1.00 83.06 353 SER A CA 1
ATOM 2581 C C . SER A 1 353 ? -6.449 18.029 29.789 1.00 83.06 353 SER A C 1
ATOM 2583 O O . SER A 1 353 ? -6.504 17.005 29.119 1.00 83.06 353 SER A O 1
ATOM 2585 N N . CYS A 1 354 ? -6.534 19.245 29.251 1.00 86.12 354 CYS A N 1
ATOM 2586 C CA . CYS A 1 354 ? -6.684 19.492 27.820 1.00 86.12 354 CYS A CA 1
ATOM 2587 C C . CYS A 1 354 ? -5.351 19.715 27.095 1.00 86.12 354 CYS A C 1
ATOM 2589 O O . CYS A 1 354 ? -5.364 20.047 25.911 1.00 86.12 354 CYS A O 1
ATOM 2591 N N . THR A 1 355 ? -4.211 19.606 27.788 1.00 90.56 355 THR A N 1
ATOM 2592 C CA . THR A 1 355 ? -2.898 19.943 27.229 1.00 90.56 355 THR A CA 1
ATOM 2593 C C . THR A 1 355 ? -2.054 18.719 26.916 1.00 90.56 355 THR A C 1
ATOM 2595 O O . THR A 1 355 ? -2.024 17.749 27.669 1.00 90.56 355 THR A O 1
ATOM 2598 N N . VAL A 1 356 ? -1.301 18.807 25.826 1.00 88.56 356 VAL A N 1
ATOM 2599 C CA . VAL A 1 356 ? -0.243 17.870 25.451 1.00 88.56 356 VAL A CA 1
ATOM 2600 C C . VAL A 1 356 ? 1.063 18.656 25.397 1.00 88.56 356 VAL A C 1
ATOM 2602 O O . VAL A 1 356 ? 1.104 19.810 24.963 1.00 88.56 356 VAL A O 1
ATOM 2605 N N . THR A 1 357 ? 2.132 18.065 25.929 1.00 85.44 357 THR A N 1
ATOM 2606 C CA . THR A 1 357 ? 3.466 18.674 25.924 1.00 85.44 357 THR A CA 1
ATOM 2607 C C . THR A 1 357 ? 4.356 17.905 24.962 1.00 85.44 357 THR A C 1
ATOM 2609 O O . THR A 1 357 ? 4.813 16.815 25.305 1.00 85.44 357 THR A O 1
ATOM 2612 N N . ASP A 1 358 ? 4.632 18.494 23.799 1.00 70.62 358 ASP A N 1
ATOM 2613 C CA . ASP A 1 358 ? 5.637 17.993 22.863 1.00 70.62 358 ASP A CA 1
ATOM 2614 C C . ASP A 1 358 ? 6.889 18.884 22.894 1.00 70.62 358 ASP A C 1
ATOM 2616 O O . ASP A 1 358 ? 6.883 20.084 22.585 1.00 70.62 358 ASP A O 1
ATOM 2620 N N . GLY A 1 359 ? 7.997 18.293 23.339 1.00 74.06 359 GLY A N 1
ATOM 2621 C CA . GLY A 1 359 ? 9.280 18.969 23.475 1.00 74.06 359 GLY A CA 1
ATOM 2622 C C . GLY A 1 359 ? 9.231 20.193 24.398 1.00 74.06 359 GLY A C 1
ATOM 2623 O O . GLY A 1 359 ? 9.299 20.068 25.619 1.00 74.06 359 GLY A O 1
ATOM 2624 N N . THR A 1 360 ? 9.204 21.392 23.804 1.00 77.56 360 THR A N 1
ATOM 2625 C CA . THR A 1 360 ? 9.262 22.679 24.536 1.00 77.56 360 THR A CA 1
ATOM 2626 C C . THR A 1 360 ? 7.930 23.431 24.539 1.00 77.56 360 THR A C 1
ATOM 2628 O O . THR A 1 360 ? 7.839 24.482 25.175 1.00 77.56 360 THR A O 1
ATOM 2631 N N . TYR A 1 361 ? 6.922 22.936 23.818 1.00 83.88 361 TYR A N 1
ATOM 2632 C CA . TYR A 1 361 ? 5.638 23.605 23.654 1.00 83.88 361 TYR A CA 1
ATOM 2633 C C . TYR A 1 361 ? 4.548 22.851 24.409 1.00 83.88 361 TYR A C 1
ATOM 2635 O O . TYR A 1 361 ? 4.504 21.625 24.409 1.00 83.88 361 TYR A O 1
ATOM 2643 N N . VAL A 1 362 ? 3.676 23.612 25.069 1.00 90.19 362 VAL A N 1
ATOM 2644 C CA . VAL A 1 362 ? 2.453 23.094 25.684 1.00 90.19 362 VAL A CA 1
ATOM 2645 C C . VAL A 1 362 ? 1.287 23.577 24.832 1.00 90.19 362 VAL A C 1
ATOM 2647 O O . VAL A 1 362 ? 1.030 24.788 24.760 1.00 90.19 362 VAL A O 1
ATOM 2650 N N . ASN A 1 363 ? 0.641 22.627 24.165 1.00 93.56 363 ASN A N 1
ATOM 2651 C CA . ASN A 1 363 ? -0.466 22.821 23.232 1.00 93.56 363 ASN A CA 1
ATOM 2652 C C . ASN A 1 363 ? -1.730 22.169 23.792 1.00 93.56 363 ASN A C 1
ATOM 2654 O O . ASN A 1 363 ? -1.655 21.400 24.748 1.00 93.56 363 ASN A O 1
ATOM 2658 N N . ARG A 1 364 ? -2.892 22.466 23.210 1.00 94.12 364 ARG A N 1
ATOM 2659 C CA . ARG A 1 364 ? -4.105 21.687 23.468 1.00 94.12 364 ARG A CA 1
ATOM 2660 C C . ARG A 1 364 ? -4.055 20.399 22.653 1.00 94.12 364 ARG A C 1
ATOM 2662 O O . ARG A 1 364 ? -3.579 20.436 21.522 1.00 94.12 364 ARG A O 1
ATOM 2669 N N . GLY A 1 365 ? -4.538 19.296 23.212 1.00 92.88 365 GLY A N 1
ATOM 2670 C CA . GLY A 1 365 ? -4.678 18.019 22.509 1.00 92.88 365 GLY A CA 1
ATOM 2671 C C . GLY A 1 365 ? -6.140 17.664 22.276 1.00 92.88 365 GLY A C 1
ATOM 2672 O O . GLY A 1 365 ? -6.992 17.976 23.109 1.00 92.88 365 GLY A O 1
ATOM 2673 N N . TYR A 1 366 ? -6.430 17.015 21.154 1.00 94.25 366 TYR A N 1
ATOM 2674 C CA . TYR A 1 366 ? -7.734 16.416 20.885 1.00 94.25 366 TYR A CA 1
ATOM 2675 C C . TYR A 1 366 ? -7.574 15.170 20.010 1.00 94.25 366 TYR A C 1
ATOM 2677 O O . TYR A 1 366 ? -6.739 15.162 19.111 1.00 94.25 366 TYR A O 1
ATOM 2685 N N . GLU A 1 367 ? -8.365 14.133 20.277 1.00 94.00 367 GLU A N 1
ATOM 2686 C CA . GLU A 1 367 ? -8.413 12.917 19.464 1.00 94.00 367 GLU A CA 1
ATOM 2687 C C . GLU A 1 367 ? -9.644 12.972 18.560 1.00 94.00 367 GLU A C 1
ATOM 2689 O O . GLU A 1 367 ? -10.779 12.961 19.045 1.00 94.00 367 GLU A O 1
ATOM 2694 N N . VAL A 1 368 ? -9.431 13.043 17.248 1.00 90.38 368 VAL A N 1
ATOM 2695 C CA . VAL A 1 368 ? -10.521 13.048 16.273 1.00 90.38 368 VAL A CA 1
ATOM 2696 C C . VAL A 1 368 ? -10.973 11.608 16.042 1.00 90.38 368 VAL A C 1
ATOM 2698 O O . VAL A 1 368 ? -10.248 10.809 15.454 1.00 90.38 368 VAL A O 1
ATOM 2701 N N . VAL A 1 369 ? -12.185 11.280 16.485 1.00 90.62 369 VAL A N 1
ATOM 2702 C CA . VAL A 1 369 ? -12.802 9.948 16.306 1.00 90.62 369 VAL A CA 1
ATOM 2703 C C . VAL A 1 369 ? -14.116 9.992 15.520 1.00 90.62 369 VAL A C 1
ATOM 2705 O O . VAL A 1 369 ? -14.727 8.956 15.278 1.00 90.62 369 VAL A O 1
ATOM 2708 N N . GLY A 1 370 ? -14.583 11.190 15.163 1.00 88.25 370 GLY A N 1
ATOM 2709 C CA . GLY A 1 370 ? -15.901 11.422 14.585 1.00 88.25 370 GLY A CA 1
ATOM 2710 C C . GLY A 1 370 ? -16.211 12.912 14.444 1.00 88.25 370 GLY A C 1
ATOM 2711 O O . GLY A 1 370 ? -15.431 13.756 14.894 1.00 88.25 370 GLY A O 1
ATOM 2712 N N . GLU A 1 371 ? -17.363 13.237 13.844 1.00 90.00 371 GLU A N 1
ATOM 2713 C CA . GLU A 1 371 ? -17.880 14.612 13.848 1.00 90.00 371 GLU A CA 1
ATOM 2714 C C . GLU A 1 371 ? -18.061 15.088 15.288 1.00 90.00 371 GLU A C 1
ATOM 2716 O O . GLU A 1 371 ? -18.615 14.375 16.131 1.00 90.00 371 GLU A O 1
ATOM 2721 N N . ALA A 1 372 ? -17.598 16.300 15.578 1.00 89.81 372 ALA A N 1
ATOM 2722 C CA . ALA A 1 372 ? -17.592 16.803 16.939 1.00 89.81 372 ALA A CA 1
ATOM 2723 C C . ALA A 1 372 ? -17.800 18.311 17.002 1.00 89.81 372 ALA A C 1
ATOM 2725 O O . ALA A 1 372 ? -17.389 19.080 16.137 1.00 89.81 372 ALA A O 1
ATOM 2726 N N . THR A 1 373 ? -18.411 18.758 18.091 1.00 93.94 373 THR A N 1
ATOM 2727 C CA . THR A 1 373 ? -18.371 20.156 18.515 1.00 93.94 373 THR A CA 1
ATOM 2728 C C . THR A 1 373 ? -17.734 20.176 19.888 1.00 93.94 373 THR A C 1
ATOM 2730 O O . THR A 1 373 ? -18.288 19.605 20.823 1.00 93.94 373 THR A O 1
ATOM 2733 N N . LEU A 1 374 ? -16.545 20.767 19.987 1.00 90.44 374 LEU A N 1
ATOM 2734 C CA . LEU A 1 374 ? -15.791 20.812 21.234 1.00 90.44 374 LEU A CA 1
ATOM 2735 C C . LEU A 1 374 ? -16.456 21.764 22.223 1.00 90.44 374 LEU A C 1
ATOM 2737 O O . LEU A 1 374 ? -17.033 22.779 21.822 1.00 90.44 374 LEU A O 1
ATOM 2741 N N . ASP A 1 375 ? -16.328 21.454 23.510 1.00 88.94 375 ASP A N 1
ATOM 2742 C CA . ASP A 1 375 ? -16.820 22.315 24.579 1.00 88.94 375 ASP A CA 1
ATOM 2743 C C . ASP A 1 375 ? -16.221 23.720 24.489 1.00 88.94 375 ASP A C 1
ATOM 2745 O O . ASP A 1 375 ? -15.063 23.922 24.112 1.00 88.94 375 ASP A O 1
ATOM 2749 N N . VAL A 1 376 ? -17.023 24.708 24.882 1.00 88.69 376 VAL A N 1
ATOM 2750 C CA . VAL A 1 376 ? -16.561 26.090 24.983 1.00 88.69 376 VAL A CA 1
ATOM 2751 C C . VAL A 1 376 ? -15.580 26.197 26.147 1.00 88.69 376 VAL A C 1
ATOM 2753 O O . VAL A 1 376 ? -15.948 26.054 27.314 1.00 88.69 376 VAL A O 1
ATOM 2756 N N . VAL A 1 377 ? -14.324 26.492 25.828 1.00 90.56 377 VAL A N 1
ATOM 2757 C CA . VAL A 1 377 ? -13.249 26.681 26.807 1.00 90.56 377 VAL A CA 1
ATOM 2758 C C . VAL A 1 377 ? -12.916 28.156 26.968 1.00 90.56 377 VAL A C 1
ATOM 2760 O O . VAL A 1 377 ? -12.968 28.922 26.009 1.00 90.56 377 VAL A O 1
ATOM 2763 N N . CYS A 1 378 ? -12.532 28.568 28.174 1.00 89.88 378 CYS A N 1
ATOM 2764 C CA . CYS A 1 378 ? -12.034 29.921 28.385 1.00 89.88 378 CYS A CA 1
ATOM 2765 C C . CYS A 1 378 ? -10.653 30.075 27.738 1.00 89.88 378 CYS A C 1
ATOM 2767 O O . CYS A 1 378 ? -9.814 29.171 27.829 1.00 89.88 378 CYS A O 1
ATOM 2769 N N . TYR A 1 379 ? -10.383 31.231 27.127 1.00 92.44 379 TYR A N 1
ATOM 2770 C CA . TYR A 1 379 ? -9.055 31.527 26.594 1.00 92.44 379 TYR A CA 1
ATOM 2771 C C . TYR A 1 379 ? -7.975 31.306 27.662 1.00 92.44 379 TYR A C 1
ATOM 2773 O O . TYR A 1 379 ? -8.045 31.857 28.763 1.00 92.44 379 TYR A O 1
ATOM 2781 N N . ASN A 1 380 ? -6.956 30.513 27.323 1.00 90.69 380 ASN A N 1
ATOM 2782 C CA . ASN A 1 380 ? -5.865 30.135 28.218 1.00 90.69 380 ASN A CA 1
ATOM 2783 C C . ASN A 1 380 ? -6.288 29.295 29.447 1.00 90.69 380 ASN A C 1
ATOM 2785 O O . ASN A 1 380 ? -5.631 29.350 30.489 1.00 90.69 380 ASN A O 1
ATOM 2789 N N . SER A 1 381 ? -7.375 28.526 29.330 1.00 88.00 381 SER A N 1
ATOM 2790 C CA . SER A 1 381 ? -7.882 27.592 30.344 1.00 88.00 381 SER A CA 1
ATOM 2791 C C . SER A 1 381 ? -8.440 26.317 29.704 1.00 88.00 381 SER A C 1
ATOM 2793 O O . SER A 1 381 ? -8.984 26.353 28.601 1.00 88.00 381 SER A O 1
ATOM 2795 N N . CYS A 1 382 ? -8.357 25.185 30.403 1.00 87.31 382 CYS A N 1
ATOM 2796 C CA . CYS A 1 382 ? -9.090 23.976 30.006 1.00 87.31 382 CYS A CA 1
ATOM 2797 C C . CYS A 1 382 ? -10.568 24.012 30.420 1.00 87.31 382 CYS A C 1
ATOM 2799 O O . CYS A 1 382 ? -11.359 23.238 29.899 1.00 87.31 382 CYS A O 1
ATOM 2801 N N . ASP A 1 383 ? -10.929 24.913 31.333 1.00 86.38 383 ASP A N 1
ATOM 2802 C CA . ASP A 1 383 ? -12.280 25.047 31.869 1.00 86.38 383 ASP A CA 1
ATOM 2803 C C . ASP A 1 383 ? -13.036 26.202 31.194 1.00 86.38 383 ASP A C 1
ATOM 2805 O O . ASP A 1 383 ? -12.425 27.153 30.691 1.00 86.38 383 ASP A O 1
ATOM 2809 N N . ALA A 1 384 ? -14.369 26.161 31.240 1.00 80.81 384 ALA A N 1
ATOM 2810 C CA . ALA A 1 384 ? -15.226 27.289 30.870 1.00 80.81 384 ALA A CA 1
ATOM 2811 C C . ALA A 1 384 ? -14.941 28.532 31.742 1.00 80.81 384 ALA A C 1
ATOM 2813 O O . ALA A 1 384 ? -14.494 28.411 32.888 1.00 80.81 384 ALA A O 1
ATOM 2814 N N . CYS A 1 385 ? -15.209 29.739 31.226 1.00 78.56 385 CYS A N 1
ATOM 2815 C CA . CYS A 1 385 ? -14.981 30.972 31.986 1.00 78.56 385 CYS A CA 1
ATOM 2816 C C . CYS A 1 385 ? -15.877 31.007 33.244 1.00 78.56 385 CYS A C 1
ATOM 2818 O O . CYS A 1 385 ? -17.072 30.701 33.192 1.00 78.56 385 CYS A O 1
ATOM 2820 N N . ASP A 1 386 ? -15.311 31.346 34.408 1.00 63.16 386 ASP A N 1
ATOM 2821 C CA . ASP A 1 386 ? -16.007 31.192 35.686 1.00 63.16 386 ASP A CA 1
ATOM 2822 C C . ASP A 1 386 ? -17.091 32.260 35.905 1.00 63.16 386 ASP A C 1
ATOM 2824 O O . ASP A 1 386 ? -16.860 33.404 36.285 1.00 63.16 386 ASP A O 1
ATOM 2828 N N . GLY A 1 387 ? -18.339 31.843 35.701 1.00 51.03 387 GLY A N 1
ATOM 2829 C CA . GLY A 1 387 ? -19.518 32.660 35.972 1.00 51.03 387 GLY A CA 1
ATOM 2830 C C . GLY A 1 387 ? -20.544 32.055 36.925 1.00 51.03 387 GLY A C 1
ATOM 2831 O O . GLY A 1 387 ? -21.444 32.781 37.321 1.00 51.03 387 GLY A O 1
ATOM 2832 N N . SER A 1 388 ? -20.455 30.778 37.320 1.00 46.47 388 SER A N 1
ATOM 2833 C CA . SER A 1 388 ? -21.301 30.159 38.364 1.00 46.47 388 SER A CA 1
ATOM 2834 C C . SER A 1 388 ? -21.025 28.659 38.465 1.00 46.47 388 SER A C 1
ATOM 2836 O O . SER A 1 388 ? -21.173 27.941 37.485 1.00 46.47 388 SER A O 1
ATOM 2838 N N . GLY A 1 389 ? -20.655 28.175 39.651 1.00 41.44 389 GLY A N 1
ATOM 2839 C CA . GLY A 1 389 ? -20.368 26.759 39.868 1.00 41.44 389 GLY A CA 1
ATOM 2840 C C . GLY A 1 389 ? -21.598 25.846 39.908 1.00 41.44 389 GLY A C 1
ATOM 2841 O O . GLY A 1 389 ? -22.646 26.223 40.431 1.00 41.44 389 GLY A O 1
ATOM 2842 N N . GLY A 1 390 ? -21.371 24.595 39.496 1.00 43.50 390 GLY A N 1
ATOM 2843 C CA . GLY A 1 390 ? -21.875 23.410 40.192 1.00 43.50 390 GLY A CA 1
ATOM 2844 C C . GLY A 1 390 ? -23.177 22.808 39.677 1.00 43.50 390 GLY A C 1
ATOM 2845 O O . GLY A 1 390 ? -24.236 23.043 40.254 1.00 43.50 390 GLY A O 1
ATOM 2846 N N . GLY A 1 391 ? -23.046 21.935 38.680 1.00 42.09 391 GLY A N 1
ATOM 2847 C CA . GLY A 1 391 ? -24.084 21.019 38.217 1.00 42.09 391 GLY A CA 1
ATOM 2848 C C . GLY A 1 391 ? -23.838 20.651 36.765 1.00 42.09 391 GLY A C 1
ATOM 2849 O O . GLY A 1 391 ? -24.626 21.045 35.920 1.00 42.09 391 GLY A O 1
ATOM 2850 N N . GLY A 1 392 ? -22.707 19.998 36.472 1.00 47.88 392 GLY A N 1
ATOM 2851 C CA . GLY A 1 392 ? -22.551 19.367 35.164 1.00 47.88 392 GLY A CA 1
ATOM 2852 C C . GLY A 1 392 ? -23.657 18.332 35.042 1.00 47.88 392 GLY A C 1
ATOM 2853 O O . GLY A 1 392 ? -23.809 17.517 35.954 1.00 47.88 392 GLY A O 1
ATOM 2854 N N . ASP A 1 393 ? -24.475 18.440 34.001 1.00 62.56 393 ASP A N 1
ATOM 2855 C CA . ASP A 1 393 ? -25.457 17.416 33.673 1.00 62.56 393 ASP A CA 1
ATOM 2856 C C . ASP A 1 393 ? -24.691 16.092 33.590 1.00 62.56 393 ASP A C 1
ATOM 2858 O O . ASP A 1 393 ? -23.812 15.976 32.751 1.00 62.56 393 ASP A O 1
ATOM 2862 N N . THR A 1 394 ? -24.907 15.149 34.514 1.00 72.88 394 THR A N 1
ATOM 2863 C CA . THR A 1 394 ? -24.383 13.783 34.381 1.00 72.88 394 THR A CA 1
ATOM 2864 C C . THR A 1 394 ? -25.413 12.945 33.650 1.00 72.88 394 THR A C 1
ATOM 2866 O O . THR A 1 394 ? -26.617 13.190 33.759 1.00 72.88 394 THR A O 1
ATOM 2869 N N . VAL A 1 395 ? -24.935 11.963 32.901 1.00 83.62 395 VAL A N 1
ATOM 2870 C CA . VAL A 1 395 ? -25.774 10.959 32.246 1.00 83.62 395 VAL A CA 1
ATOM 2871 C C . VAL A 1 395 ? -25.476 9.599 32.857 1.00 83.62 395 VAL A C 1
ATOM 2873 O O . VAL A 1 395 ? -24.340 9.319 33.258 1.00 83.62 395 VAL A O 1
ATOM 2876 N N . SER A 1 396 ? -26.499 8.758 32.965 1.00 91.12 396 SER A N 1
ATOM 2877 C CA . SER A 1 396 ? -26.348 7.412 33.506 1.00 91.12 396 SER A CA 1
ATOM 2878 C C . SER A 1 396 ? -25.846 6.454 32.424 1.00 91.12 396 SER A C 1
ATOM 2880 O O . SER A 1 396 ? -26.400 6.366 31.331 1.00 91.12 396 SER A O 1
ATOM 2882 N N . LEU A 1 397 ? -24.788 5.706 32.726 1.00 96.19 397 LEU A N 1
ATOM 2883 C CA . LEU A 1 397 ? -24.216 4.683 31.858 1.00 96.19 397 LEU A CA 1
ATOM 2884 C C . LEU A 1 397 ? -24.342 3.326 32.541 1.00 96.19 397 LEU A C 1
ATOM 2886 O O . LEU A 1 397 ? -23.722 3.083 33.576 1.00 96.19 397 LEU A O 1
ATOM 2890 N N . THR A 1 398 ? -25.155 2.444 31.970 1.00 96.69 398 THR A N 1
ATOM 2891 C CA . THR A 1 398 ? -25.383 1.095 32.493 1.00 96.69 398 THR A CA 1
ATOM 2892 C C . THR A 1 398 ? -24.719 0.057 31.604 1.00 96.69 398 THR A C 1
ATOM 2894 O O . THR A 1 398 ? -24.987 0.008 30.407 1.00 96.69 398 THR A O 1
ATOM 2897 N N . PHE A 1 399 ? -23.905 -0.809 32.197 1.00 98.12 399 PHE A N 1
ATOM 2898 C CA . PHE A 1 399 ? -23.331 -1.977 31.538 1.00 98.12 399 PHE A CA 1
ATOM 2899 C C . PHE A 1 399 ? -24.032 -3.238 32.020 1.00 98.12 399 PHE A C 1
ATOM 2901 O O . PHE A 1 399 ? -24.132 -3.455 33.225 1.00 98.12 399 PHE A O 1
ATOM 2908 N N . ASN A 1 400 ? -24.443 -4.079 31.077 1.00 97.56 400 ASN A N 1
ATOM 2909 C CA . ASN A 1 400 ? -24.952 -5.424 31.296 1.00 97.56 400 ASN A CA 1
ATOM 2910 C C . ASN A 1 400 ? -24.038 -6.420 30.573 1.00 97.56 400 ASN A C 1
ATOM 2912 O O . ASN A 1 400 ? -23.846 -6.312 29.358 1.00 97.56 400 ASN A O 1
ATOM 2916 N N . VAL A 1 401 ? -23.503 -7.406 31.290 1.00 97.81 401 VAL A N 1
ATOM 2917 C CA . VAL A 1 401 ? -22.704 -8.486 30.701 1.00 97.81 401 VAL A CA 1
ATOM 2918 C C . VAL A 1 401 ? -23.309 -9.846 31.023 1.00 97.81 401 VAL A C 1
ATOM 2920 O O . VAL A 1 401 ? -23.383 -10.276 32.172 1.00 97.81 401 VAL A O 1
ATOM 2923 N N . ASN A 1 402 ? -23.770 -10.528 29.982 1.00 96.94 402 ASN A N 1
ATOM 2924 C CA . ASN A 1 402 ? -24.282 -11.883 30.051 1.00 96.94 402 ASN A CA 1
ATOM 2925 C C . ASN A 1 402 ? -23.114 -12.870 30.142 1.00 96.94 402 ASN A C 1
ATOM 2927 O O . ASN A 1 402 ? -22.188 -12.833 29.332 1.00 96.94 402 ASN A O 1
ATOM 2931 N N . THR A 1 403 ? -23.165 -13.755 31.132 1.00 95.94 403 THR A N 1
ATOM 2932 C CA . THR A 1 403 ? -22.091 -14.708 31.443 1.00 95.94 403 THR A CA 1
ATOM 2933 C C . THR A 1 403 ? -22.450 -16.155 31.103 1.00 95.94 403 THR A C 1
ATOM 2935 O O . THR A 1 403 ? -21.745 -17.076 31.499 1.00 95.94 403 THR A O 1
ATOM 2938 N N . ALA A 1 404 ? -23.520 -16.391 30.335 1.00 92.69 404 ALA A N 1
ATOM 2939 C CA . ALA A 1 404 ? -24.016 -17.738 30.036 1.00 92.69 404 ALA A CA 1
ATOM 2940 C C . ALA A 1 404 ? -23.022 -18.659 29.292 1.00 92.69 404 ALA A C 1
ATOM 2942 O O . ALA A 1 404 ? -23.230 -19.873 29.262 1.00 92.69 404 ALA A O 1
ATOM 2943 N N . ASN A 1 405 ? -21.967 -18.113 28.678 1.00 89.25 405 ASN A N 1
ATOM 2944 C CA . ASN A 1 405 ? -20.925 -18.862 27.965 1.00 89.25 405 ASN A CA 1
ATOM 2945 C C . ASN A 1 405 ? -19.670 -19.160 28.810 1.00 89.25 405 ASN A C 1
ATOM 2947 O O . ASN A 1 405 ? -18.754 -19.814 28.310 1.00 89.25 405 ASN A O 1
ATOM 2951 N N . ILE A 1 406 ? -19.621 -18.707 30.064 1.00 91.31 406 ILE A N 1
ATOM 2952 C CA . ILE A 1 406 ? -18.489 -18.900 30.976 1.00 91.31 406 ILE A CA 1
ATOM 2953 C C . ILE A 1 406 ? -18.954 -19.404 32.348 1.00 91.31 406 ILE A C 1
ATOM 2955 O O . ILE A 1 406 ? -20.129 -19.342 32.701 1.00 91.31 406 ILE A O 1
ATOM 2959 N N . GLU A 1 407 ? -18.010 -19.887 33.156 1.00 93.12 407 GLU A N 1
ATOM 2960 C CA . GLU A 1 407 ? -18.214 -20.082 34.593 1.00 93.12 407 GLU A CA 1
ATOM 2961 C C . GLU A 1 407 ? -17.687 -18.849 35.344 1.00 93.12 407 GLU A C 1
ATOM 2963 O O . GLU A 1 407 ? -16.514 -18.486 35.208 1.00 93.12 407 GLU A O 1
ATOM 2968 N N . VAL A 1 408 ? -18.544 -18.185 36.125 1.00 96.00 408 VAL A N 1
ATOM 2969 C CA . VAL A 1 408 ? -18.146 -17.010 36.915 1.00 96.00 408 VAL A CA 1
ATOM 2970 C C . VAL A 1 408 ? -17.356 -17.456 38.144 1.00 96.00 408 VAL A C 1
ATOM 2972 O O . VAL A 1 408 ? -17.833 -18.251 38.957 1.00 96.00 408 VAL A O 1
ATOM 2975 N N . GLY A 1 409 ? -16.135 -16.941 38.281 1.00 93.31 409 GLY A N 1
ATOM 2976 C CA . GLY A 1 409 ? -15.243 -17.278 39.382 1.00 93.31 409 GLY A CA 1
ATOM 2977 C C . GLY A 1 409 ? -15.662 -16.651 40.722 1.00 93.31 409 GLY A C 1
ATOM 2978 O O . GLY A 1 409 ? -16.551 -15.801 40.790 1.00 93.31 409 GLY A O 1
ATOM 2979 N N . PRO A 1 410 ? -15.013 -17.051 41.829 1.00 94.81 410 PRO A N 1
ATOM 2980 C CA . PRO A 1 410 ? -15.453 -16.728 43.188 1.00 94.81 410 PRO A CA 1
ATOM 2981 C C . PRO A 1 410 ? -15.419 -15.237 43.554 1.00 94.81 410 PRO A C 1
ATOM 2983 O O . PRO A 1 410 ? -16.097 -14.858 44.510 1.00 94.81 410 PRO A O 1
ATOM 2986 N N . ASN A 1 411 ? -14.651 -14.403 42.841 1.00 94.88 411 ASN A N 1
ATOM 2987 C CA . ASN A 1 411 ? -14.606 -12.959 43.094 1.00 94.88 411 ASN A CA 1
ATOM 2988 C C . ASN A 1 411 ? -15.664 -12.178 42.286 1.00 94.88 411 ASN A C 1
ATOM 2990 O O . ASN A 1 411 ? -15.845 -10.997 42.548 1.00 94.88 411 ASN A O 1
ATOM 2994 N N . GLY A 1 412 ? -16.405 -12.821 41.373 1.00 96.31 412 GLY A N 1
ATOM 2995 C CA . GLY A 1 412 ? -17.466 -12.184 40.579 1.00 96.31 412 GLY A CA 1
ATOM 2996 C C . GLY A 1 412 ? -16.964 -11.439 39.338 1.00 96.31 412 GLY A C 1
ATOM 2997 O O . GLY A 1 412 ? -15.813 -11.606 38.932 1.00 96.31 412 GLY A O 1
ATOM 2998 N N . ILE A 1 413 ? -17.840 -10.638 38.725 1.00 98.50 413 ILE A N 1
ATOM 2999 C CA . ILE A 1 413 ? -17.546 -9.872 37.504 1.00 98.50 413 ILE A CA 1
ATOM 3000 C C . ILE A 1 413 ? -17.245 -8.405 37.823 1.00 98.50 413 ILE A C 1
ATOM 3002 O O . ILE A 1 413 ? -17.900 -7.794 38.671 1.00 98.50 413 ILE A O 1
ATOM 3006 N N . TYR A 1 414 ? -16.268 -7.838 37.114 1.00 98.44 414 TYR A N 1
ATOM 3007 C CA . TYR A 1 414 ? -15.861 -6.439 37.233 1.00 98.44 414 TYR A CA 1
ATOM 3008 C C . TYR A 1 414 ? -15.832 -5.737 35.875 1.00 98.44 414 TYR A C 1
ATOM 3010 O O . TYR A 1 414 ? -15.537 -6.355 34.854 1.00 98.44 414 TYR A O 1
ATOM 3018 N N . LEU A 1 415 ? -16.090 -4.431 35.904 1.00 98.00 415 LEU A N 1
ATOM 3019 C CA . LEU A 1 415 ? -15.802 -3.477 34.840 1.00 98.00 415 LEU A CA 1
ATOM 3020 C C . LEU A 1 415 ? -14.525 -2.706 35.209 1.00 98.00 415 LEU A C 1
ATOM 3022 O O . LEU A 1 415 ? -14.419 -2.169 36.315 1.00 98.00 415 LEU A O 1
ATOM 3026 N N . GLY A 1 416 ? -13.579 -2.636 34.277 1.00 95.56 416 GLY A N 1
ATOM 3027 C CA . GLY A 1 416 ? -12.324 -1.900 34.426 1.00 95.56 416 GLY A CA 1
ATOM 3028 C C . GLY A 1 416 ? -11.721 -1.536 33.071 1.00 95.56 416 GLY A C 1
ATOM 3029 O O . GLY A 1 416 ? -12.426 -1.526 32.061 1.00 95.56 416 GLY A O 1
ATOM 3030 N N . GLY A 1 417 ? -10.418 -1.254 33.046 1.00 90.12 417 GLY A N 1
ATOM 3031 C CA . GLY A 1 417 ? -9.689 -0.921 31.819 1.00 90.12 417 GLY A CA 1
ATOM 3032 C C . GLY A 1 417 ? -9.961 0.500 31.319 1.00 90.12 417 GLY A C 1
ATOM 3033 O O . GLY A 1 417 ? -10.946 1.135 31.701 1.00 90.12 417 GLY A O 1
ATOM 3034 N N . GLY A 1 418 ? -9.041 1.009 30.495 1.00 90.94 418 GLY A N 1
ATOM 3035 C CA . GLY A 1 418 ? -9.096 2.341 29.883 1.00 90.94 418 GLY A CA 1
ATOM 3036 C C . GLY A 1 418 ? -9.615 3.443 30.813 1.00 90.94 418 GLY A C 1
ATOM 3037 O O . GLY A 1 418 ? -8.968 3.794 31.803 1.00 90.94 418 GLY A O 1
ATOM 3038 N N . VAL A 1 419 ? -10.795 3.984 30.500 1.00 90.94 419 VAL A N 1
ATOM 3039 C CA . VAL A 1 419 ? -11.384 5.135 31.212 1.00 90.94 419 VAL A CA 1
ATOM 3040 C C . VAL A 1 419 ? -11.926 4.812 32.606 1.00 90.94 419 VAL A C 1
ATOM 3042 O O . VAL A 1 419 ? -12.219 5.727 33.375 1.00 90.94 419 VAL A O 1
ATOM 3045 N N . PHE A 1 420 ? -12.042 3.530 32.956 1.00 91.44 420 PHE A N 1
ATOM 3046 C CA . PHE A 1 420 ? -12.594 3.076 34.233 1.00 91.44 420 PHE A CA 1
ATOM 3047 C C . PHE A 1 420 ? -11.523 2.678 35.254 1.00 91.44 420 PHE A C 1
ATOM 3049 O O . PHE A 1 420 ? -11.835 2.541 36.434 1.00 91.44 420 PHE A O 1
ATOM 3056 N N . GLY A 1 421 ? -10.256 2.573 34.850 1.00 92.31 421 GLY A N 1
ATOM 3057 C CA . GLY A 1 421 ? -9.137 2.338 35.761 1.00 92.31 421 GLY A CA 1
ATOM 3058 C C . GLY A 1 421 ? -8.735 0.868 35.875 1.00 92.31 421 GLY A C 1
ATOM 3059 O O . GLY A 1 421 ? -8.555 0.190 34.868 1.00 92.31 421 GLY A O 1
ATOM 3060 N N . ASP A 1 422 ? -8.492 0.402 37.101 1.00 95.88 422 ASP A N 1
ATOM 3061 C CA . ASP A 1 422 ? -7.853 -0.892 37.368 1.00 95.88 422 ASP A CA 1
ATOM 3062 C C . ASP A 1 422 ? -8.786 -2.117 37.208 1.00 95.88 422 ASP A C 1
ATOM 3064 O O . ASP A 1 422 ? -9.986 -1.986 36.962 1.00 95.88 422 ASP A O 1
ATOM 3068 N N . ALA A 1 423 ? -8.228 -3.327 37.330 1.00 94.38 423 ALA A N 1
ATOM 3069 C CA . ALA A 1 423 ? -8.937 -4.599 37.138 1.00 94.38 423 ALA A CA 1
ATOM 3070 C C . ALA A 1 423 ? -10.090 -4.846 38.138 1.00 94.38 423 ALA A C 1
ATOM 3072 O O . ALA A 1 423 ? -10.928 -5.716 37.910 1.00 94.38 423 ALA A O 1
ATOM 3073 N N . GLN A 1 424 ? -10.148 -4.104 39.249 1.00 96.00 424 GLN A N 1
ATOM 3074 C CA . GLN A 1 424 ? -11.196 -4.190 40.271 1.00 96.00 424 GLN A CA 1
ATOM 3075 C C . GLN A 1 424 ? -11.964 -2.867 40.434 1.00 96.00 424 GLN A C 1
ATOM 3077 O O . GLN A 1 424 ? -12.613 -2.662 41.464 1.00 96.00 424 GLN A O 1
ATOM 3082 N N . ALA A 1 425 ? -11.923 -1.985 39.428 1.00 93.00 425 ALA A N 1
ATOM 3083 C CA . ALA A 1 425 ? -12.467 -0.635 39.522 1.00 93.00 425 ALA A CA 1
ATOM 3084 C C . ALA A 1 425 ? -13.955 -0.602 39.901 1.00 93.00 425 ALA A C 1
ATOM 3086 O O . ALA A 1 425 ? -14.335 0.086 40.854 1.00 93.00 425 ALA A O 1
ATOM 3087 N N . TYR A 1 426 ? -14.793 -1.374 39.200 1.00 96.62 426 TYR A N 1
ATOM 3088 C CA . TYR A 1 426 ? -16.233 -1.414 39.447 1.00 96.62 426 TYR A CA 1
ATOM 3089 C C . TYR A 1 426 ? -16.748 -2.852 39.507 1.00 96.62 426 TYR A C 1
ATOM 3091 O O . TYR A 1 426 ? -16.847 -3.537 38.493 1.00 96.62 426 TYR A O 1
ATOM 3099 N N . ALA A 1 427 ? -17.106 -3.313 40.707 1.00 96.31 427 ALA A N 1
ATOM 3100 C CA . ALA A 1 427 ? -17.775 -4.600 40.886 1.00 96.31 427 ALA A CA 1
ATOM 3101 C C . ALA A 1 427 ? -19.201 -4.547 40.315 1.00 96.31 427 ALA A C 1
ATOM 3103 O O . ALA A 1 427 ? -19.948 -3.612 40.613 1.00 96.31 427 ALA A O 1
ATOM 3104 N N . MET A 1 428 ? -19.579 -5.559 39.538 1.00 98.06 428 MET A N 1
ATOM 3105 C CA . MET A 1 428 ? -20.929 -5.710 38.989 1.00 98.06 428 MET A CA 1
ATOM 3106 C C . MET A 1 428 ? -21.778 -6.620 39.895 1.00 98.06 428 MET A C 1
ATOM 3108 O O . MET A 1 428 ? -21.229 -7.384 40.695 1.00 98.06 428 MET A O 1
ATOM 3112 N N . SER A 1 429 ? -23.108 -6.565 39.781 1.00 95.69 429 SER A N 1
ATOM 3113 C CA . SER A 1 429 ? -24.028 -7.458 40.507 1.00 95.69 429 SER A CA 1
ATOM 3114 C C . SER A 1 429 ? -24.982 -8.209 39.577 1.00 95.69 429 SER A C 1
ATOM 3116 O O . SER A 1 429 ? -25.438 -7.669 38.579 1.00 95.69 429 SER A O 1
ATOM 3118 N N . ASP A 1 430 ? -25.296 -9.455 39.932 1.00 95.88 430 ASP A N 1
ATOM 3119 C CA . ASP A 1 430 ? -26.366 -10.279 39.346 1.00 95.88 430 ASP A CA 1
ATOM 3120 C C . ASP A 1 430 ? -27.423 -10.512 40.441 1.00 95.88 430 ASP A C 1
ATOM 3122 O O . ASP A 1 430 ? -27.464 -11.547 41.117 1.00 95.88 430 ASP A O 1
ATOM 3126 N N . ASP A 1 431 ? -28.189 -9.457 40.732 1.00 93.44 431 ASP A N 1
ATOM 3127 C CA . ASP A 1 431 ? -29.096 -9.412 41.886 1.00 93.44 431 ASP A CA 1
ATOM 3128 C C . ASP A 1 431 ? -30.384 -10.232 41.680 1.00 93.44 431 ASP A C 1
ATOM 3130 O O . ASP A 1 431 ? -31.048 -10.587 42.661 1.00 93.44 431 ASP A O 1
ATOM 3134 N N . ASP A 1 432 ? -30.757 -10.532 40.434 1.00 91.31 432 ASP A N 1
ATOM 3135 C CA . ASP A 1 432 ? -31.930 -11.337 40.079 1.00 91.31 432 ASP A CA 1
ATOM 3136 C C . ASP A 1 432 ? -31.595 -12.772 39.636 1.00 91.31 432 ASP A C 1
ATOM 3138 O O . ASP A 1 432 ? -32.515 -13.584 39.468 1.00 91.31 432 ASP A O 1
ATOM 3142 N N . ASN A 1 433 ? -30.305 -13.123 39.601 1.00 92.62 433 ASN A N 1
ATOM 3143 C CA . ASN A 1 433 ? -29.785 -14.456 39.311 1.00 92.62 433 ASN A CA 1
ATOM 3144 C C . ASN A 1 433 ? -30.174 -14.968 37.921 1.00 92.62 433 ASN A C 1
ATOM 3146 O O . ASN A 1 433 ? -30.456 -16.164 37.756 1.00 92.62 433 ASN A O 1
ATOM 3150 N N . ASP A 1 434 ? -30.209 -14.079 36.933 1.00 91.38 434 ASP A N 1
ATOM 3151 C CA . ASP A 1 434 ? -30.471 -14.434 35.541 1.00 91.38 434 ASP A CA 1
ATOM 3152 C C . ASP A 1 434 ? -29.183 -14.696 34.730 1.00 91.38 434 ASP A C 1
ATOM 3154 O O . ASP A 1 434 ? -29.256 -15.212 33.610 1.00 91.38 434 ASP A O 1
ATOM 3158 N N . GLY A 1 435 ? -28.011 -14.447 35.331 1.00 91.94 435 GLY A N 1
ATOM 3159 C CA . GLY A 1 435 ? -26.694 -14.626 34.716 1.00 91.94 435 GLY A CA 1
ATOM 3160 C C . GLY A 1 435 ? -26.178 -13.394 33.966 1.00 91.94 435 GLY A C 1
ATOM 3161 O O . GLY A 1 435 ? -25.103 -13.464 33.354 1.00 91.94 435 GLY A O 1
ATOM 3162 N N . VAL A 1 436 ? -26.903 -12.275 34.016 1.00 96.69 436 VAL A N 1
ATOM 3163 C CA . VAL A 1 436 ? -26.488 -10.967 33.512 1.00 96.69 436 VAL A CA 1
ATOM 3164 C C . VAL A 1 436 ? -26.008 -10.112 34.680 1.00 96.69 436 VAL A C 1
ATOM 3166 O O . VAL A 1 436 ? -26.738 -9.809 35.615 1.00 96.69 436 VAL A O 1
ATOM 3169 N N . TRP A 1 437 ? -24.745 -9.706 34.621 1.00 98.25 437 TRP A N 1
ATOM 3170 C CA . TRP A 1 437 ? -24.141 -8.848 35.632 1.00 98.25 437 TRP A CA 1
ATOM 3171 C C . TRP A 1 437 ? -24.279 -7.389 35.211 1.00 98.25 437 TRP A C 1
ATOM 3173 O O . TRP A 1 437 ? -23.971 -7.049 34.068 1.00 98.25 437 TRP A O 1
ATOM 3183 N N . THR A 1 438 ? -24.699 -6.524 36.134 1.00 97.62 438 THR A N 1
ATOM 3184 C CA . THR A 1 438 ? -25.015 -5.118 35.864 1.00 97.62 438 THR A CA 1
ATOM 3185 C C . THR A 1 438 ? -24.216 -4.156 36.746 1.00 97.62 438 THR A C 1
ATOM 3187 O O . THR A 1 438 ? -23.978 -4.412 37.927 1.00 97.62 438 THR A O 1
ATOM 3190 N N . VAL A 1 439 ? -23.823 -3.011 36.181 1.00 97.69 439 VAL A N 1
ATOM 3191 C CA . VAL A 1 439 ? -23.370 -1.825 36.929 1.00 97.69 439 VAL A CA 1
ATOM 3192 C C . VAL A 1 439 ? -23.866 -0.548 36.249 1.00 97.69 439 VAL A C 1
ATOM 3194 O O . VAL A 1 439 ? -23.872 -0.467 35.024 1.00 97.69 439 VAL A O 1
ATOM 3197 N N . THR A 1 440 ? -24.259 0.456 37.037 1.00 95.94 440 THR A N 1
ATOM 3198 C CA . THR A 1 440 ? -24.655 1.788 36.547 1.00 95.94 440 THR A CA 1
ATOM 3199 C C . THR A 1 440 ? -23.747 2.855 37.148 1.00 95.94 440 THR A C 1
ATOM 3201 O O . THR A 1 440 ? -23.554 2.892 38.365 1.00 95.94 440 THR A O 1
ATOM 3204 N N . LEU A 1 441 ? -23.209 3.727 36.297 1.00 91.88 441 LEU A N 1
ATOM 3205 C CA . LEU A 1 441 ? -22.296 4.813 36.646 1.00 91.88 441 LEU A CA 1
ATOM 3206 C C . LEU A 1 441 ? -22.888 6.163 36.222 1.00 91.88 441 LEU A C 1
ATOM 3208 O O . LEU A 1 441 ? -23.514 6.258 35.173 1.00 91.88 441 LEU A O 1
ATOM 3212 N N . GLU A 1 442 ? -22.651 7.210 37.010 1.00 89.19 442 GLU A N 1
ATOM 3213 C CA . GLU A 1 442 ? -22.940 8.596 36.618 1.00 89.19 442 GLU A CA 1
ATOM 3214 C C . GLU A 1 442 ? -21.682 9.194 35.992 1.00 89.19 442 GLU A C 1
ATOM 3216 O O . GLU A 1 442 ? -20.650 9.301 36.665 1.00 89.19 442 GLU A O 1
ATOM 3221 N N . VAL A 1 443 ? -21.753 9.561 34.714 1.00 84.06 443 VAL A N 1
ATOM 3222 C CA . VAL A 1 443 ? -20.596 10.022 33.936 1.00 84.06 443 VAL A CA 1
ATOM 3223 C C . VAL A 1 443 ? -20.848 11.399 33.329 1.00 84.06 443 VAL A C 1
ATOM 3225 O O . VAL A 1 443 ? -21.991 11.826 33.165 1.00 84.06 443 VAL A O 1
ATOM 3228 N N . ALA A 1 444 ? -19.769 12.124 33.026 1.00 81.31 444 ALA A N 1
ATOM 3229 C CA . ALA A 1 444 ? -19.867 13.379 32.289 1.00 81.31 444 ALA A CA 1
ATOM 3230 C C . ALA A 1 444 ? -20.279 13.099 30.825 1.00 81.31 444 ALA A C 1
ATOM 3232 O O . ALA A 1 444 ? -19.767 12.136 30.243 1.00 81.31 444 ALA A O 1
ATOM 3233 N N . PRO A 1 445 ? -21.157 13.920 30.220 1.00 80.88 445 PRO A N 1
ATOM 3234 C CA . PRO A 1 445 ? -21.511 13.814 28.816 1.00 80.88 445 PRO A CA 1
ATOM 3235 C C . PRO A 1 445 ? -20.252 13.890 27.951 1.00 80.88 445 PRO A C 1
ATOM 3237 O O . PRO A 1 445 ? -19.388 14.732 28.180 1.00 80.88 445 PRO A O 1
ATOM 3240 N N . GLY A 1 446 ? -20.138 12.986 26.984 1.00 79.69 446 GLY A N 1
ATOM 3241 C CA . GLY A 1 446 ? -18.971 12.855 26.114 1.00 79.69 446 GLY A CA 1
ATOM 3242 C C . GLY A 1 446 ? -17.922 11.842 26.582 1.00 79.69 446 GLY A C 1
ATOM 3243 O O . GLY A 1 446 ? -16.961 11.618 25.844 1.00 79.69 446 GLY A O 1
ATOM 3244 N N . LEU A 1 447 ? -18.091 11.182 27.742 1.00 84.38 447 LEU A N 1
ATOM 3245 C CA . LEU A 1 447 ? -17.190 10.095 28.150 1.00 84.38 447 LEU A CA 1
ATOM 3246 C C . LEU A 1 447 ? -17.127 9.025 27.046 1.00 84.38 447 LEU A C 1
ATOM 3248 O O . LEU A 1 447 ? -18.148 8.451 26.674 1.00 84.38 447 LEU A O 1
ATOM 3252 N N . SER A 1 448 ? -15.924 8.771 26.543 1.00 90.00 448 SER A N 1
ATOM 3253 C CA . SER A 1 448 ? -15.591 7.776 25.518 1.00 90.00 448 SER A CA 1
ATOM 3254 C C . SER A 1 448 ? -14.187 7.232 25.774 1.00 90.00 448 SER A C 1
ATOM 3256 O O . SER A 1 448 ? -13.411 7.857 26.496 1.00 90.00 448 SER A O 1
ATOM 3258 N N . GLY A 1 449 ? -13.863 6.069 25.213 1.00 91.50 449 GLY A N 1
ATOM 3259 C CA . GLY A 1 449 ? -12.551 5.427 25.353 1.00 91.50 449 GLY A CA 1
ATOM 3260 C C . GLY A 1 449 ? -12.672 3.909 25.411 1.00 91.50 449 GLY A C 1
ATOM 3261 O O . GLY A 1 449 ? -13.646 3.361 24.909 1.00 91.50 449 GLY A O 1
ATOM 3262 N N . ASN A 1 450 ? -11.717 3.216 26.030 1.00 96.19 450 ASN A N 1
ATOM 3263 C CA . ASN A 1 450 ? -11.743 1.752 26.124 1.00 96.19 450 ASN A CA 1
ATOM 3264 C C . ASN A 1 450 ? -12.196 1.255 27.506 1.00 96.19 450 ASN A C 1
ATOM 3266 O O . ASN A 1 450 ? -12.036 1.950 28.515 1.00 96.19 450 ASN A O 1
ATOM 3270 N N . TYR A 1 451 ? -12.753 0.046 27.546 1.00 96.75 451 TYR A N 1
ATOM 3271 C CA . TYR A 1 451 ? -13.156 -0.656 28.765 1.00 96.75 451 TYR A CA 1
ATOM 3272 C C . TYR A 1 451 ? -13.104 -2.174 28.580 1.00 96.75 451 TYR A C 1
ATOM 3274 O O . TYR A 1 451 ? -13.090 -2.674 27.460 1.00 96.75 451 TYR A O 1
ATOM 3282 N N . ILE A 1 452 ? -13.108 -2.934 29.672 1.00 97.88 452 ILE A N 1
ATOM 3283 C CA . ILE A 1 452 ? -13.067 -4.397 29.614 1.00 97.88 452 ILE A CA 1
ATOM 3284 C C . ILE A 1 452 ? -13.838 -5.025 30.774 1.00 97.88 452 ILE A C 1
ATOM 3286 O O . ILE A 1 452 ? -13.890 -4.462 31.874 1.00 97.88 452 ILE A O 1
ATOM 3290 N N . PHE A 1 453 ? -14.427 -6.202 30.541 1.00 98.31 453 PHE A N 1
ATOM 3291 C CA . PHE A 1 453 ? -14.975 -7.031 31.613 1.00 98.31 453 PHE A CA 1
ATOM 3292 C C . PHE A 1 453 ? -13.945 -8.043 32.112 1.00 98.31 453 PHE A C 1
ATOM 3294 O O . PHE A 1 453 ? -13.179 -8.624 31.340 1.00 98.31 453 PHE A O 1
ATOM 3301 N N . LEU A 1 454 ? -13.949 -8.286 33.420 1.00 98.19 454 LEU A N 1
ATOM 3302 C CA . LEU A 1 454 ? -13.045 -9.225 34.072 1.00 98.19 454 LEU A CA 1
ATOM 3303 C C . LEU A 1 454 ? -13.823 -10.265 34.873 1.00 98.19 454 LEU A C 1
ATOM 3305 O O . LEU A 1 454 ? -14.753 -9.926 35.606 1.00 98.19 454 LEU A O 1
ATOM 3309 N N . ASN A 1 455 ? -13.410 -11.528 34.765 1.00 97.88 455 ASN A N 1
ATOM 3310 C CA . ASN A 1 455 ? -13.975 -12.641 35.515 1.00 97.88 455 ASN A CA 1
ATOM 3311 C C . ASN A 1 455 ? -13.051 -13.037 36.670 1.00 97.88 455 ASN A C 1
ATOM 3313 O O . ASN A 1 455 ? -12.020 -13.681 36.489 1.00 97.88 455 ASN A O 1
ATOM 3317 N N . SER A 1 456 ? -13.475 -12.697 37.881 1.00 97.38 456 SER A N 1
ATOM 3318 C CA . SER A 1 456 ? -12.841 -13.058 39.144 1.00 97.38 456 SER A CA 1
ATOM 3319 C C . SER A 1 456 ? -11.387 -12.569 39.356 1.00 97.38 456 SER A C 1
ATOM 3321 O O . SER A 1 456 ? -10.574 -13.345 39.873 1.00 97.38 456 SER A O 1
ATOM 3323 N N . PRO A 1 457 ? -11.050 -11.294 39.064 1.00 97.31 457 PRO A N 1
ATOM 3324 C CA . PRO A 1 457 ? -9.717 -10.740 39.326 1.00 97.31 457 PRO A CA 1
ATOM 3325 C C . PRO A 1 457 ? -9.348 -10.819 40.816 1.00 97.31 457 PRO A C 1
ATOM 3327 O O . PRO A 1 457 ? -10.180 -10.563 41.693 1.00 97.31 457 PRO A O 1
ATOM 3330 N N . ASN A 1 458 ? -8.100 -11.184 41.119 1.00 93.88 458 ASN A N 1
ATOM 3331 C CA . ASN A 1 458 ? -7.600 -11.332 42.492 1.00 93.88 458 ASN A CA 1
ATOM 3332 C C . ASN A 1 458 ? -7.178 -10.002 43.134 1.00 93.88 458 ASN A C 1
ATOM 3334 O O . ASN A 1 458 ? -7.299 -9.841 44.351 1.00 93.88 458 ASN A O 1
ATOM 3338 N N . ASP A 1 459 ? -6.695 -9.059 42.326 1.00 94.56 459 ASP A N 1
ATOM 3339 C CA . ASP A 1 459 ? -6.324 -7.700 42.715 1.00 94.56 459 ASP A CA 1
ATOM 3340 C C . ASP A 1 459 ? -6.447 -6.740 41.513 1.00 94.56 459 ASP A C 1
ATOM 3342 O O . ASP A 1 459 ? -6.741 -7.168 40.397 1.00 94.56 459 ASP A O 1
ATOM 3346 N N . GLY A 1 460 ? -6.239 -5.436 41.727 1.00 90.88 460 GLY A N 1
ATOM 3347 C CA . GLY A 1 460 ? -6.355 -4.413 40.676 1.00 90.88 460 GLY A CA 1
ATOM 3348 C C . GLY A 1 460 ? -5.332 -4.524 39.531 1.00 90.88 460 GLY A C 1
ATOM 3349 O O . GLY A 1 460 ? -5.478 -3.839 38.523 1.00 90.88 460 GLY A O 1
ATOM 3350 N N . GLY A 1 461 ? -4.302 -5.368 39.649 1.00 92.38 461 GLY A N 1
ATOM 3351 C CA . GLY A 1 461 ? -3.332 -5.636 38.584 1.00 92.38 461 GLY A CA 1
ATOM 3352 C C . GLY A 1 461 ? -3.568 -6.950 37.835 1.00 92.38 461 GLY A C 1
ATOM 3353 O O . GLY A 1 461 ? -2.774 -7.281 36.952 1.00 92.38 461 GLY A O 1
ATOM 3354 N N . ASP A 1 462 ? -4.611 -7.709 38.181 1.00 94.25 462 ASP A N 1
ATOM 3355 C CA . ASP A 1 462 ? -4.877 -9.044 37.639 1.00 94.25 462 ASP A CA 1
ATOM 3356 C C . ASP A 1 462 ? -5.535 -8.999 36.250 1.00 94.25 462 ASP A C 1
ATOM 3358 O O . ASP A 1 462 ? -6.679 -9.404 36.044 1.00 94.25 462 ASP A O 1
ATOM 3362 N N . TRP A 1 463 ? -4.787 -8.507 35.264 1.00 93.12 463 TRP A N 1
ATOM 3363 C CA . TRP A 1 463 ? -5.229 -8.437 33.870 1.00 93.12 463 TRP A CA 1
ATOM 3364 C C . TRP A 1 463 ? -5.330 -9.805 33.192 1.00 93.12 463 TRP A C 1
ATOM 3366 O O . TRP A 1 463 ? -5.858 -9.889 32.093 1.00 93.12 463 TRP A O 1
ATOM 3376 N N . GLY A 1 464 ? -4.876 -10.888 33.833 1.00 91.62 464 GLY A N 1
ATOM 3377 C CA . GLY A 1 464 ? -5.121 -12.250 33.352 1.00 91.62 464 GLY A CA 1
ATOM 3378 C C . GLY A 1 464 ? -6.590 -12.675 33.464 1.00 91.62 464 GLY A C 1
ATOM 3379 O O . GLY A 1 464 ? -6.982 -13.658 32.842 1.00 91.62 464 GLY A O 1
ATOM 3380 N N . ALA A 1 465 ? -7.398 -11.937 34.232 1.00 94.69 465 ALA A N 1
ATOM 3381 C CA . ALA A 1 465 ? -8.826 -12.183 34.415 1.00 94.69 465 ALA A CA 1
ATOM 3382 C C . ALA A 1 465 ? -9.718 -11.532 33.342 1.00 94.69 465 ALA A C 1
ATOM 3384 O O . ALA A 1 465 ? -10.936 -11.731 33.369 1.00 94.69 465 ALA A O 1
ATOM 3385 N N . LYS A 1 466 ? -9.152 -10.726 32.434 1.00 95.25 466 LYS A N 1
ATOM 3386 C CA . LYS A 1 466 ? -9.928 -10.058 31.384 1.00 95.25 466 LYS A CA 1
ATOM 3387 C C . LYS A 1 466 ? -10.547 -11.062 30.414 1.00 95.25 466 LYS A C 1
ATOM 3389 O O . LYS A 1 466 ? -10.010 -12.145 30.183 1.00 95.25 466 LYS A O 1
ATOM 3394 N N . GLU A 1 467 ? -11.671 -10.686 29.821 1.00 94.94 467 GLU A N 1
ATOM 3395 C CA . GLU A 1 467 ? -12.196 -11.395 28.657 1.00 94.94 467 GLU A CA 1
ATOM 3396 C C . GLU A 1 467 ? -11.222 -11.339 27.465 1.00 94.94 467 GLU A C 1
ATOM 3398 O O . GLU A 1 467 ? -10.413 -10.418 27.340 1.00 94.94 467 GLU A O 1
ATOM 3403 N N . ASN A 1 468 ? -11.304 -12.332 26.578 1.00 92.44 468 ASN A N 1
ATOM 3404 C CA . ASN A 1 468 ? -10.502 -12.380 25.359 1.00 92.44 468 ASN A CA 1
ATOM 3405 C C . ASN A 1 468 ? -11.354 -11.949 24.162 1.00 92.44 468 ASN A C 1
ATOM 3407 O O . ASN A 1 468 ? -12.319 -12.635 23.827 1.00 92.44 468 ASN A O 1
ATOM 3411 N N . LEU A 1 469 ? -10.985 -10.831 23.535 1.00 93.56 469 LEU A N 1
ATOM 3412 C CA . LEU A 1 469 ? -11.667 -10.280 22.363 1.00 93.56 469 LEU A CA 1
ATOM 3413 C C . LEU A 1 469 ? -10.747 -10.170 21.139 1.00 93.56 469 LEU A C 1
ATOM 3415 O O . LEU A 1 469 ? -11.142 -9.575 20.141 1.00 93.56 469 LEU A O 1
ATOM 3419 N N . ALA A 1 470 ? -9.539 -10.737 21.195 1.00 89.88 470 ALA A N 1
ATOM 3420 C CA . ALA A 1 470 ? -8.554 -10.594 20.129 1.00 89.88 470 ALA A CA 1
ATOM 3421 C C . ALA A 1 470 ? -9.124 -11.027 18.767 1.00 89.88 470 ALA A C 1
ATOM 3423 O O . ALA A 1 470 ? -9.617 -12.146 18.606 1.00 89.88 470 ALA A O 1
ATOM 3424 N N . GLY A 1 471 ? -9.060 -10.118 17.790 1.00 84.19 471 GLY A N 1
ATOM 3425 C CA . GLY A 1 471 ? -9.572 -10.332 16.433 1.00 84.19 471 GLY A CA 1
ATOM 3426 C C . GLY A 1 471 ? -11.093 -10.203 16.263 1.00 84.19 471 GLY A C 1
ATOM 3427 O O . GLY A 1 471 ? -11.592 -10.465 15.169 1.00 84.19 471 GLY A O 1
ATOM 3428 N N . LEU A 1 472 ? -11.839 -9.809 17.300 1.00 88.69 472 LEU A N 1
ATOM 3429 C CA . LEU A 1 472 ? -13.276 -9.541 17.202 1.00 88.69 472 LEU A CA 1
ATOM 3430 C C . LEU A 1 472 ? -13.563 -8.061 16.889 1.00 88.69 472 LEU A C 1
ATOM 3432 O O . LEU A 1 472 ? -12.796 -7.178 17.250 1.00 88.69 472 LEU A O 1
ATOM 3436 N N . GLU A 1 473 ? -14.710 -7.777 16.264 1.00 90.88 473 GLU A N 1
ATOM 3437 C CA . GLU A 1 473 ? -15.068 -6.433 15.760 1.00 90.88 473 GLU A CA 1
ATOM 3438 C C . GLU A 1 473 ? -15.226 -5.347 16.838 1.00 90.88 473 GLU A C 1
ATOM 3440 O O . GLU A 1 473 ? -15.093 -4.163 16.548 1.00 90.88 473 GLU A O 1
ATOM 3445 N N . CYS A 1 474 ? -15.541 -5.737 18.074 1.00 90.31 474 CYS A N 1
ATOM 3446 C CA . CYS A 1 474 ? -15.709 -4.815 19.196 1.00 90.31 474 CYS A CA 1
ATOM 3447 C C . CYS A 1 474 ? -14.423 -4.594 19.994 1.00 90.31 474 CYS A C 1
ATOM 3449 O O . CYS A 1 474 ? -14.456 -3.855 20.978 1.00 90.31 474 CYS A O 1
ATOM 3451 N N . ALA A 1 475 ? -13.336 -5.265 19.612 1.00 93.38 475 ALA A N 1
ATOM 3452 C CA . ALA A 1 475 ? -12.033 -5.115 20.227 1.00 93.38 475 ALA A CA 1
ATOM 3453 C C . ALA A 1 475 ? -11.236 -4.027 19.517 1.00 93.38 475 ALA A C 1
ATOM 3455 O O . ALA A 1 475 ? -11.298 -3.894 18.296 1.00 93.38 475 ALA A O 1
ATOM 3456 N N . ASP A 1 476 ? -10.446 -3.290 20.284 1.00 92.81 476 ASP A N 1
ATOM 3457 C CA . ASP A 1 476 ? -9.454 -2.362 19.767 1.00 92.81 476 ASP A CA 1
ATOM 3458 C C . ASP A 1 476 ? -8.060 -3.014 19.795 1.00 92.81 476 ASP A C 1
ATOM 3460 O O . ASP A 1 476 ? -7.444 -3.094 20.867 1.00 92.81 476 ASP A O 1
ATOM 3464 N N . PRO A 1 477 ? -7.512 -3.450 18.642 1.00 89.00 477 PRO A N 1
ATOM 3465 C CA . PRO A 1 477 ? -6.216 -4.127 18.593 1.00 89.00 477 PRO A CA 1
ATOM 3466 C C . PRO A 1 477 ? -5.047 -3.251 19.058 1.00 89.00 477 PRO A C 1
ATOM 3468 O O . PRO A 1 477 ? -3.975 -3.759 19.388 1.00 89.00 477 PRO A O 1
ATOM 3471 N N . THR A 1 478 ? -5.227 -1.926 19.080 1.00 90.94 478 THR A N 1
ATOM 3472 C CA . THR A 1 478 ? -4.204 -0.974 19.533 1.00 90.94 478 THR A CA 1
ATOM 3473 C C . THR A 1 478 ? -4.244 -0.740 21.042 1.00 90.94 478 THR A C 1
ATOM 3475 O O . THR A 1 478 ? -3.253 -0.293 21.620 1.00 90.94 478 THR A O 1
ATOM 3478 N N . ASN A 1 479 ? -5.343 -1.125 21.695 1.00 89.81 479 ASN A N 1
ATOM 3479 C CA . ASN A 1 479 ? -5.574 -0.968 23.128 1.00 89.81 479 ASN A CA 1
ATOM 3480 C C . ASN A 1 479 ? -5.837 -2.321 23.795 1.00 89.81 479 ASN A C 1
ATOM 3482 O O . ASN A 1 479 ? -6.830 -2.518 24.490 1.00 89.81 479 ASN A O 1
ATOM 3486 N N . PHE A 1 480 ? -4.904 -3.256 23.595 1.00 93.38 480 PHE A N 1
ATOM 3487 C CA . PHE A 1 480 ? -4.903 -4.584 24.218 1.00 93.38 480 PHE A CA 1
ATOM 3488 C C . PHE A 1 480 ? -6.142 -5.437 23.905 1.00 93.38 480 PHE A C 1
ATOM 3490 O O . PHE A 1 480 ? -6.457 -6.327 24.691 1.00 93.38 480 PHE A O 1
ATOM 3497 N N . ASP A 1 481 ? -6.840 -5.189 22.796 1.00 93.94 481 ASP A N 1
ATOM 3498 C CA . ASP A 1 481 ? -8.117 -5.828 22.459 1.00 93.94 481 ASP A CA 1
ATOM 3499 C C . ASP A 1 481 ? -9.238 -5.499 23.467 1.00 93.94 481 ASP A C 1
ATOM 3501 O O . ASP A 1 481 ? -10.124 -6.317 23.717 1.00 93.94 481 ASP A O 1
ATOM 3505 N N . ASP A 1 482 ? -9.194 -4.313 24.088 1.00 96.06 482 ASP A N 1
ATOM 3506 C CA . ASP A 1 482 ? -10.263 -3.830 24.966 1.00 96.06 482 ASP A CA 1
ATOM 3507 C C . ASP A 1 482 ? -11.480 -3.334 24.164 1.00 96.06 482 ASP A C 1
ATOM 3509 O O . ASP A 1 482 ? -11.367 -2.938 23.002 1.00 96.06 482 ASP A O 1
ATOM 3513 N N . ARG A 1 483 ? -12.666 -3.331 24.786 1.00 95.62 483 ARG A N 1
ATOM 3514 C CA . ARG A 1 483 ? -13.906 -2.843 24.162 1.00 95.62 483 ARG A CA 1
ATOM 3515 C C . ARG A 1 483 ? -13.877 -1.335 23.979 1.00 95.62 483 ARG A C 1
ATOM 3517 O O . ARG A 1 483 ? -13.317 -0.624 24.807 1.00 95.62 483 ARG A O 1
ATOM 3524 N N . ILE A 1 484 ? -14.565 -0.847 22.951 1.00 92.62 484 ILE A N 1
ATOM 3525 C CA . ILE A 1 484 ? -14.683 0.584 22.643 1.00 92.62 484 ILE A CA 1
ATOM 3526 C C . ILE A 1 484 ? -16.011 1.137 23.183 1.00 92.62 484 ILE A C 1
ATOM 3528 O O . ILE A 1 484 ? -17.087 0.610 22.900 1.00 92.62 484 ILE A O 1
ATOM 3532 N N . LEU A 1 485 ? -15.937 2.226 23.946 1.00 93.88 485 LEU A N 1
ATOM 3533 C CA . LEU A 1 485 ? -17.059 3.026 24.427 1.00 93.88 485 LEU A CA 1
ATOM 3534 C C . LEU A 1 485 ? -17.194 4.284 23.563 1.00 93.88 485 LEU A C 1
ATOM 3536 O O . LEU A 1 485 ? -16.357 5.188 23.630 1.00 93.88 485 LEU A O 1
ATOM 3540 N N . ALA A 1 486 ? -18.275 4.354 22.787 1.00 88.44 486 ALA A N 1
ATOM 3541 C CA . ALA A 1 486 ? -18.658 5.566 22.066 1.00 88.44 486 ALA A CA 1
ATOM 3542 C C . ALA A 1 486 ? -19.023 6.710 23.042 1.00 88.44 486 ALA A C 1
ATOM 3544 O O . ALA A 1 486 ? -19.443 6.421 24.166 1.00 88.44 486 ALA A O 1
ATOM 3545 N N . PRO A 1 487 ? -18.909 7.991 22.631 1.00 87.06 487 PRO A N 1
ATOM 3546 C CA . PRO A 1 487 ? -19.253 9.134 23.477 1.00 87.06 487 PRO A CA 1
ATOM 3547 C C . PRO A 1 487 ? -20.664 9.040 24.057 1.00 87.06 487 PRO A C 1
ATOM 3549 O O . PRO A 1 487 ? -21.657 9.016 23.330 1.00 87.06 487 PRO A O 1
ATOM 3552 N N . VAL A 1 488 ? -20.749 9.016 25.385 1.00 85.38 488 VAL A N 1
ATOM 3553 C CA . VAL A 1 488 ? -22.017 8.914 26.113 1.00 85.38 488 VAL A CA 1
ATOM 3554 C C . VAL A 1 488 ? -22.577 10.314 26.338 1.00 85.38 488 VAL A C 1
ATOM 3556 O O . VAL A 1 488 ? -22.094 11.032 27.205 1.00 85.38 488 VAL A O 1
ATOM 3559 N N . THR A 1 489 ? -23.569 10.734 25.556 1.00 85.88 489 THR A N 1
ATOM 3560 C CA . THR A 1 489 ? -24.166 12.088 25.631 1.00 85.88 489 THR A CA 1
ATOM 3561 C C . THR A 1 489 ? -25.555 12.120 26.274 1.00 85.88 489 THR A C 1
ATOM 3563 O O . THR A 1 489 ? -26.049 13.192 26.617 1.00 85.88 489 THR A O 1
ATOM 3566 N N . GLU A 1 490 ? -26.167 10.954 26.475 1.00 88.31 490 GLU A N 1
ATOM 3567 C CA . GLU A 1 490 ? -27.452 10.746 27.146 1.00 88.31 490 GLU A CA 1
ATOM 3568 C C . GLU A 1 490 ? -27.440 9.428 27.941 1.00 88.31 490 GLU A C 1
ATOM 3570 O O . GLU A 1 490 ? -26.483 8.653 27.855 1.00 88.31 490 GLU A O 1
ATOM 3575 N N . ASP A 1 491 ? -28.497 9.170 28.720 1.00 94.12 491 ASP A N 1
ATOM 3576 C CA . ASP A 1 491 ? -28.655 7.916 29.465 1.00 94.12 491 ASP A CA 1
ATOM 3577 C C . ASP A 1 491 ? -28.512 6.706 28.527 1.00 94.12 491 ASP A C 1
ATOM 3579 O O . ASP A 1 491 ? -29.323 6.501 27.622 1.00 94.12 491 ASP A O 1
ATOM 3583 N N . THR A 1 492 ? -27.484 5.889 28.750 1.00 94.81 492 THR A N 1
ATOM 3584 C CA . THR A 1 492 ? -27.070 4.823 27.833 1.00 94.81 492 THR A CA 1
ATOM 3585 C C . THR A 1 492 ? -27.028 3.477 28.545 1.00 94.81 492 THR A C 1
ATOM 3587 O O . THR A 1 492 ? -26.539 3.354 29.668 1.00 94.81 492 THR A O 1
ATOM 3590 N N . VAL A 1 493 ? -27.517 2.434 27.870 1.00 96.62 493 VAL A N 1
ATOM 3591 C CA . VAL A 1 493 ? -27.438 1.045 28.336 1.00 96.62 493 VAL A CA 1
ATOM 3592 C C . VAL A 1 493 ? -26.696 0.220 27.294 1.00 96.62 493 VAL A C 1
ATOM 3594 O O . VAL A 1 493 ? -27.160 0.084 26.164 1.00 96.62 493 VAL A O 1
ATOM 3597 N N . LEU A 1 494 ? -25.569 -0.362 27.686 1.00 96.06 494 LEU A N 1
ATOM 3598 C CA . LEU A 1 494 ? -24.769 -1.261 26.865 1.00 96.06 494 LEU A CA 1
ATOM 3599 C C . LEU A 1 494 ? -24.959 -2.685 27.365 1.00 96.06 494 LEU A C 1
ATOM 3601 O O . LEU A 1 494 ? -24.761 -2.961 28.545 1.00 96.06 494 LEU A O 1
ATOM 3605 N N . SER A 1 495 ? -25.363 -3.589 26.476 1.00 96.25 495 SER A N 1
ATOM 3606 C CA . SER A 1 495 ? -25.584 -4.997 26.810 1.00 96.25 495 SER A CA 1
ATOM 3607 C C . SER A 1 495 ? -24.758 -5.888 25.896 1.00 96.25 495 SER A C 1
ATOM 3609 O O . SER A 1 495 ? -24.835 -5.762 24.680 1.00 96.25 495 SER A O 1
ATOM 3611 N N . THR A 1 496 ? -23.980 -6.803 26.467 1.00 96.00 496 THR A N 1
ATOM 3612 C CA . THR A 1 496 ? -23.134 -7.736 25.707 1.00 96.00 496 THR A CA 1
ATOM 3613 C C . THR A 1 496 ? -23.037 -9.095 26.391 1.00 96.00 496 THR A C 1
ATOM 3615 O O . THR A 1 496 ? -23.445 -9.244 27.537 1.00 96.00 496 THR A O 1
ATOM 3618 N N . CYS A 1 497 ? -22.490 -10.093 25.708 1.00 95.75 497 CYS A N 1
ATOM 3619 C CA . CYS A 1 497 ? -22.015 -11.337 26.290 1.00 95.75 497 CYS A CA 1
ATOM 3620 C C . CYS A 1 497 ? -20.501 -11.270 26.549 1.00 95.75 497 CYS A C 1
ATOM 3622 O O . CYS A 1 497 ? -19.764 -10.627 25.796 1.00 95.75 497 CYS A O 1
ATOM 3624 N N . PHE A 1 498 ? -20.040 -11.927 27.613 1.00 96.06 498 PHE A N 1
ATOM 3625 C CA . PHE A 1 498 ? -18.628 -11.998 27.987 1.00 96.06 498 PHE A CA 1
ATOM 3626 C C . PHE A 1 498 ? -17.802 -12.685 26.884 1.00 96.06 498 PHE A C 1
ATOM 3628 O O . PHE A 1 498 ? -18.158 -13.765 26.419 1.00 96.06 498 PHE A O 1
ATOM 3635 N N . GLY A 1 499 ? -16.703 -12.076 26.440 1.00 93.44 499 GLY A N 1
ATOM 3636 C CA . GLY A 1 499 ? -15.845 -12.597 25.367 1.00 93.44 499 GLY A CA 1
ATOM 3637 C C . GLY A 1 499 ? -16.473 -12.580 23.966 1.00 93.44 499 GLY A C 1
ATOM 3638 O O . GLY A 1 499 ? -15.985 -13.264 23.072 1.00 93.44 499 GLY A O 1
ATOM 3639 N N . GLN A 1 500 ? -17.581 -11.858 23.766 1.00 92.81 500 GLN A N 1
ATOM 3640 C CA . GLN A 1 500 ? -18.264 -11.728 22.473 1.00 92.81 500 GLN A CA 1
ATOM 3641 C C . GLN A 1 500 ? -18.704 -10.279 22.218 1.00 92.81 500 GLN A C 1
ATOM 3643 O O . GLN A 1 500 ? -18.810 -9.476 23.144 1.00 92.81 500 GLN A O 1
ATOM 3648 N N . CYS A 1 501 ? -19.003 -9.952 20.959 1.00 92.62 501 CYS A N 1
ATOM 3649 C CA . CYS A 1 501 ? -19.342 -8.594 20.512 1.00 92.62 501 CYS A CA 1
ATOM 3650 C C . CYS A 1 501 ? -20.842 -8.336 20.312 1.00 92.62 501 CYS A C 1
ATOM 3652 O O . CYS A 1 501 ? -21.226 -7.383 19.642 1.00 92.62 501 CYS A O 1
ATOM 3654 N N . SER A 1 502 ? -21.709 -9.168 20.894 1.00 91.50 502 SER A N 1
ATOM 3655 C CA . SER A 1 502 ? -23.158 -8.937 20.865 1.00 91.50 502 SER A CA 1
ATOM 3656 C C . SER A 1 502 ? -23.499 -7.565 21.459 1.00 91.50 502 SER A C 1
ATOM 3658 O O . SER A 1 502 ? -22.992 -7.228 22.525 1.00 91.50 502 SER A O 1
ATOM 3660 N N . THR A 1 503 ? -24.407 -6.818 20.843 1.00 90.56 503 THR A N 1
ATOM 3661 C CA . THR A 1 503 ? -24.875 -5.514 21.356 1.00 90.56 503 THR A CA 1
ATOM 3662 C C . THR A 1 503 ? -26.247 -5.584 22.030 1.00 90.56 503 THR A C 1
ATOM 3664 O O . THR A 1 503 ? -26.718 -4.607 22.610 1.00 90.56 503 THR A O 1
ATOM 3667 N N . ASP A 1 504 ? -26.897 -6.747 21.974 1.00 90.50 504 ASP A N 1
ATOM 3668 C CA . ASP A 1 504 ? -28.210 -7.017 22.563 1.00 90.50 504 ASP A CA 1
ATOM 3669 C C . ASP A 1 504 ? -28.135 -7.871 23.842 1.00 90.50 504 ASP A C 1
ATOM 3671 O O . ASP A 1 504 ? -29.167 -8.261 24.390 1.00 90.50 504 ASP A O 1
ATOM 3675 N N . GLY A 1 505 ? -26.923 -8.175 24.322 1.00 88.94 505 GLY A N 1
ATOM 3676 C CA . GLY A 1 505 ? -26.695 -9.037 25.484 1.00 88.94 505 GLY A CA 1
ATOM 3677 C C . GLY A 1 505 ? -26.902 -10.536 25.236 1.00 88.94 505 GLY A C 1
ATOM 3678 O O . GLY A 1 505 ? -26.886 -11.315 26.193 1.00 88.94 505 GLY A O 1
ATOM 3679 N N . SER A 1 506 ? -27.110 -10.974 23.990 1.00 90.50 506 SER A N 1
ATOM 3680 C CA . SER A 1 506 ?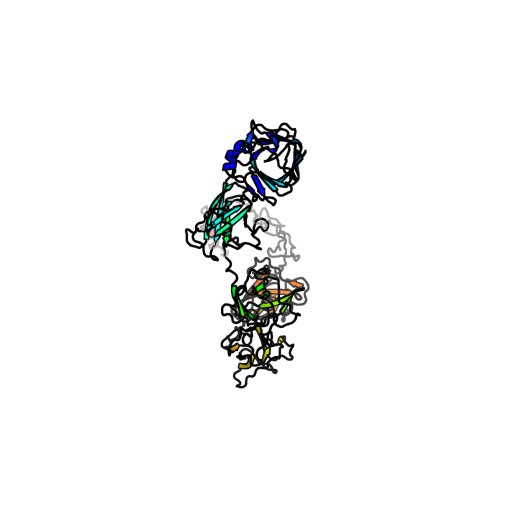 -27.234 -12.398 23.670 1.00 90.50 506 SER A CA 1
ATOM 3681 C C . SER A 1 506 ? -25.868 -13.093 23.614 1.00 90.50 506 SER A C 1
ATOM 3683 O O . SER A 1 506 ? -24.917 -12.592 23.026 1.00 90.50 506 SER A O 1
ATOM 3685 N N . CYS A 1 507 ? -25.760 -14.280 24.218 1.00 89.56 507 CYS A N 1
ATOM 3686 C CA . CYS A 1 507 ? -24.576 -15.127 24.074 1.00 89.56 507 CYS A CA 1
ATOM 3687 C C . CYS A 1 507 ? -24.755 -16.097 22.904 1.00 89.56 507 CYS A C 1
ATOM 3689 O O . CYS A 1 507 ? -25.636 -16.963 22.940 1.00 89.56 507 CYS A O 1
ATOM 3691 N N . ALA A 1 508 ? -23.896 -15.994 21.891 1.00 81.75 508 ALA A N 1
ATOM 3692 C CA . ALA A 1 508 ? -23.757 -17.029 20.878 1.00 81.75 508 ALA A CA 1
ATOM 3693 C C . ALA A 1 508 ? -23.127 -18.279 21.511 1.00 81.75 508 ALA A C 1
ATOM 3695 O O . ALA A 1 508 ? -22.223 -18.188 22.347 1.00 81.75 508 ALA A O 1
ATOM 3696 N N . ALA A 1 509 ? -23.601 -19.462 21.119 1.00 68.44 509 ALA A N 1
ATOM 3697 C CA . ALA A 1 509 ? -22.968 -20.703 21.548 1.00 68.44 509 ALA A CA 1
ATOM 3698 C C . ALA A 1 509 ? -21.508 -20.733 21.048 1.00 68.44 509 ALA A C 1
ATOM 3700 O O . ALA A 1 509 ? -21.272 -20.339 19.902 1.00 68.44 509 ALA A O 1
ATOM 3701 N N . PRO A 1 510 ? -20.538 -21.188 21.865 1.00 65.62 510 PRO A N 1
ATOM 3702 C CA . PRO A 1 510 ? -19.168 -21.381 21.406 1.00 65.62 510 PRO A CA 1
ATOM 3703 C C . PRO A 1 510 ? -19.131 -22.251 20.138 1.00 65.62 510 PRO A C 1
ATOM 3705 O O . PRO A 1 510 ? -19.961 -23.163 20.018 1.00 65.62 510 PRO A O 1
ATOM 3708 N N . PRO A 1 511 ? -18.191 -22.010 19.205 1.00 66.06 511 PRO A N 1
ATOM 3709 C CA . PRO A 1 511 ? -18.006 -22.882 18.051 1.00 66.06 511 PRO A CA 1
ATOM 3710 C C . PRO A 1 511 ? -17.784 -24.325 18.511 1.00 66.06 511 PRO A C 1
ATOM 3712 O O . PRO A 1 511 ? -17.073 -24.566 19.489 1.00 66.06 511 PRO A O 1
ATOM 3715 N N . ALA A 1 512 ? -18.392 -25.288 17.818 1.00 74.19 512 ALA A N 1
ATOM 3716 C CA . ALA A 1 512 ? -18.114 -26.692 18.085 1.00 74.19 512 ALA A CA 1
ATOM 3717 C C . ALA A 1 512 ? -16.641 -26.982 17.762 1.00 74.19 512 ALA A C 1
ATOM 3719 O O . ALA A 1 512 ? -16.154 -26.612 16.692 1.00 74.19 512 ALA A O 1
ATOM 3720 N N . THR A 1 513 ? -15.946 -27.639 18.685 1.00 86.00 513 THR A N 1
ATOM 3721 C CA . THR A 1 513 ? -14.617 -28.195 18.444 1.00 86.00 513 THR A CA 1
ATOM 3722 C C . THR A 1 513 ? -14.714 -29.698 18.218 1.00 86.00 513 THR A C 1
ATOM 3724 O O . THR A 1 513 ? -15.655 -30.359 18.664 1.00 86.00 513 THR A O 1
ATOM 3727 N N . TYR A 1 514 ? -13.726 -30.232 17.517 1.00 91.62 514 TYR A N 1
ATOM 3728 C CA . TYR A 1 514 ? -13.584 -31.631 17.174 1.00 91.62 514 TYR A CA 1
ATOM 3729 C C . TYR A 1 514 ? -12.233 -32.139 17.667 1.00 91.62 514 TYR A C 1
ATOM 3731 O O . TYR A 1 514 ? -11.212 -31.479 17.470 1.00 91.62 514 TYR A O 1
ATOM 3739 N N . ASP A 1 515 ? -12.218 -33.314 18.290 1.00 95.38 515 ASP A N 1
ATOM 3740 C CA . ASP A 1 515 ? -10.976 -33.975 18.681 1.00 95.38 515 ASP A CA 1
ATOM 3741 C C . ASP A 1 515 ? -10.261 -34.510 17.431 1.00 95.38 515 ASP A C 1
ATOM 3743 O O . ASP A 1 515 ? -10.798 -35.342 16.692 1.00 95.38 515 ASP A O 1
ATOM 3747 N N . VAL A 1 516 ? -9.041 -34.021 17.194 1.00 97.62 516 VAL A N 1
ATOM 3748 C CA . VAL A 1 516 ? -8.190 -34.415 16.068 1.00 97.62 516 VAL A CA 1
ATOM 3749 C C . VAL A 1 516 ? -6.899 -35.041 16.583 1.00 97.62 516 VAL A C 1
ATOM 3751 O O . VAL A 1 516 ? -6.126 -34.393 17.289 1.00 97.62 516 VAL A O 1
ATOM 3754 N N . THR A 1 517 ? -6.639 -36.296 16.217 1.00 97.62 517 THR A N 1
ATOM 3755 C CA . THR A 1 517 ? -5.405 -37.012 16.573 1.00 97.62 517 THR A CA 1
ATOM 3756 C C . THR A 1 517 ? -4.364 -36.907 15.459 1.00 97.62 517 THR A C 1
ATOM 3758 O O . THR A 1 517 ? -4.565 -37.430 14.362 1.00 97.62 517 THR A O 1
ATOM 3761 N N . PHE A 1 518 ? -3.233 -36.273 15.764 1.00 98.06 518 PHE A N 1
ATOM 3762 C CA . PHE A 1 518 ? -2.059 -36.140 14.900 1.00 98.06 518 PHE A CA 1
ATOM 3763 C C . PHE A 1 518 ? -1.069 -37.264 15.171 1.00 98.06 518 PHE A C 1
ATOM 3765 O O . PHE A 1 518 ? -0.881 -37.634 16.331 1.00 98.06 518 PHE A O 1
ATOM 3772 N N . ARG A 1 519 ? -0.427 -37.785 14.117 1.00 97.94 519 ARG A N 1
ATOM 3773 C CA . ARG A 1 519 ? 0.457 -38.953 14.206 1.00 97.94 519 ARG A CA 1
ATOM 3774 C C . ARG A 1 519 ? 1.670 -38.826 13.291 1.00 97.94 519 ARG A C 1
ATOM 3776 O O . ARG A 1 519 ? 1.500 -38.510 12.116 1.00 97.94 519 ARG A O 1
ATOM 3783 N N . VAL A 1 520 ? 2.866 -39.102 13.808 1.00 97.56 520 VAL A N 1
ATOM 3784 C CA . VAL A 1 520 ? 4.119 -39.081 13.033 1.00 97.56 520 VAL A CA 1
ATOM 3785 C C . VAL A 1 520 ? 4.988 -40.294 13.351 1.00 97.56 520 VAL A C 1
ATOM 3787 O O . VAL A 1 520 ? 5.209 -40.620 14.514 1.00 97.56 520 VAL A O 1
ATOM 3790 N N . ASP A 1 521 ? 5.470 -40.963 12.308 1.00 96.88 521 ASP A N 1
ATOM 3791 C CA . ASP A 1 521 ? 6.386 -42.101 12.376 1.00 96.88 521 ASP A CA 1
ATOM 3792 C C . ASP A 1 521 ? 7.841 -41.607 12.320 1.00 96.88 521 ASP A C 1
ATOM 3794 O O . ASP A 1 521 ? 8.272 -40.962 11.357 1.00 96.88 521 ASP A O 1
ATOM 3798 N N . MET A 1 522 ? 8.593 -41.915 13.377 1.00 95.50 522 MET A N 1
ATOM 3799 C CA . MET A 1 522 ? 9.996 -41.530 13.558 1.00 95.50 522 MET A CA 1
ATOM 3800 C C . MET A 1 522 ? 10.979 -42.675 13.258 1.00 95.50 522 MET A C 1
ATOM 3802 O O . MET A 1 522 ? 12.182 -42.522 13.472 1.00 95.50 522 MET A O 1
ATOM 3806 N N . SER A 1 523 ? 10.512 -43.826 12.764 1.00 92.00 523 SER A N 1
ATOM 3807 C CA . SER A 1 523 ? 11.306 -45.057 12.610 1.00 92.00 523 SER A CA 1
ATOM 3808 C C . SER A 1 523 ? 12.504 -44.937 11.662 1.00 92.00 523 SER A C 1
ATOM 3810 O O . SER A 1 523 ? 13.487 -45.666 11.811 1.00 92.00 523 SER A O 1
ATOM 3812 N N . THR A 1 524 ? 12.458 -44.006 10.706 1.00 90.31 524 THR A N 1
ATOM 3813 C CA . THR A 1 524 ? 13.555 -43.741 9.761 1.00 90.31 524 THR A CA 1
ATOM 3814 C C . THR A 1 524 ? 14.436 -42.559 10.169 1.00 90.31 524 THR A C 1
ATOM 3816 O O . THR A 1 524 ? 15.369 -42.216 9.443 1.00 90.31 524 THR A O 1
ATOM 3819 N N . TYR A 1 525 ? 14.152 -41.899 11.295 1.00 91.62 525 TYR A N 1
ATOM 3820 C CA . TYR A 1 525 ? 14.947 -40.771 11.770 1.00 91.62 525 TYR A CA 1
ATOM 3821 C C . TYR A 1 525 ? 16.178 -41.271 12.544 1.00 91.62 525 TYR A C 1
ATOM 3823 O O . TYR A 1 525 ? 16.069 -41.838 13.627 1.00 91.62 525 TYR A O 1
ATOM 3831 N N . GLU A 1 526 ? 17.375 -41.074 11.983 1.00 87.44 526 GLU A N 1
ATOM 3832 C CA . GLU A 1 526 ? 18.612 -41.674 12.516 1.00 87.44 526 GLU A CA 1
ATOM 3833 C C . GLU A 1 526 ? 19.314 -40.839 13.605 1.00 87.44 526 GLU A C 1
ATOM 3835 O O . GLU A 1 526 ? 20.184 -41.348 14.319 1.00 87.44 526 GLU A O 1
ATOM 3840 N N . ALA A 1 527 ? 18.987 -39.549 13.734 1.00 90.62 527 ALA A N 1
ATOM 3841 C CA . ALA A 1 527 ? 19.611 -38.672 14.724 1.00 90.62 527 ALA A CA 1
ATOM 3842 C C . ALA A 1 527 ? 18.947 -38.807 16.108 1.00 90.62 527 ALA A C 1
ATOM 3844 O O . ALA A 1 527 ? 17.783 -39.170 16.233 1.00 90.62 527 ALA A O 1
ATOM 3845 N N . GLY A 1 528 ? 19.692 -38.501 17.174 1.00 89.94 528 GLY A N 1
ATOM 3846 C CA . GLY A 1 528 ? 19.137 -38.496 18.531 1.00 89.94 528 GLY A CA 1
ATOM 3847 C C . GLY A 1 528 ? 18.247 -37.276 18.781 1.00 89.94 528 GLY A C 1
ATOM 3848 O O . GLY A 1 528 ? 18.616 -36.170 18.391 1.00 89.94 528 GLY A O 1
ATOM 3849 N N . TYR A 1 529 ? 17.124 -37.482 19.468 1.00 94.50 529 TYR A N 1
ATOM 3850 C CA . TYR A 1 529 ? 16.173 -36.447 19.885 1.00 94.50 529 TYR A CA 1
ATOM 3851 C C . TYR A 1 529 ? 15.616 -36.761 21.284 1.00 94.50 529 TYR A C 1
ATOM 3853 O O . TYR A 1 529 ? 15.716 -37.903 21.745 1.00 94.50 529 TYR A O 1
ATOM 3861 N N . GLY A 1 530 ? 15.088 -35.754 21.984 1.00 93.88 530 GLY A N 1
ATOM 3862 C CA . GLY A 1 530 ? 14.428 -35.914 23.283 1.00 93.88 530 GLY A CA 1
ATOM 3863 C C . GLY A 1 530 ? 12.907 -36.011 23.166 1.00 93.88 530 GLY A C 1
ATOM 3864 O O . GLY A 1 530 ? 12.351 -37.082 23.402 1.00 93.88 530 GLY A O 1
ATOM 3865 N N . THR A 1 531 ? 12.238 -34.911 22.816 1.00 95.50 531 THR A N 1
ATOM 3866 C CA . THR A 1 531 ? 10.770 -34.829 22.692 1.00 95.50 531 THR A CA 1
ATOM 3867 C C . THR A 1 531 ? 10.324 -34.614 21.252 1.00 95.50 531 THR A C 1
ATOM 3869 O O . THR A 1 531 ? 11.007 -33.934 20.489 1.00 95.50 531 THR A O 1
ATOM 3872 N N . VAL A 1 532 ? 9.153 -35.153 20.903 1.00 97.69 532 VAL A N 1
ATOM 3873 C CA . VAL A 1 532 ? 8.437 -34.844 19.657 1.00 97.69 532 VAL A CA 1
ATOM 3874 C C . VAL A 1 532 ? 7.298 -33.890 19.998 1.00 97.69 532 VAL A C 1
ATOM 3876 O O . VAL A 1 532 ? 6.561 -34.123 20.956 1.00 97.69 532 VAL A O 1
ATOM 3879 N N . ASN A 1 533 ? 7.160 -32.802 19.250 1.00 97.81 533 ASN A N 1
ATOM 3880 C CA . ASN A 1 533 ? 6.188 -31.750 19.516 1.00 97.81 533 ASN A CA 1
ATOM 3881 C C . ASN A 1 533 ? 5.340 -31.456 18.273 1.00 97.81 533 ASN A C 1
ATOM 3883 O O . ASN A 1 533 ? 5.835 -31.478 17.146 1.00 97.81 533 ASN A O 1
ATOM 3887 N N . LEU A 1 534 ? 4.063 -31.149 18.497 1.00 97.56 534 LEU A N 1
ATOM 3888 C CA . LEU A 1 534 ? 3.137 -30.648 17.488 1.00 97.56 534 LEU A CA 1
ATOM 3889 C C . LEU A 1 534 ? 3.035 -29.123 17.609 1.00 97.56 534 LEU A C 1
ATOM 3891 O O . LEU A 1 534 ? 2.722 -28.590 18.672 1.00 97.56 534 LEU A O 1
ATOM 3895 N N . ASN A 1 535 ? 3.259 -28.411 16.513 1.00 96.69 535 ASN A N 1
ATOM 3896 C CA . ASN A 1 535 ? 3.163 -26.955 16.463 1.00 96.69 535 ASN A CA 1
ATOM 3897 C C . ASN A 1 535 ? 2.263 -26.533 15.320 1.00 96.69 535 ASN A C 1
ATOM 3899 O O . ASN A 1 535 ? 2.343 -27.125 14.254 1.00 96.69 535 ASN A O 1
ATOM 3903 N N . GLY A 1 536 ? 1.429 -25.521 15.524 1.00 94.12 536 GLY A N 1
ATOM 3904 C CA . GLY A 1 536 ? 0.549 -25.029 14.476 1.00 94.12 536 GLY A CA 1
ATOM 3905 C C . GLY A 1 536 ? -0.115 -23.706 14.816 1.00 94.12 536 GLY A C 1
ATOM 3906 O O . GLY A 1 536 ? 0.076 -23.147 15.902 1.00 94.12 536 GLY A O 1
ATOM 3907 N N . SER A 1 537 ? -0.942 -23.219 13.894 1.00 92.56 537 SER A N 1
ATOM 3908 C CA . SER A 1 537 ? -1.694 -21.971 14.079 1.00 92.56 537 SER A CA 1
ATOM 3909 C C . SER A 1 537 ? -2.608 -22.013 15.314 1.00 92.56 537 SER A C 1
ATOM 3911 O O . SER A 1 537 ? -2.785 -21.004 15.990 1.00 92.56 537 SER A O 1
ATOM 3913 N N . PHE A 1 538 ? -3.111 -23.195 15.683 1.00 91.62 538 PHE A N 1
ATOM 3914 C CA . PHE A 1 538 ? -3.990 -23.411 16.840 1.00 91.62 538 PHE A CA 1
ATOM 3915 C C . PHE A 1 538 ? -3.301 -23.341 18.213 1.00 91.62 538 PHE A C 1
ATOM 3917 O O . PHE A 1 538 ? -3.989 -23.256 19.228 1.00 91.62 538 PHE A O 1
ATOM 3924 N N . ASN A 1 539 ? -1.967 -23.396 18.283 1.00 89.31 539 ASN A N 1
ATOM 3925 C CA . ASN A 1 539 ? -1.224 -23.253 19.542 1.00 89.31 539 ASN A CA 1
ATOM 3926 C C . ASN A 1 539 ? -0.181 -22.127 19.498 1.00 89.31 539 ASN A C 1
ATOM 3928 O O . ASN A 1 539 ? 0.729 -22.091 20.329 1.00 89.31 539 ASN A O 1
ATOM 3932 N N . GLY A 1 540 ? -0.313 -21.210 18.533 1.00 90.62 540 GLY A N 1
ATOM 3933 C CA . GLY A 1 540 ? 0.565 -20.051 18.391 1.00 90.62 540 GLY A CA 1
ATOM 3934 C C . GLY A 1 540 ? 2.028 -20.420 18.146 1.00 90.62 540 GLY A C 1
ATOM 3935 O O . GLY A 1 540 ? 2.910 -19.683 18.578 1.00 90.62 540 GLY A O 1
ATOM 3936 N N . TRP A 1 541 ? 2.297 -21.567 17.508 1.00 91.94 541 TRP A N 1
ATOM 3937 C CA . TRP A 1 541 ? 3.655 -22.003 17.158 1.00 91.94 541 TRP A CA 1
ATOM 3938 C C . TRP A 1 541 ? 4.628 -22.047 18.354 1.00 91.94 541 TRP A C 1
ATOM 3940 O O . TRP A 1 541 ? 5.810 -21.716 18.247 1.00 91.94 541 TRP A O 1
ATOM 3950 N N . CYS A 1 542 ? 4.143 -22.445 19.531 1.00 89.06 542 CYS A N 1
ATOM 3951 C CA . CYS A 1 542 ? 4.869 -22.240 20.786 1.00 89.06 542 CYS A CA 1
ATOM 3952 C C . CYS A 1 542 ? 6.099 -23.159 21.010 1.00 89.06 542 CYS A C 1
ATOM 3954 O O . CYS A 1 542 ? 6.772 -23.079 22.041 1.00 89.06 542 CYS A O 1
ATOM 3956 N N . GLY A 1 543 ? 6.405 -24.052 20.071 1.00 88.44 543 GLY A N 1
ATOM 3957 C CA . GLY A 1 543 ? 7.546 -24.967 20.055 1.00 88.44 543 GLY A CA 1
ATOM 3958 C C . GLY A 1 543 ? 7.354 -26.215 20.909 1.00 88.44 543 GLY A C 1
ATOM 3959 O O . GLY A 1 543 ? 7.509 -27.326 20.412 1.00 88.44 543 GLY A O 1
ATOM 3960 N N . GLY A 1 544 ? 7.045 -26.043 22.198 1.00 88.56 544 GLY A N 1
ATOM 3961 C CA . GLY A 1 544 ? 7.108 -27.125 23.191 1.00 88.56 544 GLY A CA 1
ATOM 3962 C C . GLY A 1 544 ? 5.832 -27.396 23.990 1.00 88.56 544 GLY A C 1
ATOM 3963 O O . GLY A 1 544 ? 5.866 -28.239 24.880 1.00 88.56 544 GLY A O 1
ATOM 3964 N N . CYS A 1 545 ? 4.720 -26.693 23.744 1.00 87.06 545 CYS A N 1
ATOM 3965 C CA . CYS A 1 545 ? 3.531 -26.820 24.608 1.00 87.06 545 CYS A CA 1
ATOM 3966 C C . CYS A 1 545 ? 2.666 -28.042 24.296 1.00 87.06 545 CYS A C 1
ATOM 3968 O O . CYS A 1 545 ? 1.861 -28.441 25.135 1.00 87.06 545 CYS A O 1
ATOM 3970 N N . THR A 1 546 ? 2.807 -28.626 23.107 1.00 96.00 546 THR A N 1
ATOM 3971 C CA . THR A 1 546 ? 2.039 -29.802 22.685 1.00 96.00 546 THR A CA 1
ATOM 3972 C C . THR A 1 546 ? 3.006 -30.945 22.401 1.00 96.00 546 THR A C 1
ATOM 3974 O O . THR A 1 546 ? 3.406 -31.189 21.268 1.00 96.00 546 THR A O 1
ATOM 3977 N N . GLU A 1 547 ? 3.464 -31.601 23.464 1.00 96.62 547 GLU A N 1
ATOM 3978 C CA . GLU A 1 547 ? 4.310 -32.796 23.387 1.00 96.62 547 GLU A CA 1
ATOM 3979 C C . GLU A 1 547 ? 3.489 -34.018 22.950 1.00 96.62 547 GLU A C 1
ATOM 3981 O O . GLU A 1 547 ? 2.364 -34.221 23.409 1.00 96.62 547 GLU A O 1
ATOM 3986 N N . MET A 1 548 ? 4.056 -34.817 22.048 1.00 97.75 548 MET A N 1
ATOM 3987 C CA . MET A 1 548 ? 3.467 -36.047 21.524 1.00 97.75 548 MET A CA 1
ATOM 3988 C C . MET A 1 548 ? 4.050 -37.264 22.243 1.00 97.75 548 MET A C 1
ATOM 3990 O O . MET A 1 548 ? 5.206 -37.251 22.668 1.00 97.75 548 MET A O 1
ATOM 3994 N N . THR A 1 549 ? 3.271 -38.341 22.351 1.00 97.00 549 THR A N 1
ATOM 3995 C CA . THR A 1 549 ? 3.685 -39.551 23.079 1.00 97.00 549 THR A CA 1
ATOM 3996 C C . THR A 1 549 ? 3.673 -40.784 22.190 1.00 97.00 549 THR A C 1
ATOM 3998 O O . THR A 1 549 ? 2.723 -40.974 21.439 1.00 97.00 549 THR A O 1
ATOM 4001 N N . ASP A 1 550 ? 4.677 -41.642 22.349 1.00 96.25 550 ASP A N 1
ATOM 4002 C CA . ASP A 1 550 ? 4.717 -43.015 21.833 1.00 96.25 550 ASP A CA 1
ATOM 4003 C C . ASP A 1 550 ? 4.505 -43.963 23.027 1.00 96.25 550 ASP A C 1
ATOM 4005 O O . ASP A 1 550 ? 5.424 -44.253 23.800 1.00 96.25 550 ASP A O 1
ATOM 4009 N N . ASN A 1 551 ? 3.249 -44.342 23.269 1.00 93.62 551 ASN A N 1
ATOM 4010 C CA . ASN A 1 551 ? 2.881 -45.101 24.468 1.00 93.62 551 ASN A CA 1
ATOM 4011 C C . ASN A 1 551 ? 3.027 -46.620 24.296 1.00 93.62 551 ASN A C 1
ATOM 4013 O O . ASN A 1 551 ? 3.115 -47.332 25.302 1.00 93.62 551 ASN A O 1
ATOM 4017 N N . ASP A 1 552 ? 3.014 -47.130 23.066 1.00 92.00 552 ASP A N 1
ATOM 4018 C CA . ASP A 1 552 ? 3.129 -48.557 22.752 1.00 92.00 552 ASP A CA 1
ATOM 4019 C C . ASP A 1 552 ? 4.523 -48.965 22.247 1.00 92.00 552 ASP A C 1
ATOM 4021 O O . ASP A 1 552 ? 4.838 -50.161 22.241 1.00 92.00 552 ASP A O 1
ATOM 4025 N N . GLY A 1 553 ? 5.400 -47.994 21.990 1.00 92.25 553 GLY A N 1
ATOM 4026 C CA . GLY A 1 553 ? 6.813 -48.185 21.692 1.00 92.25 553 GLY A CA 1
ATOM 4027 C C . GLY A 1 553 ? 7.070 -48.624 20.255 1.00 92.25 553 GLY A C 1
ATOM 4028 O O . GLY A 1 553 ? 8.060 -49.324 20.015 1.00 92.25 553 GLY A O 1
ATOM 4029 N N . ASP A 1 554 ? 6.171 -48.294 19.327 1.00 91.75 554 ASP A N 1
ATOM 4030 C CA . ASP A 1 554 ? 6.279 -48.649 17.911 1.00 91.75 554 ASP A CA 1
ATOM 4031 C C . ASP A 1 554 ? 6.972 -47.569 17.055 1.00 91.75 554 ASP A C 1
ATOM 4033 O O . ASP A 1 554 ? 7.166 -47.775 15.856 1.00 91.75 554 ASP A O 1
ATOM 4037 N N . MET A 1 555 ? 7.445 -46.487 17.692 1.00 93.38 555 MET A N 1
ATOM 4038 C CA . MET A 1 555 ? 8.056 -45.296 17.086 1.00 93.38 555 MET A CA 1
ATOM 4039 C C . MET A 1 555 ? 7.075 -44.362 16.360 1.00 93.38 555 MET A C 1
ATOM 4041 O O . MET A 1 555 ? 7.523 -43.425 15.688 1.00 93.38 555 MET A O 1
ATOM 4045 N N . VAL A 1 556 ? 5.763 -44.552 16.533 1.00 96.50 556 VAL A N 1
ATOM 4046 C CA . VAL A 1 556 ? 4.725 -43.609 16.113 1.00 96.50 556 VAL A CA 1
ATOM 4047 C C . VAL A 1 556 ? 4.307 -42.749 17.301 1.00 96.50 556 VAL A C 1
ATOM 4049 O O . VAL A 1 556 ? 3.811 -43.218 18.321 1.00 96.50 556 VAL A O 1
ATOM 4052 N N . TYR A 1 557 ? 4.496 -41.442 17.164 1.00 98.06 557 TYR A N 1
ATOM 4053 C CA . TYR A 1 557 ? 4.108 -40.473 18.181 1.00 98.06 557 TYR A CA 1
ATOM 4054 C C . TYR A 1 557 ? 2.723 -39.932 17.862 1.00 98.06 557 TYR A C 1
ATOM 4056 O O . TYR A 1 557 ? 2.464 -39.539 16.724 1.00 98.06 557 TYR A O 1
ATOM 4064 N N . GLU A 1 558 ? 1.855 -39.854 18.871 1.00 98.06 558 GLU A N 1
ATOM 4065 C CA . GLU A 1 558 ? 0.476 -39.388 18.723 1.00 98.06 558 GLU A CA 1
ATOM 4066 C C . GLU A 1 558 ? 0.115 -38.308 19.760 1.00 98.06 558 GLU A C 1
ATOM 4068 O O . GLU A 1 558 ? 0.602 -38.315 20.897 1.00 98.06 558 GLU A O 1
ATOM 4073 N N . VAL A 1 559 ? -0.768 -37.378 19.380 1.00 97.75 559 VAL A N 1
ATOM 4074 C CA . VAL A 1 559 ? -1.424 -36.425 20.295 1.00 97.75 559 VAL A CA 1
ATOM 4075 C C . VAL A 1 559 ? -2.806 -36.044 19.770 1.00 97.75 559 VAL A C 1
ATOM 4077 O O . VAL A 1 559 ? -2.987 -35.904 18.562 1.00 97.75 559 VAL A O 1
ATOM 4080 N N . THR A 1 560 ? -3.776 -35.845 20.665 1.00 97.25 560 THR A N 1
ATOM 4081 C CA . THR A 1 560 ? -5.120 -35.357 20.313 1.00 97.25 560 THR A CA 1
ATOM 4082 C C . THR A 1 560 ? -5.288 -33.902 20.732 1.00 97.25 560 THR A C 1
ATOM 4084 O O . THR A 1 560 ? -5.022 -33.559 21.884 1.00 97.25 560 THR A O 1
ATOM 4087 N N . VAL A 1 561 ? -5.754 -33.061 19.808 1.00 95.12 561 VAL A N 1
ATOM 4088 C CA . VAL A 1 561 ? -6.031 -31.635 20.023 1.00 95.12 561 VAL A CA 1
ATOM 4089 C C . VAL A 1 561 ? -7.469 -31.331 19.605 1.00 95.12 561 VAL A C 1
ATOM 4091 O O . VAL A 1 561 ? -7.902 -31.758 18.538 1.00 95.12 561 VAL A O 1
ATOM 4094 N N . ALA A 1 562 ? -8.205 -30.586 20.432 1.00 93.62 562 ALA A N 1
ATOM 4095 C CA . ALA A 1 562 ? -9.544 -30.108 20.098 1.00 93.62 562 ALA A CA 1
ATOM 4096 C C . ALA A 1 562 ? -9.456 -28.856 19.209 1.00 93.62 562 ALA A C 1
ATOM 4098 O O . ALA A 1 562 ? -8.961 -27.820 19.656 1.00 93.62 562 ALA A O 1
ATOM 4099 N N . LEU A 1 563 ? -9.940 -28.942 17.968 1.00 91.50 563 LEU A N 1
ATOM 4100 C CA . LEU A 1 563 ? -9.864 -27.878 16.959 1.00 91.50 563 LEU A CA 1
ATOM 4101 C C . LEU A 1 563 ? -11.258 -27.478 16.466 1.00 91.50 563 LEU A C 1
ATOM 4103 O O . LEU A 1 563 ? -12.132 -28.329 16.331 1.00 91.50 563 LEU A O 1
ATOM 4107 N N . ALA A 1 564 ? -11.485 -26.192 16.199 1.00 89.75 564 ALA A N 1
ATOM 4108 C CA . ALA A 1 564 ? -12.722 -25.733 15.556 1.00 89.75 564 ALA A CA 1
ATOM 4109 C C . ALA A 1 564 ? -12.797 -26.195 14.086 1.00 89.75 564 ALA A C 1
ATOM 4111 O O . ALA A 1 564 ? -11.798 -26.632 13.522 1.00 89.75 564 ALA A O 1
ATOM 4112 N N . GLU A 1 565 ? -13.969 -26.087 13.454 1.00 89.12 565 GLU A N 1
ATOM 4113 C CA . GLU A 1 565 ? -14.083 -26.262 11.998 1.00 89.12 565 GLU A CA 1
ATOM 4114 C C . GLU A 1 565 ? -13.242 -25.203 11.268 1.00 89.12 565 GLU A C 1
ATOM 4116 O O . GLU A 1 565 ? -13.360 -24.012 11.564 1.00 89.12 565 GLU A O 1
ATOM 4121 N N . GLY A 1 566 ? -12.400 -25.618 10.321 1.00 89.69 566 GLY A N 1
ATOM 4122 C CA . GLY A 1 566 ? -11.544 -24.703 9.565 1.00 89.69 566 GLY A CA 1
ATOM 4123 C C . GLY A 1 566 ? -10.225 -25.315 9.107 1.00 89.69 566 GLY A C 1
ATOM 4124 O O . GLY A 1 566 ? -9.937 -26.481 9.368 1.00 89.69 566 GLY A O 1
ATOM 4125 N N . THR A 1 567 ? -9.425 -24.510 8.413 1.00 91.25 567 THR A N 1
ATOM 4126 C CA . THR A 1 567 ? -8.106 -24.897 7.899 1.00 91.25 567 THR A CA 1
ATOM 4127 C C . THR A 1 567 ? -7.012 -24.485 8.881 1.00 91.25 567 THR A C 1
ATOM 4129 O O . THR A 1 567 ? -6.967 -23.333 9.314 1.00 91.25 567 THR A O 1
ATOM 4132 N N . PHE A 1 568 ? -6.109 -25.405 9.213 1.00 93.31 568 PHE A N 1
ATOM 4133 C CA . PHE A 1 568 ? -4.986 -25.179 10.120 1.00 93.31 568 PHE A CA 1
ATOM 4134 C C . PHE A 1 568 ? -3.662 -25.563 9.473 1.00 93.31 568 PHE A C 1
ATOM 4136 O O . PHE A 1 568 ? -3.565 -26.575 8.780 1.00 93.31 568 PHE A O 1
ATOM 4143 N N . GLU A 1 569 ? -2.623 -24.794 9.784 1.00 94.31 569 GLU A N 1
ATOM 4144 C CA . GLU A 1 569 ? -1.245 -25.157 9.475 1.00 94.31 569 GLU A CA 1
ATOM 4145 C C . GLU A 1 569 ? -0.572 -25.796 10.682 1.00 94.31 569 GLU A C 1
ATOM 4147 O O . GLU A 1 569 ? -0.813 -25.385 11.823 1.00 94.31 569 GLU A O 1
ATOM 4152 N N . TYR A 1 570 ? 0.295 -26.777 10.435 1.00 95.88 570 TYR A N 1
ATOM 4153 C CA . TYR A 1 570 ? 1.063 -27.433 11.483 1.00 95.88 570 TYR A CA 1
ATOM 4154 C C . TYR A 1 570 ? 2.406 -28.007 11.005 1.00 95.88 570 TYR A C 1
ATOM 4156 O O . TYR A 1 570 ? 2.665 -28.165 9.811 1.00 95.88 570 TYR A O 1
ATOM 4164 N N . LYS A 1 571 ? 3.270 -28.335 11.969 1.00 95.50 571 LYS A N 1
ATOM 4165 C CA . LYS A 1 571 ? 4.555 -29.022 11.806 1.00 95.50 571 LYS A CA 1
ATOM 4166 C C . LYS A 1 571 ? 4.836 -29.944 12.984 1.00 95.50 571 LYS A C 1
ATOM 4168 O O . LYS A 1 571 ? 4.466 -29.642 14.124 1.00 95.50 571 LYS A O 1
ATOM 4173 N N . PHE A 1 572 ? 5.563 -31.021 12.707 1.00 97.06 572 PHE A N 1
ATOM 4174 C CA . PHE A 1 572 ? 6.248 -31.777 13.745 1.00 97.06 572 PHE A CA 1
ATOM 4175 C C . PHE A 1 572 ? 7.630 -31.171 13.995 1.00 97.06 572 PHE A C 1
ATOM 4177 O O . PHE A 1 572 ? 8.345 -30.775 13.071 1.00 97.06 572 PHE A O 1
ATOM 4184 N N . THR A 1 573 ? 8.010 -31.069 15.261 1.00 96.69 573 THR A N 1
ATOM 4185 C CA . THR A 1 573 ? 9.309 -30.534 15.669 1.00 96.69 573 THR A CA 1
ATOM 4186 C C . THR A 1 573 ? 9.916 -31.396 16.771 1.00 96.69 573 THR A C 1
ATOM 4188 O O . THR A 1 573 ? 9.220 -32.193 17.404 1.00 96.69 573 THR A O 1
ATOM 4191 N N . LEU A 1 574 ? 11.225 -31.267 16.983 1.00 96.50 574 LEU A N 1
ATOM 4192 C CA . LEU A 1 574 ? 11.966 -32.013 17.998 1.00 96.50 574 LEU A CA 1
ATOM 4193 C C . LEU A 1 574 ? 12.620 -31.062 18.994 1.00 96.50 574 LEU A C 1
ATOM 4195 O O . LEU A 1 574 ? 13.239 -30.064 18.604 1.00 96.50 574 LEU A O 1
ATOM 4199 N N . ASP A 1 575 ? 12.517 -31.414 20.278 1.00 94.44 575 ASP A N 1
ATOM 4200 C CA . ASP A 1 575 ? 13.086 -30.662 21.400 1.00 94.44 575 ASP A CA 1
ATOM 4201 C C . ASP A 1 575 ? 12.734 -29.164 21.316 1.00 94.44 575 ASP A C 1
ATOM 4203 O O . ASP A 1 575 ? 13.607 -28.285 21.340 1.00 94.44 575 ASP A O 1
ATOM 4207 N N . GLY A 1 576 ? 11.441 -28.871 21.132 1.00 88.81 576 GLY A N 1
ATOM 4208 C CA . GLY A 1 576 ? 10.965 -27.539 20.768 1.00 88.81 576 GLY A CA 1
ATOM 4209 C C . GLY A 1 576 ? 11.249 -27.232 19.297 1.00 88.81 576 GLY A C 1
ATOM 4210 O O . GLY A 1 576 ? 10.742 -27.916 18.422 1.00 88.81 576 GLY A O 1
ATOM 4211 N N . TRP A 1 577 ? 12.060 -26.208 19.025 1.00 94.00 577 TRP A N 1
ATOM 4212 C CA . TRP A 1 577 ? 12.465 -25.794 17.670 1.00 94.00 577 TRP A CA 1
ATOM 4213 C C . TRP A 1 577 ? 13.905 -26.214 17.321 1.00 94.00 577 TRP A C 1
ATOM 4215 O O . TRP A 1 577 ? 14.531 -25.632 16.437 1.00 94.00 577 TRP A O 1
ATOM 4225 N N . THR A 1 578 ? 14.478 -27.187 18.043 1.00 94.44 578 THR A N 1
ATOM 4226 C CA . THR A 1 578 ? 15.878 -27.607 17.837 1.00 94.44 578 THR A CA 1
ATOM 4227 C C . THR A 1 578 ? 16.062 -28.309 16.490 1.00 94.44 578 THR A C 1
ATOM 4229 O O . THR A 1 578 ? 17.071 -28.098 15.817 1.00 94.44 578 THR A O 1
ATOM 4232 N N . ALA A 1 579 ? 15.080 -29.114 16.086 1.00 93.44 579 ALA A N 1
ATOM 4233 C CA . ALA A 1 579 ? 14.930 -29.598 14.721 1.00 93.44 579 ALA A CA 1
ATOM 4234 C C . ALA A 1 579 ? 13.457 -29.517 14.305 1.00 93.44 579 ALA A C 1
ATOM 4236 O O . ALA A 1 579 ? 12.559 -29.563 15.146 1.00 93.44 579 ALA A O 1
ATOM 4237 N N . GLN A 1 580 ? 13.214 -29.381 13.008 1.00 94.56 580 GLN A N 1
ATOM 4238 C CA . GLN A 1 580 ? 11.882 -29.209 12.441 1.00 94.56 580 GLN A CA 1
ATOM 4239 C C . GLN A 1 580 ? 11.807 -29.854 11.064 1.00 94.56 580 GLN A C 1
ATOM 4241 O O . GLN A 1 580 ? 12.834 -30.139 10.444 1.00 94.56 580 GLN A O 1
ATOM 4246 N N . GLU A 1 581 ? 10.585 -30.053 10.590 1.00 94.06 581 GLU A N 1
ATOM 4247 C CA . GLU A 1 581 ? 10.339 -30.425 9.204 1.00 94.06 581 GLU A CA 1
ATOM 4248 C C . GLU A 1 581 ? 10.628 -29.258 8.244 1.00 94.06 581 GLU A C 1
ATOM 4250 O O . GLU A 1 581 ? 10.284 -28.097 8.504 1.00 94.06 581 GLU A O 1
ATOM 4255 N N . GLU A 1 582 ? 11.238 -29.596 7.114 1.00 92.69 582 GLU A N 1
ATOM 4256 C CA . GLU A 1 582 ? 11.636 -28.721 6.018 1.00 92.69 582 GLU A CA 1
ATOM 4257 C C . GLU A 1 582 ? 11.094 -29.299 4.703 1.00 92.69 582 GLU A C 1
ATOM 4259 O O . GLU A 1 582 ? 11.614 -30.294 4.185 1.00 92.69 582 GLU A O 1
ATOM 4264 N N . PHE A 1 583 ? 10.046 -28.658 4.181 1.00 92.81 583 PHE A N 1
ATOM 4265 C CA . PHE A 1 583 ? 9.368 -29.010 2.932 1.00 92.81 583 PHE A CA 1
ATOM 4266 C C . PHE A 1 583 ? 9.721 -28.018 1.825 1.00 92.81 583 PHE A C 1
ATOM 4268 O O . PHE A 1 583 ? 9.864 -26.816 2.077 1.00 92.81 583 PHE A O 1
ATOM 4275 N N . ASP A 1 584 ? 9.811 -28.496 0.584 1.00 89.12 584 ASP A N 1
ATOM 4276 C CA . ASP A 1 584 ? 10.055 -27.619 -0.567 1.00 89.12 584 ASP A CA 1
ATOM 4277 C C . ASP A 1 584 ? 8.770 -26.977 -1.120 1.00 89.12 584 ASP A C 1
ATOM 4279 O O . ASP A 1 584 ? 8.847 -26.022 -1.899 1.00 89.12 584 ASP A O 1
ATOM 4283 N N . GLY A 1 585 ? 7.602 -27.426 -0.642 1.00 85.00 585 GLY A N 1
ATOM 4284 C CA . GLY A 1 585 ? 6.286 -26.881 -0.979 1.00 85.00 585 GLY A CA 1
ATOM 4285 C C . GLY A 1 585 ? 5.636 -27.568 -2.178 1.00 85.00 585 GLY A C 1
ATOM 4286 O O . GLY A 1 585 ? 4.542 -27.182 -2.586 1.00 85.00 585 GLY A O 1
ATOM 4287 N N . SER A 1 586 ? 6.289 -28.574 -2.765 1.00 87.00 586 SER A N 1
ATOM 4288 C CA . SER A 1 586 ? 5.729 -29.372 -3.859 1.00 87.00 586 SER A CA 1
ATOM 4289 C C . SER A 1 586 ? 4.852 -30.531 -3.378 1.00 87.00 586 SER A C 1
ATOM 4291 O O . SER A 1 586 ? 4.148 -31.153 -4.180 1.00 87.00 586 SER A O 1
ATOM 4293 N N . GLU A 1 587 ? 4.885 -30.840 -2.083 1.00 90.50 587 GLU A N 1
ATOM 4294 C CA . GLU A 1 587 ? 4.197 -31.977 -1.496 1.00 90.50 587 GLU A CA 1
ATOM 4295 C C . GLU A 1 587 ? 2.699 -31.707 -1.272 1.00 90.50 587 GLU A C 1
ATOM 4297 O O . GLU A 1 587 ? 2.285 -30.633 -0.849 1.00 90.50 587 GLU A O 1
ATOM 4302 N N . ALA A 1 588 ? 1.853 -32.716 -1.509 1.00 86.31 588 ALA A N 1
ATOM 4303 C CA . ALA A 1 588 ? 0.396 -32.542 -1.519 1.00 86.31 588 ALA A CA 1
ATOM 4304 C C . ALA A 1 588 ? -0.228 -32.191 -0.154 1.00 86.31 588 ALA A C 1
ATOM 4306 O O . ALA A 1 588 ? -1.324 -31.640 -0.120 1.00 86.31 588 ALA A O 1
ATOM 4307 N N . CYS A 1 589 ? 0.435 -32.529 0.959 1.00 90.06 589 CYS A N 1
ATOM 4308 C CA . CYS A 1 589 ? -0.037 -32.197 2.307 1.00 90.06 589 CYS A CA 1
ATOM 4309 C C . CYS A 1 589 ? 0.495 -30.850 2.818 1.00 90.06 589 CYS A C 1
ATOM 4311 O O . CYS A 1 589 ? 0.257 -30.510 3.975 1.00 90.06 589 CYS A O 1
ATOM 4313 N N . VAL A 1 590 ? 1.235 -30.111 1.986 1.00 93.88 590 VAL A N 1
ATOM 4314 C CA . VAL A 1 590 ? 1.913 -28.866 2.346 1.00 93.88 590 VAL A CA 1
ATOM 4315 C C . VAL A 1 590 ? 1.226 -27.687 1.662 1.00 93.88 590 VAL A C 1
ATOM 4317 O O . VAL A 1 590 ? 0.718 -27.788 0.548 1.00 93.88 590 VAL A O 1
ATOM 4320 N N . SER A 1 591 ? 1.178 -26.551 2.343 1.00 91.00 591 SER A N 1
ATOM 4321 C CA . SER A 1 591 ? 0.745 -25.273 1.781 1.00 91.00 591 SER A CA 1
ATOM 4322 C C . SER A 1 591 ? 1.780 -24.201 2.100 1.00 91.00 591 SER A C 1
ATOM 4324 O O . SER A 1 591 ? 2.435 -24.260 3.141 1.00 91.00 591 SER A O 1
ATOM 4326 N N . THR A 1 592 ? 1.942 -23.241 1.186 1.00 87.56 592 THR A N 1
ATOM 4327 C CA . THR A 1 592 ? 2.798 -22.070 1.396 1.00 87.56 592 THR A CA 1
ATOM 4328 C C . THR A 1 592 ? 1.938 -20.908 1.870 1.00 87.56 592 THR A C 1
ATOM 4330 O O . THR A 1 592 ? 1.228 -20.298 1.068 1.00 87.56 592 THR A O 1
ATOM 4333 N N . ILE A 1 593 ? 2.010 -20.595 3.159 1.00 77.69 593 ILE A N 1
ATOM 4334 C CA . ILE A 1 593 ? 1.323 -19.451 3.765 1.00 77.69 593 ILE A CA 1
ATOM 4335 C C . ILE A 1 593 ? 2.386 -18.597 4.456 1.00 77.69 593 ILE A C 1
ATOM 4337 O O . ILE A 1 593 ? 3.327 -19.115 5.054 1.00 77.69 593 ILE A O 1
ATOM 4341 N N . ASP A 1 594 ? 2.313 -17.280 4.260 1.00 78.00 594 ASP A N 1
ATOM 4342 C CA . ASP A 1 594 ? 3.266 -16.301 4.807 1.00 78.00 594 ASP A CA 1
ATOM 4343 C C . ASP A 1 594 ? 4.749 -16.601 4.505 1.00 78.00 594 ASP A C 1
ATOM 4345 O O . ASP A 1 594 ? 5.656 -16.218 5.242 1.00 78.00 594 ASP A O 1
ATOM 4349 N N . GLY A 1 595 ? 5.011 -17.284 3.385 1.00 81.81 595 GLY A N 1
ATOM 4350 C CA . GLY A 1 595 ? 6.356 -17.666 2.949 1.00 81.81 595 GLY A CA 1
ATOM 4351 C C . GLY A 1 595 ? 6.916 -18.929 3.612 1.00 81.81 595 GLY A C 1
ATOM 4352 O O . GLY A 1 595 ? 8.073 -19.269 3.360 1.00 81.81 595 GLY A O 1
ATOM 4353 N N . TYR A 1 596 ? 6.118 -19.641 4.410 1.00 86.81 596 TYR A N 1
ATOM 4354 C CA . TYR A 1 596 ? 6.502 -20.888 5.065 1.00 86.81 596 TYR A CA 1
ATOM 4355 C C . TYR A 1 596 ? 5.760 -22.081 4.466 1.00 86.81 596 TYR A C 1
ATOM 4357 O O . TYR A 1 596 ? 4.551 -22.043 4.264 1.00 86.81 596 TYR A O 1
ATOM 4365 N N . ASN A 1 597 ? 6.497 -23.160 4.206 1.00 93.44 597 ASN A N 1
ATOM 4366 C CA . ASN A 1 597 ? 5.935 -24.434 3.774 1.00 93.44 597 ASN A CA 1
ATOM 4367 C C . ASN A 1 597 ? 5.614 -25.286 5.009 1.00 93.44 597 ASN A C 1
ATOM 4369 O O . ASN A 1 597 ? 6.522 -25.856 5.629 1.00 93.44 597 ASN A O 1
ATOM 4373 N N . ASN A 1 598 ? 4.332 -25.355 5.368 1.00 94.88 598 ASN A N 1
ATOM 4374 C CA . ASN A 1 598 ? 3.822 -26.112 6.513 1.00 94.88 598 ASN A CA 1
ATOM 4375 C C . ASN A 1 598 ? 2.812 -27.166 6.060 1.00 94.88 598 ASN A C 1
ATOM 4377 O O . ASN A 1 598 ? 2.213 -27.045 4.991 1.00 94.88 598 ASN A O 1
ATOM 4381 N N . ARG A 1 599 ? 2.581 -28.190 6.888 1.00 95.12 599 ARG A N 1
ATOM 4382 C CA . ARG A 1 599 ? 1.491 -29.136 6.636 1.00 95.12 599 ARG A CA 1
ATOM 4383 C C . ARG A 1 599 ? 0.156 -28.413 6.809 1.00 95.12 599 ARG A C 1
ATOM 4385 O O . ARG A 1 599 ? 0.035 -27.581 7.704 1.00 95.12 599 ARG A O 1
ATOM 4392 N N . SER A 1 600 ? -0.835 -28.742 5.987 1.00 93.19 600 SER A N 1
ATOM 4393 C CA . SER A 1 600 ? -2.171 -28.139 6.026 1.00 93.19 600 SER A CA 1
ATOM 4394 C C . SER A 1 600 ? -3.242 -29.189 6.316 1.00 93.19 600 SER A C 1
ATOM 4396 O O . SER A 1 600 ? -3.170 -30.316 5.821 1.00 93.19 600 SER A O 1
ATOM 4398 N N . LEU A 1 601 ? -4.226 -28.828 7.139 1.00 94.06 601 LEU A N 1
ATOM 4399 C CA . LEU A 1 601 ? -5.336 -29.684 7.542 1.00 94.06 601 LEU A CA 1
ATOM 4400 C C . LEU A 1 601 ? -6.659 -28.915 7.520 1.00 94.06 601 LEU A C 1
ATOM 4402 O O . LEU A 1 601 ? -6.816 -27.949 8.260 1.00 94.06 601 LEU A O 1
ATOM 4406 N N . ASP A 1 602 ? -7.644 -29.429 6.784 1.00 93.00 602 ASP A N 1
ATOM 4407 C CA . ASP A 1 602 ? -9.038 -28.983 6.863 1.00 93.00 602 ASP A CA 1
ATOM 4408 C C . ASP A 1 602 ? -9.819 -29.829 7.882 1.00 93.00 602 ASP A C 1
ATOM 4410 O O . ASP A 1 602 ? -10.086 -31.015 7.669 1.00 93.00 602 ASP A O 1
ATOM 4414 N N . VAL A 1 603 ? -10.210 -29.219 8.998 1.00 93.81 603 VAL A N 1
ATOM 4415 C CA . VAL A 1 603 ? -11.020 -29.843 10.046 1.00 93.81 603 VAL A CA 1
ATOM 4416 C C . VAL A 1 603 ? -12.497 -29.624 9.740 1.00 93.81 603 VAL A C 1
ATOM 4418 O O . VAL A 1 603 ? -12.986 -28.499 9.768 1.00 93.81 603 VAL A O 1
ATOM 4421 N N . ALA A 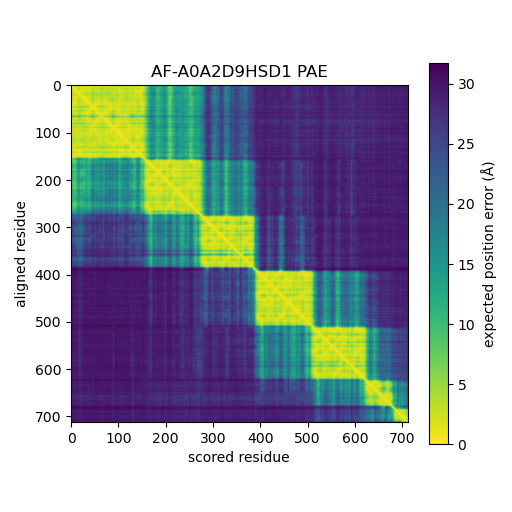1 604 ? -13.220 -30.717 9.501 1.00 91.25 604 ALA A N 1
ATOM 4422 C CA . ALA A 1 604 ? -14.676 -30.734 9.305 1.00 91.25 604 ALA A CA 1
ATOM 4423 C C . ALA A 1 604 ? -15.415 -31.627 10.325 1.00 91.25 604 ALA A C 1
ATOM 4425 O O . ALA A 1 604 ? -16.627 -31.825 10.227 1.00 91.25 604 ALA A O 1
ATOM 4426 N N . GLY A 1 605 ? -14.687 -32.223 11.273 1.00 91.94 605 GLY A N 1
ATOM 4427 C CA . GLY A 1 605 ? -15.207 -33.214 12.211 1.00 91.94 605 GLY A CA 1
ATOM 4428 C C . GLY A 1 605 ? -14.104 -33.883 13.030 1.00 91.94 605 GLY A C 1
ATOM 4429 O O . GLY A 1 605 ? -12.920 -33.633 12.802 1.00 91.94 605 GLY A O 1
ATOM 4430 N N . GLU A 1 606 ? -14.496 -34.757 13.965 1.00 94.25 606 GLU A N 1
ATOM 4431 C CA . GLU A 1 606 ? -13.550 -35.602 14.709 1.00 94.25 606 GLU A CA 1
ATOM 4432 C C . GLU A 1 606 ? -12.759 -36.479 13.736 1.00 94.25 606 GLU A C 1
ATOM 4434 O O . GLU A 1 606 ? -13.335 -37.104 12.837 1.00 94.25 606 GLU A O 1
ATOM 4439 N N . ALA A 1 607 ? -11.441 -36.538 13.913 1.00 94.44 607 ALA A N 1
ATOM 4440 C CA . ALA A 1 607 ? -10.567 -37.239 12.984 1.00 94.44 607 ALA A CA 1
ATOM 4441 C C . ALA A 1 607 ? -9.342 -37.838 13.677 1.00 94.44 607 ALA A C 1
ATOM 4443 O O . ALA A 1 607 ? -8.787 -37.285 14.618 1.00 94.44 607 ALA A O 1
ATOM 4444 N N . VAL A 1 608 ? -8.873 -38.964 13.148 1.00 97.00 608 VAL A N 1
ATOM 4445 C CA . VAL A 1 608 ? -7.550 -39.514 13.447 1.00 97.00 608 VAL A CA 1
ATOM 4446 C C . VAL A 1 608 ? -6.785 -39.494 12.130 1.00 97.00 608 VAL A C 1
ATOM 4448 O O . VAL A 1 608 ? -7.151 -40.225 11.210 1.00 97.00 608 VAL A O 1
ATOM 4451 N N . LEU A 1 609 ? -5.783 -38.622 12.014 1.00 96.12 609 LEU A N 1
ATOM 4452 C CA . LEU A 1 609 ? -5.044 -38.401 10.765 1.00 96.12 609 LEU A CA 1
ATOM 4453 C C . LEU A 1 609 ? -4.193 -39.613 10.412 1.00 96.12 609 LEU A C 1
ATOM 4455 O O . LEU A 1 609 ? -3.755 -40.315 11.312 1.00 96.12 609 LEU A O 1
ATOM 4459 N N . ASP A 1 610 ? -3.924 -39.877 9.137 1.00 94.81 610 ASP A N 1
ATOM 4460 C CA . ASP A 1 610 ? -3.037 -40.979 8.747 1.00 94.81 610 ASP A CA 1
ATOM 4461 C C . ASP A 1 610 ? -1.621 -40.812 9.326 1.00 94.81 610 ASP A C 1
ATOM 4463 O O . ASP A 1 610 ? -1.156 -39.701 9.578 1.00 94.81 610 ASP A O 1
ATOM 4467 N N . VAL A 1 611 ? -0.945 -41.937 9.577 1.00 95.19 611 VAL A N 1
ATOM 4468 C CA . VAL A 1 611 ? 0.441 -41.925 10.062 1.00 95.19 611 VAL A CA 1
ATOM 4469 C C . VAL A 1 611 ? 1.357 -41.532 8.907 1.00 95.19 611 VAL A C 1
ATOM 4471 O O . VAL A 1 611 ? 1.399 -42.216 7.883 1.00 95.19 611 VAL A O 1
ATOM 4474 N N . VAL A 1 612 ? 2.104 -40.445 9.085 1.00 95.44 612 VAL A N 1
ATOM 4475 C CA . VAL A 1 612 ? 3.048 -39.918 8.091 1.00 95.44 612 VAL A CA 1
ATOM 4476 C C . VAL A 1 612 ? 4.480 -40.048 8.588 1.00 95.44 612 VAL A C 1
ATOM 4478 O O . VAL A 1 612 ? 4.735 -39.950 9.785 1.00 95.44 612 VAL A O 1
ATOM 4481 N N . CYS A 1 613 ? 5.425 -40.259 7.676 1.00 94.88 613 CYS A N 1
ATOM 4482 C CA . CYS A 1 613 ? 6.840 -40.297 8.023 1.00 94.88 613 CYS A CA 1
ATOM 4483 C C . CYS A 1 613 ? 7.350 -38.893 8.356 1.00 94.88 613 CYS A C 1
ATOM 4485 O O . CYS A 1 613 ? 6.916 -37.908 7.744 1.00 94.88 613 CYS A O 1
ATOM 4487 N N . TRP A 1 614 ? 8.309 -38.800 9.278 1.00 94.56 614 TRP A N 1
ATOM 4488 C CA . TRP A 1 614 ? 9.028 -37.553 9.534 1.00 94.56 614 TRP A CA 1
ATOM 4489 C C . TRP A 1 614 ? 9.514 -36.909 8.227 1.00 94.56 614 TRP A C 1
ATOM 4491 O O . TRP A 1 614 ? 10.185 -37.550 7.414 1.00 94.56 614 TRP A O 1
ATOM 4501 N N . ASN A 1 615 ? 9.192 -35.628 8.038 1.00 93.44 615 ASN A N 1
ATOM 4502 C CA . ASN A 1 615 ? 9.540 -34.839 6.857 1.00 93.44 615 ASN A CA 1
ATOM 4503 C C . ASN A 1 615 ? 9.011 -35.402 5.522 1.00 93.44 615 ASN A C 1
ATOM 4505 O O . ASN A 1 615 ? 9.646 -35.255 4.478 1.00 93.44 615 ASN A O 1
ATOM 4509 N N . SER A 1 616 ? 7.858 -36.075 5.555 1.00 92.38 616 SER A N 1
ATOM 4510 C CA . SER A 1 616 ? 7.174 -36.619 4.377 1.00 92.38 616 SER A CA 1
ATOM 4511 C C . SER A 1 616 ? 5.653 -36.557 4.533 1.00 92.38 616 SER A C 1
ATOM 4513 O O . SER A 1 616 ? 5.112 -36.695 5.630 1.00 92.38 616 SER A O 1
ATOM 4515 N N . CYS A 1 617 ? 4.930 -36.395 3.427 1.00 92.75 617 CYS A N 1
ATOM 4516 C CA . CYS A 1 617 ? 3.470 -36.547 3.408 1.00 92.75 617 CYS A CA 1
ATOM 4517 C C . CYS A 1 617 ? 3.009 -38.012 3.350 1.00 92.75 617 CYS A C 1
ATOM 4519 O O . CYS A 1 617 ? 1.819 -38.279 3.466 1.00 92.75 617 CYS A O 1
ATOM 4521 N N . GLU A 1 618 ? 3.935 -38.950 3.162 1.00 92.06 618 GLU A N 1
ATOM 4522 C CA . GLU A 1 618 ? 3.657 -40.373 2.965 1.00 92.06 618 GLU A CA 1
ATOM 4523 C C . GLU A 1 618 ? 4.148 -41.199 4.161 1.00 92.06 618 GLU A C 1
ATOM 4525 O O . GLU A 1 618 ? 5.033 -40.771 4.907 1.00 92.06 618 GLU A O 1
ATOM 4530 N N . ALA A 1 619 ? 3.613 -42.411 4.322 1.00 90.75 619 ALA A N 1
ATOM 4531 C CA . ALA A 1 619 ? 4.091 -43.369 5.322 1.00 90.75 619 ALA A CA 1
ATOM 4532 C C . ALA A 1 619 ? 5.564 -43.767 5.083 1.00 90.75 619 ALA A C 1
ATOM 4534 O O . ALA A 1 619 ? 6.044 -43.774 3.944 1.00 90.75 619 ALA A O 1
ATOM 4535 N N . CYS A 1 620 ? 6.289 -44.135 6.146 1.00 89.25 620 CYS A N 1
ATOM 4536 C CA . CYS A 1 620 ? 7.692 -44.532 6.027 1.00 89.25 620 CYS A CA 1
ATOM 4537 C C . CYS A 1 620 ? 7.851 -45.795 5.158 1.00 89.25 620 CYS A C 1
ATOM 4539 O O . CYS A 1 620 ? 7.159 -46.799 5.340 1.00 89.25 620 CYS A O 1
ATOM 4541 N N . VAL A 1 621 ? 8.805 -45.773 4.218 1.00 81.00 621 VAL A N 1
ATOM 4542 C CA . VAL A 1 621 ? 9.126 -46.931 3.370 1.00 81.00 621 VAL A CA 1
ATOM 4543 C C . VAL A 1 621 ? 10.327 -47.670 3.949 1.00 81.00 621 VAL A C 1
ATOM 4545 O O . VAL A 1 621 ? 11.476 -47.299 3.716 1.00 81.00 621 VAL A O 1
ATOM 4548 N N . VAL A 1 622 ? 10.070 -48.769 4.655 1.00 70.75 622 VAL A N 1
ATOM 4549 C CA . VAL A 1 622 ? 11.118 -49.728 5.027 1.00 70.75 622 VAL A CA 1
ATOM 4550 C C . VAL A 1 622 ? 11.239 -50.785 3.927 1.00 70.75 622 VAL A C 1
ATOM 4552 O O . VAL A 1 622 ? 10.323 -51.573 3.697 1.00 70.75 622 VAL A O 1
ATOM 4555 N N . THR A 1 623 ? 12.355 -50.801 3.192 1.00 63.97 623 THR A N 1
ATOM 4556 C CA . THR A 1 623 ? 12.617 -51.887 2.230 1.00 63.97 623 THR A CA 1
ATOM 4557 C C . THR A 1 623 ? 13.176 -53.102 2.981 1.00 63.97 623 THR A C 1
ATOM 4559 O O . THR A 1 623 ? 14.210 -52.979 3.638 1.00 63.97 623 THR A O 1
ATOM 4562 N N . PRO A 1 624 ? 12.516 -54.276 2.947 1.00 66.00 624 PRO A N 1
ATOM 4563 C CA . PRO A 1 624 ? 13.053 -55.464 3.599 1.00 66.00 624 PRO A CA 1
ATOM 4564 C C . PRO A 1 624 ? 14.246 -56.011 2.804 1.00 66.00 624 PRO A C 1
ATOM 4566 O O . PRO A 1 624 ? 14.137 -56.256 1.603 1.00 66.00 624 PRO A O 1
ATOM 4569 N N . GLU A 1 625 ? 15.380 -56.225 3.474 1.00 70.62 625 GLU A N 1
ATOM 4570 C CA . GLU A 1 625 ? 16.563 -56.864 2.887 1.00 70.62 625 GLU A CA 1
ATOM 4571 C C . GLU A 1 625 ? 16.245 -58.326 2.514 1.00 70.62 625 GLU A C 1
ATOM 4573 O O . GLU A 1 625 ? 15.861 -59.130 3.367 1.00 70.62 625 GLU A O 1
ATOM 4578 N N . VAL A 1 626 ? 16.397 -58.683 1.234 1.00 79.00 626 VAL A N 1
ATOM 4579 C CA . VAL A 1 626 ? 16.216 -60.057 0.740 1.00 79.00 626 VAL A CA 1
ATOM 4580 C C . VAL A 1 626 ? 17.590 -60.699 0.571 1.00 79.00 626 VAL A C 1
ATOM 4582 O O . VAL A 1 626 ? 18.377 -60.296 -0.282 1.00 79.00 626 VAL A O 1
ATOM 4585 N N . LEU A 1 627 ? 17.874 -61.710 1.385 1.00 84.81 627 LEU A N 1
ATOM 4586 C CA . LEU A 1 627 ? 19.141 -62.441 1.378 1.00 84.81 627 LEU A CA 1
ATOM 4587 C C . LEU A 1 627 ? 19.161 -63.535 0.291 1.00 84.81 627 LEU A C 1
ATOM 4589 O O . LEU A 1 627 ? 18.180 -64.267 0.131 1.00 84.81 627 LEU A O 1
ATOM 4593 N N . GLY A 1 628 ? 20.266 -63.656 -0.453 1.00 89.94 628 GLY A N 1
ATOM 4594 C CA . GLY A 1 628 ? 20.498 -64.741 -1.419 1.00 89.94 628 GLY A CA 1
ATOM 4595 C C . GLY A 1 628 ? 21.642 -64.457 -2.398 1.00 89.94 628 GLY A C 1
ATOM 4596 O O . GLY A 1 628 ? 22.152 -63.343 -2.453 1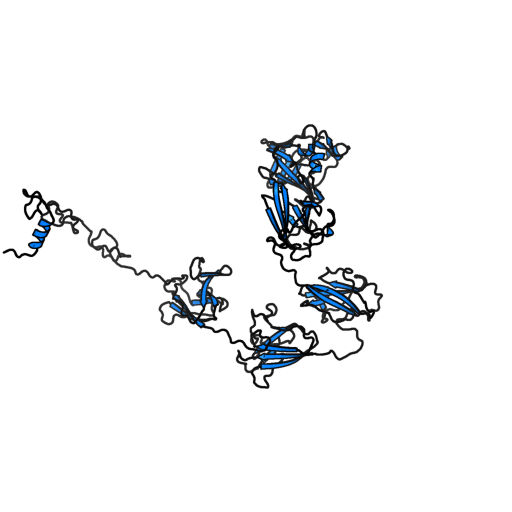.00 89.94 628 GLY A O 1
ATOM 4597 N N . CYS A 1 629 ? 22.041 -65.443 -3.207 1.00 92.94 629 CYS A N 1
ATOM 4598 C CA . CYS A 1 629 ? 23.134 -65.277 -4.166 1.00 92.94 629 CYS A CA 1
ATOM 4599 C C . CYS A 1 629 ? 22.801 -64.191 -5.199 1.00 92.94 629 CYS A C 1
ATOM 4601 O O . CYS A 1 629 ? 21.852 -64.323 -5.974 1.00 92.94 629 CYS A O 1
ATOM 4603 N N . THR A 1 630 ? 23.612 -63.135 -5.243 1.00 92.38 630 THR A N 1
ATOM 4604 C CA . THR A 1 630 ? 23.408 -61.982 -6.140 1.00 92.38 630 THR A CA 1
ATOM 4605 C C . THR A 1 630 ? 24.146 -62.113 -7.477 1.00 92.38 630 THR A C 1
ATOM 4607 O O . THR A 1 630 ? 23.982 -61.266 -8.355 1.00 92.38 630 THR A O 1
ATOM 4610 N N . ASN A 1 631 ? 24.946 -63.172 -7.665 1.00 92.19 631 ASN A N 1
ATOM 4611 C CA . ASN A 1 631 ? 25.749 -63.377 -8.871 1.00 92.19 631 ASN A CA 1
ATOM 4612 C C . ASN A 1 631 ? 25.084 -64.371 -9.854 1.00 92.19 631 ASN A C 1
ATOM 4614 O O . ASN A 1 631 ? 25.001 -65.555 -9.528 1.00 92.19 631 ASN A O 1
ATOM 4618 N N . PRO A 1 632 ? 24.685 -63.940 -11.071 1.00 92.94 632 PRO A N 1
ATOM 4619 C CA . PRO A 1 632 ? 24.040 -64.795 -12.074 1.00 92.94 632 PRO A CA 1
ATOM 4620 C C . PRO A 1 632 ? 24.946 -65.876 -12.679 1.00 92.94 632 PRO A C 1
ATOM 4622 O O . PRO A 1 632 ? 24.461 -66.741 -13.402 1.00 92.94 632 PRO A O 1
ATOM 4625 N N . GLU A 1 633 ? 26.251 -65.857 -12.401 1.00 92.38 633 GLU A N 1
ATOM 4626 C CA . GLU A 1 633 ? 27.179 -66.907 -12.838 1.00 92.38 633 GLU A CA 1
ATOM 4627 C C . GLU A 1 633 ? 27.075 -68.193 -12.003 1.00 92.38 633 GLU A C 1
ATOM 4629 O O . GLU A 1 633 ? 27.769 -69.164 -12.294 1.00 92.38 633 GLU A O 1
ATOM 4634 N N . PHE A 1 634 ? 26.239 -68.224 -10.964 1.00 94.06 634 PHE A N 1
ATOM 4635 C CA . PHE A 1 634 ? 26.052 -69.377 -10.087 1.00 94.06 634 PHE A CA 1
ATOM 4636 C C . PHE A 1 634 ? 24.638 -69.949 -10.219 1.00 94.06 634 PHE A C 1
ATOM 4638 O O . PHE A 1 634 ? 23.673 -69.211 -10.406 1.00 94.06 634 PHE A O 1
ATOM 4645 N N . LEU A 1 635 ? 24.506 -71.269 -10.066 1.00 90.06 635 LEU A N 1
ATOM 4646 C CA . LEU A 1 635 ? 23.216 -71.970 -10.109 1.00 90.06 635 LEU A CA 1
ATOM 4647 C C . LEU A 1 635 ? 22.235 -71.477 -9.038 1.00 90.06 635 LEU A C 1
ATOM 4649 O O . LEU A 1 635 ? 21.025 -71.534 -9.234 1.00 90.06 635 LEU A O 1
ATOM 4653 N N . GLU A 1 636 ? 22.749 -71.002 -7.904 1.00 93.38 636 GLU A N 1
ATOM 4654 C CA . GLU A 1 636 ? 21.942 -70.524 -6.781 1.00 93.38 636 GLU A CA 1
ATOM 4655 C C . GLU A 1 636 ? 21.473 -69.065 -6.919 1.00 93.38 636 GLU A C 1
ATOM 4657 O O . GLU A 1 636 ? 20.874 -68.542 -5.980 1.00 93.38 636 GLU A O 1
ATOM 4662 N N . TYR A 1 637 ? 21.738 -68.397 -8.051 1.00 93.44 637 TYR A N 1
ATOM 4663 C CA . TYR A 1 637 ? 21.357 -66.999 -8.268 1.00 93.44 637 TYR A CA 1
ATOM 4664 C C . TYR A 1 637 ? 19.871 -66.739 -7.976 1.00 93.44 637 TYR A C 1
ATOM 4666 O O . TYR A 1 637 ? 18.983 -67.353 -8.573 1.00 93.44 637 TYR A O 1
ATOM 4674 N N . ASN A 1 638 ? 19.601 -65.778 -7.088 1.00 88.81 638 ASN A N 1
ATOM 4675 C CA . ASN A 1 638 ? 18.260 -65.298 -6.786 1.00 88.81 638 ASN A CA 1
ATOM 4676 C C . ASN A 1 638 ? 18.092 -63.866 -7.327 1.00 88.81 638 ASN A C 1
ATOM 4678 O O . ASN A 1 638 ? 18.665 -62.934 -6.759 1.00 88.81 638 ASN A O 1
ATOM 4682 N N . PRO A 1 639 ? 17.262 -63.644 -8.364 1.00 90.25 639 PRO A N 1
ATOM 4683 C CA . PRO A 1 639 ? 17.065 -62.317 -8.949 1.00 90.25 639 PRO A CA 1
ATOM 4684 C C . PRO A 1 639 ? 16.367 -61.318 -8.014 1.00 90.25 639 PRO A C 1
ATOM 4686 O O . PRO A 1 639 ? 16.296 -60.135 -8.336 1.00 90.25 639 PRO A O 1
ATOM 4689 N N . TYR A 1 640 ? 15.849 -61.778 -6.873 1.00 84.50 640 TYR A N 1
ATOM 4690 C CA . TYR A 1 640 ? 15.213 -60.939 -5.860 1.00 84.50 640 TYR A CA 1
ATOM 4691 C C . TYR A 1 640 ? 16.121 -60.630 -4.666 1.00 84.50 640 TYR A C 1
ATOM 4693 O O . TYR A 1 640 ? 15.700 -59.882 -3.790 1.00 84.50 640 TYR A O 1
ATOM 4701 N N . ALA A 1 641 ? 17.332 -61.195 -4.598 1.00 86.38 641 ALA A N 1
ATOM 4702 C CA . ALA A 1 641 ? 18.257 -60.917 -3.505 1.00 86.38 641 ALA A CA 1
ATOM 4703 C C . ALA A 1 641 ? 18.842 -59.499 -3.619 1.00 86.38 641 ALA A C 1
ATOM 4705 O O . ALA A 1 641 ? 19.403 -59.126 -4.648 1.00 86.38 641 ALA A O 1
ATOM 4706 N N . THR A 1 642 ? 18.730 -58.716 -2.545 1.00 83.62 642 THR A N 1
ATOM 4707 C CA . THR A 1 642 ? 19.312 -57.372 -2.418 1.00 83.62 642 THR A CA 1
ATOM 4708 C C . THR A 1 642 ? 20.673 -57.390 -1.715 1.00 83.62 642 THR A C 1
ATOM 4710 O O . THR A 1 642 ? 21.367 -56.378 -1.721 1.00 83.62 642 THR A O 1
ATOM 4713 N N . SER A 1 643 ? 21.059 -58.522 -1.113 1.00 87.00 643 SER A N 1
ATOM 4714 C CA . SER A 1 643 ? 22.305 -58.698 -0.356 1.00 87.00 643 SER A CA 1
ATOM 4715 C C . SER A 1 643 ? 22.762 -60.165 -0.400 1.00 87.00 643 SER A C 1
ATOM 4717 O O . SER A 1 643 ? 21.939 -61.076 -0.275 1.00 87.00 643 SER A O 1
ATOM 4719 N N . ASP A 1 644 ? 24.063 -60.398 -0.621 1.00 88.00 644 ASP A N 1
ATOM 4720 C CA . ASP A 1 644 ? 24.643 -61.745 -0.748 1.00 88.00 644 ASP A CA 1
ATOM 4721 C C . ASP A 1 644 ? 24.826 -62.408 0.621 1.00 88.00 644 ASP A C 1
ATOM 4723 O O . ASP A 1 644 ? 25.539 -61.900 1.487 1.00 88.00 644 ASP A O 1
ATOM 4727 N N . ASP A 1 645 ? 24.213 -63.575 0.802 1.00 90.50 645 ASP A N 1
ATOM 4728 C CA . ASP A 1 645 ? 24.287 -64.370 2.031 1.00 90.50 645 ASP A CA 1
ATOM 4729 C C . ASP A 1 645 ? 25.352 -65.478 1.980 1.00 90.50 645 ASP A C 1
ATOM 4731 O O . ASP A 1 645 ? 25.482 -66.274 2.915 1.00 90.50 645 ASP A O 1
ATOM 4735 N N . GLY A 1 646 ? 26.133 -65.526 0.896 1.00 89.50 646 GLY A N 1
ATOM 4736 C CA . GLY A 1 646 ? 27.164 -66.532 0.670 1.00 89.50 646 GLY A CA 1
ATOM 4737 C C . GLY A 1 646 ? 26.632 -67.840 0.084 1.00 89.50 646 GLY A C 1
ATOM 4738 O O . GLY A 1 646 ? 27.350 -68.842 0.094 1.00 89.50 646 GLY A O 1
ATOM 4739 N N . SER A 1 647 ? 25.396 -67.861 -0.428 1.00 91.62 647 SER A N 1
ATOM 4740 C CA . SER A 1 647 ? 24.810 -69.044 -1.073 1.00 91.62 647 SER A CA 1
ATOM 4741 C C . SER A 1 647 ? 25.393 -69.370 -2.459 1.00 91.62 647 SER A C 1
ATOM 4743 O O . SER A 1 647 ? 25.235 -70.509 -2.899 1.00 91.62 647 SER A O 1
ATOM 4745 N N . CYS A 1 648 ? 26.129 -68.459 -3.115 1.00 91.75 648 CYS A N 1
ATOM 4746 C CA . CYS A 1 648 ? 26.783 -68.696 -4.414 1.00 91.75 648 CYS A CA 1
ATOM 4747 C C . CYS A 1 648 ? 27.873 -69.787 -4.331 1.00 91.75 648 CYS A C 1
ATOM 4749 O O . CYS A 1 648 ? 29.040 -69.500 -4.050 1.00 91.75 648 CYS A O 1
ATOM 4751 N N . SER A 1 649 ? 27.512 -71.050 -4.573 1.00 89.81 649 SER A N 1
ATOM 4752 C CA . SER A 1 649 ? 28.395 -72.198 -4.310 1.00 89.81 649 SER A CA 1
ATOM 4753 C C . SER A 1 649 ? 28.776 -72.969 -5.571 1.00 89.81 649 SER A C 1
ATOM 4755 O O . SER A 1 649 ? 29.918 -73.421 -5.682 1.00 89.81 649 SER A O 1
ATOM 4757 N N . ASN A 1 650 ? 27.853 -73.116 -6.526 1.00 89.06 650 ASN A N 1
ATOM 4758 C CA . ASN A 1 650 ? 28.068 -73.882 -7.750 1.00 89.06 650 ASN A CA 1
ATOM 4759 C C . ASN A 1 650 ? 28.048 -72.967 -8.980 1.00 89.06 650 ASN A C 1
ATOM 4761 O O . ASN A 1 650 ? 27.023 -72.378 -9.308 1.00 89.06 650 ASN A O 1
ATOM 4765 N N . LEU A 1 651 ? 29.180 -72.871 -9.681 1.00 91.06 651 LEU A N 1
ATOM 4766 C CA . LEU A 1 651 ? 29.281 -72.105 -10.926 1.00 91.06 651 LEU A CA 1
ATOM 4767 C C . LEU A 1 651 ? 28.382 -72.726 -12.008 1.00 91.06 651 LEU A C 1
ATOM 4769 O O . LEU A 1 651 ? 28.444 -73.936 -12.223 1.00 91.06 651 LEU A O 1
ATOM 4773 N N . LEU A 1 652 ? 27.588 -71.911 -12.696 1.00 91.06 652 LEU A N 1
ATOM 4774 C CA . LEU A 1 652 ? 26.745 -72.301 -13.823 1.00 91.06 652 LEU A CA 1
ATOM 4775 C C . LEU A 1 652 ? 27.620 -72.668 -15.033 1.00 91.06 652 LEU A C 1
ATOM 4777 O O . LEU A 1 652 ? 28.399 -71.856 -15.532 1.00 91.06 652 LEU A O 1
ATOM 4781 N N . VAL A 1 653 ? 27.490 -73.903 -15.511 1.00 92.00 653 VAL A N 1
ATOM 4782 C CA . VAL A 1 653 ? 28.178 -74.440 -16.688 1.00 92.00 653 VAL A CA 1
ATOM 4783 C C . VAL A 1 653 ? 27.115 -74.965 -17.659 1.00 92.00 653 VAL A C 1
ATOM 4785 O O . VAL A 1 653 ? 26.675 -76.107 -17.511 1.00 92.00 653 VAL A O 1
ATOM 4788 N N . PRO A 1 654 ? 26.696 -74.156 -18.648 1.00 89.31 654 PRO A N 1
ATOM 4789 C CA . PRO A 1 654 ? 25.732 -74.586 -19.653 1.00 89.31 654 PRO A CA 1
ATOM 4790 C C . PRO A 1 654 ? 26.356 -75.575 -20.650 1.00 89.31 654 PRO A C 1
ATOM 4792 O O . PRO A 1 654 ? 27.532 -75.458 -21.017 1.00 89.31 654 PRO A O 1
ATOM 4795 N N . GLY A 1 655 ? 25.574 -76.554 -21.097 1.00 90.00 655 GLY A N 1
ATOM 4796 C CA . GLY A 1 655 ? 25.947 -77.467 -22.176 1.00 90.00 655 GLY A CA 1
ATOM 4797 C C . GLY A 1 655 ? 25.102 -78.738 -22.210 1.00 90.00 655 GLY A C 1
ATOM 4798 O O . GLY A 1 655 ? 24.391 -79.054 -21.263 1.00 90.00 655 GLY A O 1
ATOM 4799 N N . CYS A 1 656 ? 25.232 -79.523 -23.279 1.00 90.69 656 CYS A N 1
ATOM 4800 C CA . CYS A 1 656 ? 24.475 -80.763 -23.406 1.00 90.69 656 CYS A CA 1
ATOM 4801 C C . CYS A 1 656 ? 24.783 -81.766 -22.277 1.00 90.69 656 CYS A C 1
ATOM 4803 O O . CYS A 1 656 ? 25.909 -82.255 -22.156 1.00 90.69 656 CYS A O 1
ATOM 4805 N N . MET A 1 657 ? 23.763 -82.145 -21.501 1.00 91.06 657 MET A N 1
ATOM 4806 C CA . MET A 1 657 ? 23.902 -83.062 -20.357 1.00 91.06 657 MET A CA 1
ATOM 4807 C C . MET A 1 657 ? 23.641 -84.545 -20.689 1.00 91.06 657 MET A C 1
ATOM 4809 O O . MET A 1 657 ? 23.757 -85.404 -19.812 1.00 91.06 657 MET A O 1
ATOM 4813 N N . TYR A 1 658 ? 23.298 -84.881 -21.937 1.00 85.94 658 TYR A N 1
ATOM 4814 C CA . TYR A 1 658 ? 22.918 -86.244 -22.328 1.00 85.94 658 TYR A CA 1
ATOM 4815 C C . TYR A 1 658 ? 24.095 -87.025 -22.916 1.00 85.94 658 TYR A C 1
ATOM 4817 O O . TYR A 1 658 ? 24.571 -86.701 -23.998 1.00 85.94 658 TYR A O 1
ATOM 4825 N N . GLU A 1 659 ? 24.519 -88.105 -22.251 1.00 87.00 659 GLU A N 1
ATOM 4826 C CA . GLU A 1 659 ? 25.686 -88.920 -22.648 1.00 87.00 659 GLU A CA 1
ATOM 4827 C C . GLU A 1 659 ? 25.616 -89.503 -24.073 1.00 87.00 659 GLU A C 1
ATOM 4829 O O . GLU A 1 659 ? 26.647 -89.847 -24.650 1.00 87.00 659 GLU A O 1
ATOM 4834 N N . ASN A 1 660 ? 24.415 -89.654 -24.641 1.00 80.88 660 ASN A N 1
ATOM 4835 C CA . ASN A 1 660 ? 24.203 -90.184 -25.990 1.00 80.88 660 ASN A CA 1
ATOM 4836 C C . ASN A 1 660 ? 24.220 -89.110 -27.092 1.00 80.88 660 ASN A C 1
ATOM 4838 O O . ASN A 1 660 ? 24.071 -89.468 -28.261 1.00 80.88 660 ASN A O 1
ATOM 4842 N N . ALA A 1 661 ? 24.381 -87.832 -26.742 1.00 85.00 661 ALA A N 1
ATOM 4843 C CA . ALA A 1 661 ? 24.572 -86.754 -27.703 1.00 85.00 661 ALA A CA 1
ATOM 4844 C C . ALA A 1 661 ? 26.024 -86.712 -28.197 1.00 85.00 661 ALA A C 1
ATOM 4846 O O . ALA A 1 661 ? 26.970 -86.957 -27.444 1.00 85.00 661 ALA A O 1
ATOM 4847 N N . THR A 1 662 ? 26.226 -86.358 -29.462 1.00 85.81 662 THR A N 1
ATOM 4848 C CA . THR A 1 662 ? 27.554 -86.214 -30.073 1.00 85.81 662 THR A CA 1
ATOM 4849 C C . THR A 1 662 ? 28.363 -85.070 -29.469 1.00 85.81 662 THR A C 1
ATOM 4851 O O . THR A 1 662 ? 29.592 -85.091 -29.535 1.00 85.81 662 THR A O 1
ATOM 4854 N N . ASN A 1 663 ? 27.700 -84.104 -28.837 1.00 89.25 663 ASN A N 1
ATOM 4855 C CA . ASN A 1 663 ? 28.298 -82.957 -28.160 1.00 89.25 663 ASN A CA 1
ATOM 4856 C C . ASN A 1 663 ? 28.054 -82.947 -26.635 1.00 89.25 663 ASN A C 1
ATOM 4858 O O . ASN A 1 663 ? 28.073 -81.881 -26.021 1.00 89.25 663 ASN A O 1
ATOM 4862 N N . TYR A 1 664 ? 27.858 -84.117 -26.015 1.00 90.62 664 TYR A N 1
ATOM 4863 C CA . TYR A 1 664 ? 27.767 -84.258 -24.556 1.00 90.62 664 TYR A CA 1
ATOM 4864 C C . TYR A 1 664 ? 28.939 -83.581 -23.814 1.00 90.62 664 TYR A C 1
ATOM 4866 O O . TYR A 1 664 ? 30.109 -83.856 -24.100 1.00 90.62 664 TYR A O 1
ATOM 4874 N N . ASN A 1 665 ? 28.630 -82.752 -22.811 1.00 90.81 665 ASN A N 1
ATOM 4875 C CA . ASN A 1 665 ? 29.599 -82.113 -21.924 1.00 90.81 665 ASN A CA 1
ATOM 4876 C C . ASN A 1 665 ? 29.453 -82.638 -20.478 1.00 90.81 665 ASN A C 1
ATOM 4878 O O . ASN A 1 665 ? 28.509 -82.264 -19.784 1.00 90.81 665 ASN A O 1
ATOM 4882 N N . PRO A 1 666 ? 30.414 -83.424 -19.954 1.00 90.56 666 PRO A N 1
ATOM 4883 C CA . PRO A 1 666 ? 30.334 -83.980 -18.599 1.00 90.56 666 PRO A CA 1
ATOM 4884 C C . PRO A 1 666 ? 30.526 -82.951 -17.475 1.00 90.56 666 PRO A C 1
ATOM 4886 O O . PRO A 1 666 ? 30.374 -83.299 -16.306 1.00 90.56 666 PRO A O 1
ATOM 4889 N N . LEU A 1 667 ? 30.915 -81.714 -17.802 1.00 89.38 667 LEU A N 1
ATOM 4890 C CA . LEU A 1 667 ? 31.013 -80.613 -16.841 1.00 89.38 667 LEU A CA 1
ATOM 4891 C C . LEU A 1 667 ? 29.762 -79.730 -16.829 1.00 89.38 667 LEU A C 1
ATOM 4893 O O . LEU A 1 667 ? 29.677 -78.861 -15.964 1.00 89.38 667 LEU A O 1
ATOM 4897 N N . ALA A 1 668 ? 28.831 -79.924 -17.769 1.00 89.81 668 ALA A N 1
ATOM 4898 C CA . ALA A 1 668 ? 27.601 -79.152 -17.801 1.00 89.81 668 ALA A CA 1
ATOM 4899 C C . ALA A 1 668 ? 26.714 -79.505 -16.601 1.00 89.81 668 ALA A C 1
ATOM 4901 O O . ALA A 1 668 ? 26.509 -80.679 -16.286 1.00 89.81 668 ALA A O 1
ATOM 4902 N N . ASN A 1 669 ? 26.211 -78.477 -15.926 1.00 90.50 669 ASN A N 1
ATOM 4903 C CA . ASN A 1 669 ? 25.258 -78.594 -14.823 1.00 90.50 669 ASN A CA 1
ATOM 4904 C C . ASN A 1 669 ? 23.935 -77.862 -15.102 1.00 90.50 669 ASN A C 1
ATOM 4906 O O . ASN A 1 669 ? 23.053 -77.879 -14.246 1.00 90.50 669 ASN A O 1
ATOM 4910 N N . ASP A 1 670 ? 23.802 -77.297 -16.302 1.00 91.44 670 ASP A N 1
ATOM 4911 C CA . ASP A 1 670 ? 22.583 -76.736 -16.871 1.00 91.44 670 ASP A CA 1
ATOM 4912 C C . ASP A 1 670 ? 22.514 -77.119 -18.358 1.00 91.44 670 ASP A C 1
ATOM 4914 O O . ASP A 1 670 ? 23.499 -76.975 -19.087 1.00 91.44 670 ASP A O 1
ATOM 4918 N N . ASP A 1 671 ? 21.383 -77.672 -18.797 1.00 87.75 671 ASP A N 1
ATOM 4919 C CA . ASP A 1 671 ? 21.197 -78.117 -20.182 1.00 87.75 671 ASP A CA 1
ATOM 4920 C C . ASP A 1 671 ? 20.785 -76.929 -21.053 1.00 87.75 671 ASP A C 1
ATOM 4922 O O . ASP A 1 671 ? 19.685 -76.400 -20.924 1.00 87.75 671 ASP A O 1
ATOM 4926 N N . ASP A 1 672 ? 21.660 -76.525 -21.970 1.00 89.12 672 ASP A N 1
ATOM 4927 C CA . ASP A 1 672 ? 21.456 -75.364 -22.842 1.00 89.12 672 ASP A CA 1
ATOM 4928 C C . ASP A 1 672 ? 20.713 -75.701 -24.143 1.00 89.12 672 ASP A C 1
ATOM 4930 O O . ASP A 1 672 ? 20.714 -74.913 -25.094 1.00 89.12 672 ASP A O 1
ATOM 4934 N N . ASN A 1 673 ? 20.101 -76.890 -24.205 1.00 88.31 673 ASN A N 1
ATOM 4935 C CA . ASN A 1 673 ? 19.415 -77.428 -25.376 1.00 88.31 673 ASN A CA 1
ATOM 4936 C C . ASN A 1 673 ? 20.315 -77.587 -26.617 1.00 88.31 673 ASN A C 1
ATOM 4938 O O . ASN A 1 673 ? 19.800 -77.765 -27.723 1.00 88.31 673 ASN A O 1
ATOM 4942 N N . SER A 1 674 ? 21.644 -77.568 -26.469 1.00 86.75 674 SER A N 1
ATOM 4943 C CA . SER A 1 674 ? 22.566 -77.686 -27.606 1.00 86.75 674 SER A CA 1
ATOM 4944 C C . SER A 1 674 ? 22.737 -79.113 -28.134 1.00 86.75 674 SER A C 1
ATOM 4946 O O . SER A 1 674 ? 23.409 -79.286 -29.145 1.00 86.75 674 SER A O 1
ATOM 4948 N N . CYS A 1 675 ? 22.169 -80.138 -27.490 1.00 88.06 675 CYS A N 1
ATOM 4949 C CA . CYS A 1 675 ? 22.431 -81.547 -27.800 1.00 88.06 675 CYS A CA 1
ATOM 4950 C C . CYS A 1 675 ? 22.199 -81.948 -29.267 1.00 88.06 675 CYS A C 1
ATOM 4952 O O . CYS A 1 675 ? 21.097 -81.824 -29.798 1.00 88.06 675 CYS A O 1
ATOM 4954 N N . GLU A 1 676 ? 23.221 -82.532 -29.886 1.00 83.94 676 GLU A N 1
ATOM 4955 C CA . GLU A 1 676 ? 23.206 -83.076 -31.244 1.00 83.94 676 GLU A CA 1
ATOM 4956 C C . GLU A 1 676 ? 23.216 -84.613 -31.197 1.00 83.94 676 GLU A C 1
ATOM 4958 O O . GLU A 1 676 ? 23.904 -85.212 -30.375 1.00 83.94 676 GLU A O 1
ATOM 4963 N N . PHE A 1 677 ? 22.472 -85.284 -32.080 1.00 80.00 677 PHE A N 1
ATOM 4964 C CA . PHE A 1 677 ? 22.434 -86.751 -32.166 1.00 80.00 677 PHE A CA 1
ATOM 4965 C C . PHE A 1 677 ? 22.696 -87.186 -33.618 1.00 80.00 677 PHE A C 1
ATOM 4967 O O . PHE A 1 677 ? 22.086 -86.649 -34.540 1.00 80.00 677 PHE A O 1
ATOM 4974 N N . GLU A 1 678 ? 23.617 -88.132 -33.845 1.00 75.56 678 GLU A N 1
ATOM 4975 C CA . GLU A 1 678 ? 23.973 -88.599 -35.197 1.00 75.56 678 GLU A CA 1
ATOM 4976 C C . GLU A 1 678 ? 22.890 -89.523 -35.791 1.00 75.56 678 GLU A C 1
ATOM 4978 O O . GLU A 1 678 ? 22.521 -90.543 -35.205 1.00 75.56 678 GLU A O 1
ATOM 4983 N N . ASP A 1 679 ? 22.395 -89.150 -36.974 1.00 59.38 679 ASP A N 1
ATOM 4984 C CA . ASP A 1 679 ? 21.178 -89.678 -37.594 1.00 59.38 679 ASP A CA 1
ATOM 4985 C C . ASP A 1 679 ? 21.446 -90.941 -38.444 1.00 59.38 679 ASP A C 1
ATOM 4987 O O . ASP A 1 679 ? 22.105 -90.916 -39.489 1.00 59.38 679 ASP A O 1
ATOM 4991 N N . GLY A 1 680 ? 20.961 -92.091 -37.976 1.00 54.03 680 GLY A N 1
ATOM 4992 C CA . GLY A 1 680 ? 21.197 -93.404 -38.575 1.00 54.03 680 GLY A CA 1
ATOM 4993 C C . GLY A 1 680 ? 20.076 -93.886 -39.502 1.00 54.03 680 GLY A C 1
ATOM 4994 O O . GLY A 1 680 ? 19.388 -94.838 -39.155 1.00 54.03 680 GLY A O 1
ATOM 4995 N N . GLY A 1 681 ? 19.962 -93.326 -40.712 1.00 51.28 681 GLY A N 1
ATOM 4996 C CA . GLY A 1 681 ? 19.386 -94.014 -41.882 1.00 51.28 681 GLY A CA 1
ATOM 4997 C C . GLY A 1 681 ? 17.887 -93.827 -42.187 1.00 51.28 681 GLY A C 1
ATOM 4998 O O . GLY A 1 681 ? 17.053 -94.620 -41.768 1.00 51.28 681 GLY A O 1
ATOM 4999 N N . ASN A 1 682 ? 17.604 -92.888 -43.099 1.00 57.38 682 ASN A N 1
ATOM 5000 C CA . ASN A 1 682 ? 16.440 -92.809 -43.998 1.00 57.38 682 ASN A CA 1
ATOM 5001 C C . ASN A 1 682 ? 15.040 -92.778 -43.352 1.00 57.38 682 ASN A C 1
ATOM 5003 O O . ASN A 1 682 ? 14.169 -93.579 -43.706 1.00 57.38 682 ASN A O 1
ATOM 5007 N N . ASN A 1 683 ? 14.810 -91.776 -42.507 1.00 55.81 683 ASN A N 1
ATOM 5008 C CA . ASN A 1 683 ? 13.496 -91.168 -42.344 1.00 55.81 683 ASN A CA 1
ATOM 5009 C C . ASN A 1 683 ? 13.661 -89.641 -42.433 1.00 55.81 683 ASN A C 1
ATOM 5011 O O . ASN A 1 683 ? 14.092 -89.024 -41.466 1.00 55.81 683 ASN A O 1
ATOM 5015 N N . ASP A 1 684 ? 13.337 -89.034 -43.582 1.00 60.56 684 ASP A N 1
ATOM 5016 C CA . ASP A 1 684 ? 13.421 -87.573 -43.783 1.00 60.56 684 ASP A CA 1
ATOM 5017 C C . ASP A 1 684 ? 12.455 -86.785 -42.869 1.00 60.56 684 ASP A C 1
ATOM 5019 O O . ASP A 1 684 ? 12.444 -85.556 -42.897 1.00 60.56 684 ASP A O 1
ATOM 5023 N N . CYS A 1 685 ? 11.665 -87.472 -42.037 1.00 68.50 685 CYS A N 1
ATOM 5024 C CA . CYS A 1 685 ? 10.840 -86.916 -40.976 1.00 68.50 685 CYS A CA 1
ATOM 5025 C C . CYS A 1 685 ? 10.736 -87.929 -39.811 1.00 68.50 685 CYS A C 1
ATOM 5027 O O . CYS A 1 685 ? 9.780 -88.693 -39.764 1.00 68.50 685 CYS A O 1
ATOM 5029 N N . PRO A 1 686 ? 11.655 -87.956 -38.822 1.00 68.38 686 PRO A N 1
ATOM 5030 C CA . PRO A 1 686 ? 11.598 -88.897 -37.686 1.00 68.38 686 PRO A CA 1
ATOM 5031 C C . PRO A 1 686 ? 10.276 -88.883 -36.899 1.00 68.38 686 PRO A C 1
ATOM 5033 O O . PRO A 1 686 ? 9.960 -89.844 -36.201 1.00 68.38 686 PRO A O 1
ATOM 5036 N N . ALA A 1 687 ? 9.518 -87.790 -37.018 1.00 74.31 687 ALA A N 1
ATOM 5037 C CA . ALA A 1 687 ? 8.205 -87.590 -36.422 1.00 74.31 687 ALA A CA 1
ATOM 5038 C C . ALA A 1 687 ? 7.028 -87.784 -37.403 1.00 74.31 687 ALA A C 1
ATOM 5040 O O . ALA A 1 687 ? 5.907 -87.497 -37.012 1.00 74.31 687 ALA A O 1
ATOM 5041 N N . ASP A 1 688 ? 7.261 -88.236 -38.641 1.00 78.94 688 ASP A N 1
ATOM 5042 C CA . ASP A 1 688 ? 6.226 -88.756 -39.551 1.00 78.94 688 ASP A CA 1
ATOM 5043 C C . ASP A 1 688 ? 5.929 -90.194 -39.108 1.00 78.94 688 ASP A C 1
ATOM 5045 O O . ASP A 1 688 ? 6.632 -91.151 -39.449 1.00 78.94 688 ASP A O 1
ATOM 5049 N N . LEU A 1 689 ? 4.972 -90.308 -38.194 1.00 79.75 689 LEU A N 1
ATOM 5050 C CA . LEU A 1 689 ? 4.598 -91.549 -37.534 1.00 79.75 689 LEU A CA 1
ATOM 5051 C C . LEU A 1 689 ? 3.608 -92.358 -38.370 1.00 79.75 689 LEU A C 1
ATOM 5053 O O . LEU A 1 689 ? 3.530 -93.576 -38.178 1.00 79.75 689 LEU A O 1
ATOM 5057 N N . ASP A 1 690 ? 2.856 -91.717 -39.268 1.00 80.56 690 ASP A N 1
ATOM 5058 C CA . ASP A 1 690 ? 1.891 -92.396 -40.138 1.00 80.56 690 ASP A CA 1
ATOM 5059 C C . ASP A 1 690 ? 2.437 -92.743 -41.541 1.00 80.56 690 ASP A C 1
ATOM 5061 O O . ASP A 1 690 ? 1.847 -93.569 -42.251 1.00 80.56 690 ASP A O 1
ATOM 5065 N N . GLY A 1 691 ? 3.633 -92.256 -41.874 1.00 80.31 691 GLY A N 1
ATOM 5066 C CA . GLY A 1 691 ? 4.406 -92.605 -43.062 1.00 80.31 691 GLY A CA 1
ATOM 5067 C C . GLY A 1 691 ? 3.883 -91.963 -44.345 1.00 80.31 691 GLY A C 1
ATOM 5068 O O . GLY A 1 691 ? 4.101 -92.523 -45.429 1.00 80.31 691 GLY A O 1
ATOM 5069 N N . ASP A 1 692 ? 3.157 -90.846 -44.247 1.00 81.50 692 ASP A N 1
ATOM 5070 C CA . ASP A 1 692 ? 2.575 -90.140 -45.392 1.00 81.50 692 ASP A CA 1
ATOM 5071 C C . ASP A 1 692 ? 3.559 -89.195 -46.113 1.00 81.50 692 ASP A C 1
ATOM 5073 O O . ASP A 1 692 ? 3.272 -88.711 -47.218 1.00 81.50 692 ASP A O 1
ATOM 5077 N N . GLY A 1 693 ? 4.758 -89.024 -45.554 1.00 77.56 693 GLY A N 1
ATOM 5078 C CA . GLY A 1 693 ? 5.825 -88.182 -46.074 1.00 77.56 693 GLY A CA 1
ATOM 5079 C C . GLY A 1 693 ? 5.807 -86.745 -45.545 1.00 77.56 693 GLY A C 1
ATOM 5080 O O . GLY A 1 693 ? 6.510 -85.905 -46.118 1.00 77.56 693 GLY A O 1
ATOM 5081 N N . ALA A 1 694 ? 5.029 -86.432 -44.503 1.00 77.25 694 ALA A N 1
ATOM 5082 C CA . ALA A 1 694 ? 5.009 -85.131 -43.838 1.00 77.25 694 ALA A CA 1
ATOM 5083 C C . ALA A 1 694 ? 4.807 -85.254 -42.316 1.00 77.25 694 ALA A C 1
ATOM 5085 O O . ALA A 1 694 ? 4.023 -86.061 -41.855 1.00 77.25 694 ALA A O 1
ATOM 5086 N N . VAL A 1 695 ? 5.437 -84.375 -41.520 1.00 80.75 695 VAL A N 1
ATOM 5087 C CA . VAL A 1 695 ? 5.086 -84.228 -40.092 1.00 80.75 695 VAL A CA 1
ATOM 5088 C C . VAL A 1 695 ? 3.936 -83.239 -39.962 1.00 80.75 695 VAL A C 1
ATOM 5090 O O . VAL A 1 695 ? 4.105 -82.030 -40.155 1.00 80.75 695 VAL A O 1
ATOM 5093 N N . THR A 1 696 ? 2.756 -83.735 -39.625 1.00 83.31 696 THR A N 1
ATOM 5094 C CA . THR A 1 696 ? 1.544 -82.940 -39.460 1.00 83.31 696 THR A CA 1
ATOM 5095 C C . THR A 1 696 ? 0.893 -83.175 -38.096 1.00 83.31 696 THR A C 1
ATOM 5097 O O . THR A 1 696 ? 1.390 -83.885 -37.223 1.00 83.31 696 THR A O 1
ATOM 5100 N N . THR A 1 697 ? -0.262 -82.542 -37.875 1.00 83.88 697 THR A N 1
ATOM 5101 C CA . THR A 1 697 ? -1.072 -82.820 -36.680 1.00 83.88 697 THR A CA 1
ATOM 5102 C C . THR A 1 697 ? -1.552 -84.272 -36.626 1.00 83.88 697 THR A C 1
ATOM 5104 O O . THR A 1 697 ? -1.849 -84.744 -35.532 1.00 83.88 697 THR A O 1
ATOM 5107 N N . SER A 1 698 ? -1.593 -84.983 -37.761 1.00 84.81 698 SER A N 1
ATOM 5108 C CA . SER A 1 698 ? -1.903 -86.417 -37.817 1.00 84.81 698 SER A CA 1
ATOM 5109 C C . SER A 1 698 ? -0.885 -87.237 -37.026 1.00 84.81 698 SER A C 1
ATOM 5111 O O . SER A 1 698 ? -1.265 -88.053 -36.184 1.00 84.81 698 SER A O 1
ATOM 5113 N N . ASP A 1 699 ? 0.402 -86.943 -37.188 1.00 87.50 699 ASP A N 1
ATOM 5114 C CA . ASP A 1 699 ? 1.479 -87.634 -36.483 1.00 87.50 699 ASP A CA 1
ATOM 5115 C C . ASP A 1 699 ? 1.474 -87.328 -34.997 1.00 87.50 699 ASP A C 1
ATOM 5117 O O . ASP A 1 699 ? 1.564 -88.230 -34.169 1.00 87.50 699 ASP A O 1
ATOM 5121 N N . LEU A 1 700 ? 1.277 -86.059 -34.631 1.00 84.50 700 LEU A N 1
ATOM 5122 C CA . LEU A 1 700 ? 1.156 -85.676 -33.227 1.00 84.50 700 LEU A CA 1
ATOM 5123 C C . LEU A 1 700 ? -0.030 -86.381 -32.556 1.00 84.50 700 LEU A C 1
ATOM 5125 O O . LEU A 1 700 ? 0.083 -86.843 -31.423 1.00 84.50 700 LEU A O 1
ATOM 5129 N N . LEU A 1 701 ? -1.166 -86.488 -33.248 1.00 86.25 701 LEU A N 1
ATOM 5130 C CA . LEU A 1 701 ? -2.321 -87.229 -32.746 1.00 86.25 701 LEU A CA 1
ATOM 5131 C C . LEU A 1 701 ? -2.043 -88.733 -32.677 1.00 86.25 701 LEU A C 1
ATOM 5133 O O . LEU A 1 701 ? -2.492 -89.370 -31.727 1.00 86.25 701 LEU A O 1
ATOM 5137 N N . SER A 1 702 ? -1.277 -89.285 -33.619 1.00 82.56 702 SER A N 1
ATOM 5138 C CA . SER A 1 702 ? -0.845 -90.687 -33.607 1.00 82.56 702 SER A CA 1
ATOM 5139 C C . SER A 1 702 ? 0.068 -90.977 -32.416 1.00 82.56 702 SER A C 1
ATOM 5141 O O . SER A 1 702 ? -0.157 -91.944 -31.690 1.00 82.56 702 SER A O 1
ATOM 5143 N N . PHE A 1 703 ? 1.030 -90.093 -32.138 1.00 84.25 703 PHE A N 1
ATOM 5144 C CA . PHE A 1 703 ? 1.860 -90.170 -30.940 1.00 84.25 703 PHE A CA 1
ATOM 5145 C C . PHE A 1 703 ? 1.014 -90.096 -29.674 1.00 84.25 703 PHE A C 1
ATOM 5147 O O . PHE A 1 703 ? 1.120 -90.962 -28.815 1.00 84.25 703 PHE A O 1
ATOM 5154 N N . LEU A 1 704 ? 0.157 -89.078 -29.551 1.00 85.25 704 LEU A N 1
ATOM 5155 C CA . LEU A 1 704 ? -0.661 -88.867 -28.356 1.00 85.25 704 LEU A CA 1
ATOM 5156 C C . LEU A 1 704 ? -1.688 -89.984 -28.135 1.00 85.25 704 LEU A C 1
ATOM 5158 O O . LEU A 1 704 ? -2.054 -90.239 -26.991 1.00 85.25 704 LEU A O 1
ATOM 5162 N N . ALA A 1 705 ? -2.138 -90.659 -29.195 1.00 82.25 705 ALA A N 1
ATOM 5163 C CA . ALA A 1 705 ? -3.014 -91.822 -29.086 1.00 82.25 705 ALA A CA 1
ATOM 5164 C C . ALA A 1 705 ? -2.304 -93.028 -28.450 1.00 82.25 705 ALA A C 1
ATOM 5166 O O . ALA A 1 705 ? -2.923 -93.756 -27.675 1.00 82.25 705 ALA A O 1
ATOM 5167 N N . GLU A 1 706 ? -1.015 -93.214 -28.741 1.00 82.25 706 GLU A N 1
ATOM 5168 C CA . GLU A 1 706 ? -0.181 -94.275 -28.161 1.00 82.25 706 GLU A CA 1
ATOM 5169 C C . GLU A 1 706 ? 0.574 -93.815 -26.897 1.00 82.25 706 GLU A C 1
ATOM 5171 O O . GLU A 1 706 ? 1.149 -94.627 -26.168 1.00 82.25 706 GLU A O 1
ATOM 5176 N N . PHE A 1 707 ? 0.571 -92.515 -26.590 1.00 80.00 707 PHE A N 1
ATOM 5177 C CA . PHE A 1 707 ? 1.278 -91.945 -25.449 1.00 80.00 707 PHE A CA 1
ATOM 5178 C C . PHE A 1 707 ? 0.678 -92.456 -24.134 1.00 80.00 707 PHE A C 1
ATOM 5180 O O . PHE A 1 707 ? -0.434 -92.106 -23.739 1.00 80.00 707 PHE A O 1
ATOM 5187 N N . GLY A 1 708 ? 1.438 -93.305 -23.440 1.00 76.06 708 GLY A N 1
ATOM 5188 C CA . GLY A 1 708 ? 1.002 -93.985 -22.219 1.00 76.06 708 GLY A CA 1
ATOM 5189 C C . GLY A 1 708 ? 0.420 -95.386 -22.441 1.00 76.06 708 GLY A C 1
ATOM 5190 O O . GLY A 1 708 ? 0.028 -96.031 -21.464 1.00 76.06 708 GLY A O 1
ATOM 5191 N N . ALA A 1 709 ? 0.390 -95.892 -23.679 1.00 80.69 709 ALA A N 1
ATOM 5192 C CA . ALA A 1 709 ? 0.076 -97.288 -23.956 1.00 80.69 709 ALA A CA 1
ATOM 5193 C C . ALA A 1 709 ? 1.149 -98.220 -23.364 1.00 80.69 709 ALA A C 1
ATOM 5195 O O . ALA A 1 709 ? 2.340 -97.912 -23.317 1.00 80.69 709 ALA A O 1
ATOM 5196 N N . SER A 1 710 ? 0.720 -99.383 -22.875 1.00 77.31 710 SER A N 1
ATOM 5197 C CA . SER A 1 710 ? 1.628 -100.386 -22.313 1.00 77.31 710 SER A CA 1
ATOM 5198 C C . SER A 1 710 ? 2.159 -101.281 -23.433 1.00 77.31 710 SER A C 1
ATOM 5200 O O . SER A 1 710 ? 1.399 -102.066 -23.996 1.00 77.31 710 SER A O 1
ATOM 5202 N N . CYS A 1 711 ? 3.454 -101.210 -23.736 1.00 69.06 711 CYS A N 1
ATOM 5203 C CA . CYS A 1 711 ? 4.099 -102.160 -24.643 1.00 69.06 711 CYS A CA 1
ATOM 5204 C C . CYS A 1 711 ? 4.298 -103.509 -23.930 1.00 69.06 711 CYS A C 1
ATOM 5206 O O . CYS A 1 711 ? 4.890 -103.548 -22.849 1.00 69.06 711 CYS A O 1
ATOM 5208 N N . SER A 1 712 ? 3.804 -104.606 -24.514 1.00 58.12 712 SER A N 1
ATOM 5209 C CA . SER A 1 712 ? 4.051 -105.982 -24.044 1.00 58.12 712 SER A CA 1
ATOM 5210 C C . SER A 1 712 ? 5.175 -106.663 -24.804 1.00 58.12 712 SER A C 1
ATOM 5212 O O . SER A 1 712 ? 5.122 -106.572 -26.053 1.00 58.12 712 SER A O 1
#

Solvent-accessible surface area (backbone atoms only — not comparable to full-atom values): 39755 Å² total; per-residue (Å²): 92,50,31,17,43,38,86,45,54,64,21,37,24,27,14,77,43,85,75,29,39,68,77,42,55,41,42,61,67,49,44,68,73,41,44,39,48,43,70,26,33,45,34,46,45,95,88,40,41,34,42,48,48,44,84,78,36,19,68,39,48,36,52,74,72,72,48,74,72,42,70,33,67,63,52,74,41,52,44,38,79,48,77,26,29,54,51,75,57,91,54,34,40,36,39,43,18,47,34,63,66,74,92,53,84,46,65,40,74,56,32,68,59,72,42,52,88,72,51,51,58,55,38,57,30,40,51,78,44,78,60,96,64,38,38,32,38,32,35,51,30,67,85,28,16,40,33,36,30,30,19,38,69,96,57,80,76,59,66,24,47,40,34,45,34,37,22,40,87,88,58,84,80,40,98,68,39,44,21,35,11,32,56,77,60,42,41,38,57,53,38,65,37,45,52,90,86,70,83,48,46,29,36,34,74,47,78,41,55,61,56,49,50,34,38,31,42,52,24,52,29,43,88,46,54,81,35,68,85,25,46,58,62,31,80,95,40,91,51,30,33,82,92,55,88,25,29,31,72,43,70,60,34,88,52,72,40,78,48,30,18,15,71,57,55,73,42,75,80,34,53,69,77,77,74,79,67,59,22,53,34,29,46,36,36,30,47,78,84,59,88,69,88,79,87,44,42,19,53,30,23,69,93,59,73,56,34,43,71,78,39,70,40,45,51,89,86,70,83,45,47,31,38,44,73,44,76,40,55,69,45,81,45,43,34,46,59,24,34,56,32,78,76,38,67,59,77,66,91,65,81,52,95,44,44,40,73,60,95,90,47,49,34,36,48,50,73,37,83,55,69,42,72,53,73,61,20,16,70,78,45,80,49,55,70,94,80,78,87,88,76,79,72,62,26,45,42,32,44,37,37,23,40,87,84,57,84,82,40,96,70,38,46,20,43,12,32,67,79,57,47,40,36,57,54,36,74,40,45,52,89,83,70,81,51,46,33,36,45,75,46,82,39,58,58,55,52,54,47,37,31,39,52,22,53,29,42,88,45,53,79,35,66,86,26,46,56,64,29,78,94,41,93,50,29,34,83,90,58,85,23,25,32,72,42,69,63,37,73,51,75,40,77,50,29,19,13,70,57,52,73,38,73,81,30,55,69,74,78,77,81,68,62,24,56,34,32,48,38,38,32,46,79,86,60,86,72,90,78,85,44,44,15,54,28,23,69,92,62,70,57,64,32,57,83,40,65,41,48,53,88,87,71,82,45,47,30,38,42,74,46,77,41,55,70,45,78,42,45,34,46,57,23,28,58,27,76,76,41,66,60,79,58,94,52,83,50,93,46,36,40,75,56,99,90,40,48,32,36,54,46,79,36,86,56,67,43,72,53,73,64,19,17,72,77,45,83,47,61,73,83,81,80,80,85,32,73,23,10,66,50,82,61,19,71,52,42,33,98,75,28,74,42,70,69,75,57,60,74,48,74,60,31,72,25,14,68,48,86,84,26,80,57,44,32,94,75,30,78,37,70,63,79,66,58,39,70,87,82,86,78,93,58,102,44,87,61,30,71,80,68,83,84,59,72,48,72,66,20,56,50,53,49,58,71,52,60,86,61,85,87,130

pLDDT: mean 89.92, std 8.54, range [41.44, 98.5]

Sequence (712 aa):
TQWQLYPGAGALGVGPNQGDIGWWSNNDGDVATRACLFDDIYAFNADGSFQNILGDETWVEGWQTGAGEMCGAPVAPHDGSAAASWSVAGSELTLDGVGAFMGLAKVFNGGELGNPADAPASITYTIESLTDDAMTLDIHFGAGWWRFRFVPVGTELSSYDLTLEVNTANIEVGPNGMYAGGGVLGDAQAVALSDDDGDGIWSGTVSLPEGTSGNYIFLNSPNDGGDWGAKENLDGLECSDPANYNDRILAPLTGNTTISTCFGQCSTDGTCAAPAETYDVTFQVDMSSYEGSIGTVNLNGNFNGWCGSCAEMTDADGDGVYSLTVPLPAGSIEYKFTVDGWNNQENFAGGESCTVTDGTYVNRGYEVVGEATLDVVCYNSCDACDGSGGGGDTVSLTFNVNTANIEVGPNGIYLGGGVFGDAQAYAMSDDDNDGVWTVTLEVAPGLSGNYIFLNSPNDGGDWGAKENLAGLECADPTNFDDRILAPVTEDTVLSTCFGQCSTDGSCAAPPATYDVTFRVDMSTYEAGYGTVNLNGSFNGWCGGCTEMTDNDGDMVYEVTVALAEGTFEYKFTLDGWTAQEEFDGSEACVSTIDGYNNRSLDVAGEAVLDVVCWNSCEACVVTPEVLGCTNPEFLEYNPYATSDDGSCSNLLVPGCMYENATNYNPLANDDDNSCEFEDGGNNDCPADLDGDGAVTTSDLLSFLAEFGASCS

Foldseek 3Di:
DKKFQALAWQQKAWDAEWPARFVHTDHNVNSVQQVLRRLWMWDQDPVQWIFTDRPQWHFDDCLQPVDHTHTHGDGPPLNRPWTWGWDDDDQKIKIFTFNDDDRDSQAAAQAGDSHSVPGDRMGMWGFPDDDQAKTKTWHHNNRTIMIGIMGHPPDHFDWAKEKEKEAAPAHDADPQAKAKAGGQQHFLHSWGWDPPVVPRITMTIDTGGFFDWYFMFMFGRAPDRHRPVRTFDQPPHPQFDPSRNGTGIGGGHPHHDYAAYYGNHDDRPNDDDHPQQWAWEKDKEAAVPPPDDAPWKAKAWPVVVRWQPPGTWDPPVPPRMTMDIDTGGFFKMWIWIAGPRVPGTADAPDDAPQWDDDDPDITGMDGDPHHYYDDYPYHNGPHRDDDDDDDQPWAKEKEKEAAPQHDADPQGKAKAADPQAFLHSGHWDPPVPPRITMDMDTHGFFDWDFMWMFGRAPDRHRPVRTFDQPPHPQFDPVRVGTGTGGGHHHHYYAADYGNHDDRVNDDDHPAAWAKEKDKEACPPPPDDFDWKAKAKPVVVLQQPPGTWDDPPPRRMTMDIDTGGAAKMWMWIDTPRPPDTADDPQPAPQWHQDPNDTTGMDGDPHHYYDDYPYRNHPHHDDDDDAAEWCCDPQAPGHDVPHPYYPPNRDHGADEDDCDPQFPGHDVNHPHYPVPGHHDDPDDDPCPQPCVPPNDNDVVSVVVCVVCPPPDDD